Protein AF-0000000083552928 (afdb_homodimer)

Structure (mmCIF, N/CA/C/O backbone):
data_AF-0000000083552928-model_v1
#
loop_
_entity.id
_entity.type
_entity.pdbx_description
1 polymer 'Carbon-nitrogen hydrolase family protein'
#
loop_
_atom_site.group_PDB
_atom_site.id
_atom_site.type_symbol
_atom_site.label_atom_id
_atom_site.label_alt_id
_atom_site.label_comp_id
_atom_site.label_asym_id
_atom_site.label_entity_id
_atom_site.label_seq_id
_atom_site.pdbx_PDB_ins_code
_atom_site.Cartn_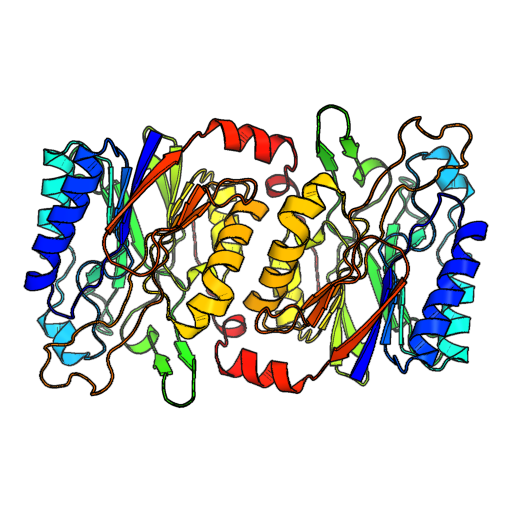x
_atom_site.Cartn_y
_atom_site.Cartn_z
_atom_site.occupancy
_atom_site.B_iso_or_equiv
_atom_site.auth_seq_id
_atom_site.auth_comp_id
_atom_site.auth_asym_id
_atom_site.auth_atom_id
_atom_site.pdbx_PDB_model_num
ATOM 1 N N . MET A 1 1 ? 21.781 10.883 9.078 1 95 1 MET A N 1
ATOM 2 C CA . MET A 1 1 ? 21.172 12.102 9.594 1 95 1 MET A CA 1
ATOM 3 C C . MET A 1 1 ? 20.141 11.789 10.664 1 95 1 MET A C 1
ATOM 5 O O . MET A 1 1 ? 19.438 10.781 10.57 1 95 1 MET A O 1
ATOM 9 N N . LYS A 1 2 ? 20.125 12.617 11.695 1 98.06 2 LYS A N 1
ATOM 10 C CA . LYS A 1 2 ? 19.094 12.461 12.719 1 98.06 2 LYS A CA 1
ATOM 11 C C . LYS A 1 2 ? 17.891 13.359 12.43 1 98.06 2 LYS A C 1
ATOM 13 O O . LYS A 1 2 ? 18.047 14.555 12.172 1 98.06 2 LYS A O 1
ATOM 18 N N . ALA A 1 3 ? 16.609 12.773 12.453 1 98.88 3 ALA A N 1
ATOM 19 C CA . ALA A 1 3 ? 15.367 13.5 12.258 1 98.88 3 ALA A CA 1
ATOM 20 C C . ALA A 1 3 ? 14.547 13.539 13.539 1 98.88 3 ALA A C 1
ATOM 22 O O . ALA A 1 3 ? 14.711 12.688 14.414 1 98.88 3 ALA A O 1
ATOM 23 N N . GLY A 1 4 ? 13.805 14.57 13.703 1 98.94 4 GLY A N 1
ATOM 24 C CA . GLY A 1 4 ? 12.859 14.695 14.797 1 98.94 4 GLY A CA 1
ATOM 25 C C . GLY A 1 4 ? 11.422 14.836 14.328 1 98.94 4 GLY A C 1
ATOM 26 O O . GLY A 1 4 ? 11.078 15.812 13.664 1 98.94 4 GLY A O 1
ATOM 27 N N . LEU A 1 5 ? 10.594 13.844 14.633 1 99 5 LEU A N 1
ATOM 28 C CA . LEU A 1 5 ? 9.164 13.938 14.359 1 99 5 LEU A CA 1
ATOM 29 C C . LEU A 1 5 ? 8.414 14.523 15.547 1 99 5 LEU A C 1
ATOM 31 O O . LEU A 1 5 ? 8.367 13.906 16.625 1 99 5 LEU A O 1
ATOM 35 N N . VAL A 1 6 ? 7.887 15.68 15.32 1 99 6 VAL A N 1
ATOM 36 C CA . VAL A 1 6 ? 7.078 16.328 16.344 1 99 6 VAL A CA 1
ATOM 37 C C . VAL A 1 6 ? 5.641 15.828 16.266 1 99 6 VAL A C 1
ATOM 39 O O . VAL A 1 6 ? 5.062 15.742 15.188 1 99 6 VAL A O 1
ATOM 42 N N . GLN A 1 7 ? 5.082 15.398 17.375 1 98.94 7 GLN A N 1
ATOM 43 C CA . GLN A 1 7 ? 3.674 15.039 17.5 1 98.94 7 GLN A CA 1
ATOM 44 C C . GLN A 1 7 ? 2.914 16.078 18.328 1 98.94 7 GLN A C 1
ATOM 46 O O . GLN A 1 7 ? 3.264 16.344 19.469 1 98.94 7 GLN A O 1
ATOM 51 N N . LEU A 1 8 ? 1.888 16.641 17.719 1 98.94 8 LEU A N 1
ATOM 52 C CA . LEU A 1 8 ? 1.186 17.75 18.359 1 98.94 8 LEU A CA 1
ATOM 53 C C . LEU A 1 8 ? -0.261 17.375 18.656 1 98.94 8 LEU A C 1
ATOM 55 O O . LEU A 1 8 ? -0.785 16.406 18.109 1 98.94 8 LEU A O 1
ATOM 59 N N . ASN A 1 9 ? -0.872 18.062 19.547 1 98.88 9 ASN A N 1
ATOM 60 C CA . ASN A 1 9 ? -2.307 18.125 19.812 1 98.88 9 ASN A CA 1
ATOM 61 C C . ASN A 1 9 ? -2.824 19.562 19.766 1 98.88 9 ASN A C 1
ATOM 63 O O . ASN A 1 9 ? -3.186 20.125 20.797 1 98.88 9 ASN A O 1
ATOM 67 N N . VAL A 1 10 ? -2.971 20.109 18.609 1 98.75 10 VAL A N 1
ATOM 68 C CA . VAL A 1 10 ? -3.217 21.547 18.453 1 98.75 10 VAL A CA 1
ATOM 69 C C . VAL A 1 10 ? -4.699 21.844 18.672 1 98.75 10 VAL A C 1
ATOM 71 O O . VAL A 1 10 ? -5.547 20.969 18.438 1 98.75 10 VAL A O 1
ATOM 74 N N . SER A 1 11 ? -4.957 23.031 19.125 1 98.12 11 SER A N 1
ATOM 75 C CA . SER A 1 11 ? -6.316 23.547 19.188 1 98.12 11 SER A CA 1
ATOM 76 C C . SER A 1 11 ? -6.672 24.297 17.906 1 98.12 11 SER A C 1
ATOM 78 O O . SER A 1 11 ? -5.957 24.203 16.906 1 98.12 11 SER A O 1
ATOM 80 N N . ASP A 1 12 ? -7.871 25.016 17.922 1 97.81 12 ASP A N 1
ATOM 81 C CA . ASP A 1 12 ? -8.273 25.797 16.75 1 97.81 12 ASP A CA 1
ATOM 82 C C . ASP A 1 12 ? -7.746 27.219 16.828 1 97.81 12 ASP A C 1
ATOM 84 O O . ASP A 1 12 ? -8.211 28.109 16.109 1 97.81 12 ASP A O 1
ATOM 88 N N . ASP A 1 13 ? -6.754 27.453 17.734 1 97.12 13 ASP A N 1
ATOM 89 C CA . ASP A 1 13 ? -6.188 28.797 17.922 1 97.12 13 ASP A CA 1
ATOM 90 C C . ASP A 1 13 ? -4.684 28.797 17.672 1 97.12 13 ASP A C 1
ATOM 92 O O . ASP A 1 13 ? -3.898 28.391 18.516 1 97.12 13 ASP A O 1
ATOM 96 N N . PRO A 1 14 ? -4.266 29.375 16.469 1 98.31 14 PRO A N 1
ATOM 97 C CA . PRO A 1 14 ? -2.842 29.359 16.125 1 98.31 14 PRO A CA 1
ATOM 98 C C . PRO A 1 14 ? -1.968 30.016 17.203 1 98.31 14 PRO A C 1
ATOM 100 O O . PRO A 1 14 ? -0.841 29.578 17.438 1 98.31 14 PRO A O 1
ATOM 103 N N . ALA A 1 15 ? -2.471 31.016 17.844 1 97.44 15 ALA A N 1
ATOM 104 C CA . ALA A 1 15 ? -1.688 31.75 18.828 1 97.44 15 ALA A CA 1
ATOM 105 C C . ALA A 1 15 ? -1.378 30.875 20.047 1 97.44 15 ALA A C 1
ATOM 107 O O . ALA A 1 15 ? -0.319 31.016 20.656 1 97.44 15 ALA A O 1
ATOM 108 N N . ARG A 1 16 ? -2.289 29.984 20.391 1 97.56 16 ARG A N 1
ATOM 109 C CA . ARG A 1 16 ? -2.084 29.062 21.5 1 97.56 16 ARG A CA 1
ATOM 110 C C . ARG A 1 16 ? -1.171 27.906 21.094 1 97.56 16 ARG A C 1
ATOM 112 O O . ARG A 1 16 ? -0.443 27.359 21.922 1 97.56 16 ARG A O 1
ATOM 119 N N . ASN A 1 17 ? -1.215 27.531 19.875 1 98.81 17 ASN A N 1
ATOM 120 C CA . ASN A 1 17 ? -0.513 26.344 19.375 1 98.81 17 ASN A CA 1
ATOM 121 C C . ASN A 1 17 ? 0.966 26.641 19.141 1 98.81 17 ASN A C 1
ATOM 123 O O . ASN A 1 17 ? 1.817 25.781 19.375 1 98.81 17 ASN A O 1
ATOM 127 N N . LEU A 1 18 ? 1.312 27.828 18.703 1 98.81 18 LEU A N 1
ATOM 128 C CA . LEU A 1 18 ? 2.635 28.156 18.188 1 98.81 18 LEU A CA 1
ATOM 129 C C . LEU A 1 18 ? 3.697 27.984 19.266 1 98.81 18 LEU A C 1
ATOM 131 O O . LEU A 1 18 ? 4.727 27.344 19.031 1 98.81 18 LEU A O 1
ATOM 135 N N . PRO A 1 19 ? 3.484 28.484 20.516 1 98.75 19 PRO A N 1
ATOM 136 C CA . PRO A 1 19 ? 4.539 28.312 21.516 1 98.75 19 PRO A CA 1
ATOM 137 C C . PRO A 1 19 ? 4.82 26.844 21.828 1 98.75 19 PRO A C 1
ATOM 139 O O . PRO A 1 19 ? 5.965 26.469 22.094 1 98.75 19 PRO A O 1
ATOM 142 N N . VAL A 1 20 ? 3.824 26.016 21.812 1 98.81 20 VAL A N 1
ATOM 143 C CA . VAL A 1 20 ? 3.99 24.594 22.078 1 98.81 20 VAL A CA 1
ATOM 144 C C . VAL A 1 20 ? 4.785 23.953 20.938 1 98.81 20 VAL A C 1
ATOM 146 O O . VAL A 1 20 ? 5.707 23.172 21.188 1 98.81 20 VAL A O 1
ATOM 149 N N . THR A 1 21 ? 4.426 24.281 19.703 1 98.94 21 THR A N 1
ATOM 150 C CA . THR A 1 21 ? 5.121 23.781 18.531 1 98.94 21 THR A CA 1
ATOM 151 C C . THR A 1 21 ? 6.598 24.156 18.562 1 98.94 21 THR A C 1
ATOM 153 O O . THR A 1 21 ? 7.469 23.312 18.359 1 98.94 21 THR A O 1
ATOM 156 N N . GLU A 1 22 ? 6.836 25.406 18.875 1 98.94 22 GLU A N 1
ATOM 157 C CA . GLU A 1 22 ? 8.211 25.891 18.938 1 98.94 22 GLU A CA 1
ATOM 158 C C . GLU A 1 22 ? 9.008 25.125 19.984 1 98.94 22 GLU A C 1
ATOM 160 O O . GLU A 1 22 ? 10.172 24.781 19.766 1 98.94 22 GLU A O 1
ATOM 165 N N . ALA A 1 23 ? 8.375 24.891 21.109 1 98.94 23 ALA A N 1
ATOM 166 C CA . ALA A 1 23 ? 9.062 24.188 22.188 1 98.94 23 ALA A CA 1
ATOM 167 C C . ALA A 1 23 ? 9.469 22.781 21.75 1 98.94 23 ALA A C 1
ATOM 169 O O . ALA A 1 23 ? 10.57 22.328 22.062 1 98.94 23 ALA A O 1
ATOM 170 N N . PHE A 1 24 ? 8.602 22.078 21.062 1 98.94 24 PHE A N 1
ATOM 171 C CA . PHE A 1 24 ? 8.914 20.734 20.609 1 98.94 24 PHE A CA 1
ATOM 172 C C . PHE A 1 24 ? 9.984 20.75 19.531 1 98.94 24 PHE A C 1
ATOM 174 O O . PHE A 1 24 ? 10.836 19.859 19.469 1 98.94 24 PHE A O 1
ATOM 181 N N . ILE A 1 25 ? 9.914 21.766 18.625 1 98.94 25 ILE A N 1
ATOM 182 C CA . ILE A 1 25 ? 10.945 21.875 17.594 1 98.94 25 ILE A CA 1
ATOM 183 C C . ILE A 1 25 ? 12.305 22.109 18.25 1 98.94 25 ILE A C 1
ATOM 185 O O . ILE A 1 25 ? 13.297 21.469 17.875 1 98.94 25 ILE A O 1
ATOM 189 N N . ARG A 1 26 ? 12.352 23 19.234 1 98.94 26 ARG A N 1
ATOM 190 C CA . ARG A 1 26 ? 13.586 23.25 19.953 1 98.94 26 ARG A CA 1
ATOM 191 C C . ARG A 1 26 ? 14.078 21.984 20.656 1 98.94 26 ARG A C 1
ATOM 193 O O . ARG A 1 26 ? 15.281 21.719 20.688 1 98.94 26 ARG A O 1
ATOM 200 N N . GLU A 1 27 ? 13.117 21.266 21.25 1 98.94 27 GLU A N 1
ATOM 201 C CA . GLU A 1 27 ? 13.469 20.016 21.922 1 98.94 27 GLU A CA 1
ATOM 202 C C . GLU A 1 27 ? 14.094 19.031 20.938 1 98.94 27 GLU A C 1
ATOM 204 O O . GLU A 1 27 ? 15.102 18.391 21.266 1 98.94 27 GLU A O 1
ATOM 209 N N . ALA A 1 28 ? 13.508 18.875 19.766 1 98.94 28 ALA A N 1
ATOM 210 C CA . ALA A 1 28 ? 14.047 17.984 18.734 1 98.94 28 ALA A CA 1
ATOM 211 C C . ALA A 1 28 ? 15.453 18.406 18.328 1 98.94 28 ALA A C 1
ATOM 213 O O . ALA A 1 28 ? 16.359 17.578 18.234 1 98.94 28 ALA A O 1
ATOM 214 N N . ALA A 1 29 ? 15.625 19.703 18.078 1 98.88 29 ALA A N 1
ATOM 215 C CA . ALA A 1 29 ? 16.922 20.219 17.688 1 98.88 29 ALA A CA 1
ATOM 216 C C . ALA A 1 29 ? 17.969 20 18.781 1 98.88 29 ALA A C 1
ATOM 218 O O . ALA A 1 29 ? 19.109 19.625 18.5 1 98.88 29 ALA A O 1
ATOM 219 N N . ALA A 1 30 ? 17.547 20.234 20.016 1 98.81 30 ALA A N 1
ATOM 220 C CA . ALA A 1 30 ? 18.438 20.031 21.156 1 98.81 30 ALA A CA 1
ATOM 221 C C . ALA A 1 30 ? 18.859 18.562 21.25 1 98.81 30 ALA A C 1
ATOM 223 O O . ALA A 1 30 ? 19.953 18.266 21.719 1 98.81 30 ALA A O 1
ATOM 224 N N . GLY A 1 31 ? 17.969 17.688 20.844 1 98.75 31 GLY A N 1
ATOM 225 C CA . GLY A 1 31 ? 18.266 16.266 20.828 1 98.75 31 GLY A CA 1
ATOM 226 C C . GLY A 1 31 ? 19.141 15.852 19.656 1 98.75 31 GLY A C 1
ATOM 227 O O . GLY A 1 31 ? 19.469 14.672 19.516 1 98.75 31 GLY A O 1
ATOM 228 N N . GLY A 1 32 ? 19.469 16.781 18.844 1 98.69 32 GLY A N 1
ATOM 229 C CA . GLY A 1 32 ? 20.422 16.5 17.781 1 98.69 32 GLY A CA 1
ATOM 230 C C . GLY A 1 32 ? 19.781 16.406 16.406 1 98.69 32 GLY A C 1
ATOM 231 O O . GLY A 1 32 ? 20.469 16.219 15.406 1 98.69 32 GLY A O 1
ATOM 232 N N . ALA A 1 33 ? 18.516 16.578 16.281 1 98.81 33 ALA A N 1
ATOM 233 C CA . ALA A 1 33 ? 17.844 16.5 14.992 1 98.81 33 ALA A CA 1
ATOM 234 C C . ALA A 1 33 ? 18.25 17.672 14.094 1 98.81 33 ALA A C 1
ATOM 236 O O . ALA A 1 33 ? 18.312 18.812 14.547 1 98.81 33 ALA A O 1
ATOM 237 N N . ARG A 1 34 ? 18.516 17.328 12.891 1 98.44 34 ARG A N 1
ATOM 238 C CA . ARG A 1 34 ? 18.859 18.359 11.906 1 98.44 34 ARG A CA 1
ATOM 239 C C . ARG A 1 34 ? 17.75 18.516 10.875 1 98.44 34 ARG A C 1
ATOM 241 O O . ARG A 1 34 ? 17.734 19.484 10.109 1 98.44 34 ARG A O 1
ATOM 248 N N . PHE A 1 35 ? 16.906 17.578 10.836 1 98.94 35 PHE A N 1
ATOM 249 C CA . PHE A 1 35 ? 15.672 17.625 10.07 1 98.94 35 PHE A CA 1
ATOM 250 C C . PHE A 1 35 ? 14.461 17.391 10.969 1 98.94 35 PHE A C 1
ATOM 252 O O . PHE A 1 35 ? 14.25 16.266 11.445 1 98.94 35 PHE A O 1
ATOM 259 N N . VAL A 1 36 ? 13.672 18.422 11.234 1 99 36 VAL A N 1
ATOM 260 C CA . VAL A 1 36 ? 12.531 18.344 12.133 1 99 36 VAL A CA 1
ATOM 261 C C . VAL A 1 36 ? 11.234 18.484 11.336 1 99 36 VAL A C 1
ATOM 263 O O . VAL A 1 36 ? 11.156 19.297 10.406 1 99 36 VAL A O 1
ATOM 266 N N . LEU A 1 37 ? 10.266 17.688 11.625 1 99 37 LEU A N 1
ATOM 267 C CA . LEU A 1 37 ? 9 17.672 10.898 1 99 37 LEU A CA 1
ATOM 268 C C . LEU A 1 37 ? 7.824 17.844 11.844 1 99 37 LEU A C 1
ATOM 270 O O . LEU A 1 37 ? 7.766 17.203 12.898 1 99 37 LEU A O 1
ATOM 274 N N . THR A 1 38 ? 6.914 18.719 11.531 1 99 38 THR A N 1
ATOM 275 C CA . THR A 1 38 ? 5.676 18.859 12.289 1 99 38 THR A CA 1
ATOM 276 C C . THR A 1 38 ? 4.508 18.219 11.555 1 99 38 THR A C 1
ATOM 278 O O . THR A 1 38 ? 4.629 17.859 10.383 1 99 38 THR A O 1
ATOM 281 N N . PRO A 1 39 ? 3.355 18 12.219 1 98.94 39 PRO A N 1
ATOM 282 C CA . PRO A 1 39 ? 2.223 17.312 11.594 1 98.94 39 PRO A CA 1
ATOM 283 C C . PRO A 1 39 ? 1.434 18.219 10.648 1 98.94 39 PRO A C 1
ATOM 285 O O . PRO A 1 39 ? 1.796 19.375 10.445 1 98.94 39 PRO A O 1
ATOM 288 N N . GLU A 1 40 ? 0.427 17.594 9.984 1 98.94 40 GLU A N 1
ATOM 289 C CA . GLU A 1 40 ? -0.57 18.344 9.219 1 98.94 40 GLU A CA 1
ATOM 290 C C . GLU A 1 40 ? -1.296 19.359 10.102 1 98.94 40 GLU A C 1
ATOM 292 O O . GLU A 1 40 ? -1.602 19.078 11.258 1 98.94 40 GLU A O 1
ATOM 297 N N . CYS A 1 41 ? -1.61 20.531 9.508 1 98.81 41 CYS A N 1
ATOM 298 C CA . CYS A 1 41 ? -2.383 21.547 10.203 1 98.81 41 CYS A CA 1
ATOM 299 C C . CYS A 1 41 ? -1.701 21.969 11.5 1 98.81 41 CYS A C 1
ATOM 301 O O . CYS A 1 41 ? -2.334 21.984 12.555 1 98.81 41 CYS A O 1
ATOM 303 N N . THR A 1 42 ? -0.458 22.25 11.375 1 98.94 42 THR A N 1
ATOM 304 C CA . THR A 1 42 ? 0.385 22.625 12.5 1 98.94 42 THR A CA 1
ATOM 305 C C . THR A 1 42 ? -0.153 23.891 13.172 1 98.94 42 THR A C 1
ATOM 307 O O . THR A 1 42 ? -0.047 24.047 14.391 1 98.94 42 THR A O 1
ATOM 310 N N . ASN A 1 43 ? -0.809 24.781 12.383 1 98.81 43 ASN A N 1
ATOM 311 C CA . ASN A 1 43 ? -1.264 26.031 12.969 1 98.81 43 ASN A CA 1
ATOM 312 C C . ASN A 1 43 ? -2.627 25.875 13.641 1 98.81 43 ASN A C 1
ATOM 314 O O . ASN A 1 43 ? -2.893 26.5 14.672 1 98.81 43 ASN A O 1
ATOM 318 N N . LEU A 1 44 ? -3.482 25.047 13.109 1 98.12 44 LEU A N 1
ATOM 319 C CA . LEU A 1 44 ? -4.758 24.859 13.797 1 98.12 44 LEU A CA 1
ATOM 320 C C . LEU A 1 44 ? -5.543 23.719 13.172 1 98.12 44 LEU A C 1
ATOM 322 O O . LEU A 1 44 ? -5.375 23.406 11.992 1 98.12 44 LEU A O 1
ATOM 326 N N . LEU A 1 45 ? -6.379 23.094 13.953 1 97.62 45 LEU A N 1
ATOM 327 C CA . LEU A 1 45 ? -7.445 22.188 13.523 1 97.62 45 LEU A CA 1
ATOM 328 C C . LEU A 1 45 ? -8.812 22.734 13.914 1 97.62 45 LEU A C 1
ATOM 330 O O . LEU A 1 45 ? -9.078 22.953 15.102 1 97.62 45 LEU A O 1
ATOM 334 N N . SER A 1 46 ? -9.641 22.984 12.922 1 94.81 46 SER A N 1
ATOM 335 C CA . SER A 1 46 ? -10.945 23.578 13.172 1 94.81 46 SER A CA 1
ATOM 336 C C . SER A 1 46 ? -11.992 23.047 12.211 1 94.81 46 SER A C 1
ATOM 338 O O . SER A 1 46 ? -11.695 22.766 11.039 1 94.81 46 SER A O 1
ATOM 340 N N . SER A 1 47 ? -13.188 22.875 12.664 1 89.75 47 SER A N 1
ATOM 341 C CA . SER A 1 47 ? -14.32 22.516 11.812 1 89.75 47 SER A CA 1
ATOM 342 C C . SER A 1 47 ? -15.242 23.719 11.594 1 89.75 47 SER A C 1
ATOM 344 O O . SER A 1 47 ? -16.297 23.578 10.984 1 89.75 47 SER A O 1
ATOM 346 N N . ASP A 1 48 ? -14.898 24.828 12.156 1 93.38 48 ASP A N 1
ATOM 347 C CA . ASP A 1 48 ? -15.688 26.047 12.047 1 93.38 48 ASP A CA 1
ATOM 348 C C . ASP A 1 48 ? -15.156 26.953 10.93 1 93.38 48 ASP A C 1
ATOM 350 O O . ASP A 1 48 ? -14.203 27.703 11.141 1 93.38 48 ASP A O 1
ATOM 354 N N . ARG A 1 49 ? -15.906 27.016 9.883 1 92.81 49 ARG A N 1
ATOM 355 C CA . ARG A 1 49 ? -15.469 27.734 8.695 1 92.81 49 ARG A CA 1
ATOM 356 C C . ARG A 1 49 ? -15.375 29.234 8.977 1 92.81 49 ARG A C 1
ATOM 358 O O . ARG A 1 49 ? -14.469 29.906 8.484 1 92.81 49 ARG A O 1
ATOM 365 N N . ALA A 1 50 ? -16.312 29.703 9.688 1 94.06 50 ALA A N 1
ATOM 366 C CA . ALA A 1 50 ? -16.281 31.125 10.016 1 94.06 50 ALA A CA 1
ATOM 367 C C . ALA A 1 50 ? -15.062 31.469 10.859 1 94.06 50 ALA A C 1
ATOM 369 O O . ALA A 1 50 ? -14.414 32.5 10.633 1 94.06 50 ALA A O 1
ATOM 370 N N . TRP A 1 51 ? -14.812 30.625 11.797 1 95.44 51 TRP A N 1
ATOM 371 C CA . TRP A 1 51 ? -13.633 30.844 12.625 1 95.44 51 TRP A CA 1
ATOM 372 C C . TRP A 1 51 ? -12.359 30.75 11.781 1 95.44 51 TRP A C 1
ATOM 374 O O . TRP A 1 51 ? -11.438 31.562 11.961 1 95.44 51 TRP A O 1
ATOM 384 N N . GLN A 1 52 ? -12.234 29.812 10.891 1 96.5 52 GLN A N 1
ATOM 385 C CA . GLN A 1 52 ? -11.07 29.656 10.023 1 96.5 52 GLN A CA 1
ATOM 386 C C . GLN A 1 52 ? -10.836 30.922 9.203 1 96.5 52 GLN A C 1
ATOM 388 O O . GLN A 1 52 ? -9.695 31.359 9.031 1 96.5 52 GLN A O 1
ATOM 393 N N . LYS A 1 53 ? -11.906 31.516 8.695 1 96.25 53 LYS A N 1
ATOM 394 C CA . LYS A 1 53 ? -11.789 32.75 7.902 1 96.25 53 LYS A CA 1
ATOM 395 C C . LYS A 1 53 ? -11.156 33.875 8.711 1 96.25 53 LYS A C 1
ATOM 397 O O . LYS A 1 53 ? -10.453 34.719 8.156 1 96.25 53 LYS A O 1
ATOM 402 N N . GLU A 1 54 ? -11.406 33.812 9.969 1 95.88 54 GLU A N 1
ATOM 403 C CA . GLU A 1 54 ? -10.867 34.844 10.844 1 95.88 54 GLU A CA 1
ATOM 404 C C . GLU A 1 54 ? -9.438 34.5 11.281 1 95.88 54 GLU A C 1
ATOM 406 O O . GLU A 1 54 ? -8.586 35.375 11.352 1 95.88 54 GLU A O 1
ATOM 411 N N . ALA A 1 55 ? -9.188 33.281 11.547 1 97.06 55 ALA A N 1
ATOM 412 C CA . ALA A 1 55 ? -7.98 32.844 12.25 1 97.06 55 ALA A CA 1
ATOM 413 C C . ALA A 1 55 ? -6.84 32.594 11.266 1 97.06 55 ALA A C 1
ATOM 415 O O . ALA A 1 55 ? -5.664 32.656 11.641 1 97.06 55 ALA A O 1
ATOM 416 N N . LEU A 1 56 ? -7.172 32.25 10.008 1 98.31 56 LEU A N 1
ATOM 417 C CA . LEU A 1 56 ? -6.156 31.906 9.008 1 98.31 56 LEU A CA 1
ATOM 418 C C . LEU A 1 56 ? -5.688 33.156 8.273 1 98.31 56 LEU A C 1
ATOM 420 O O . LEU A 1 56 ? -6.395 34.156 8.242 1 98.31 56 LEU A O 1
ATOM 424 N N . TYR A 1 57 ? -4.512 33.094 7.758 1 98.69 57 TYR A N 1
ATOM 425 C CA . TYR A 1 57 ? -3.893 34.188 7.023 1 98.69 57 TYR A CA 1
ATOM 426 C C . TYR A 1 57 ? -3.467 33.75 5.629 1 98.69 57 TYR A C 1
ATOM 428 O O . TYR A 1 57 ? -3.369 32.531 5.359 1 98.69 57 TYR A O 1
ATOM 436 N N . HIS A 1 58 ? -3.316 34.719 4.785 1 98.75 58 HIS A N 1
ATOM 437 C CA . HIS A 1 58 ? -2.561 34.438 3.568 1 98.75 58 HIS A CA 1
ATOM 438 C C . HIS A 1 58 ? -1.102 34.125 3.885 1 98.75 58 HIS A C 1
ATOM 440 O O . HIS A 1 58 ? -0.579 34.562 4.914 1 98.75 58 HIS A O 1
ATOM 446 N N . GLU A 1 59 ? -0.5 33.375 2.994 1 98.75 59 GLU A N 1
ATOM 447 C CA . GLU A 1 59 ? 0.871 32.906 3.199 1 98.75 59 GLU A CA 1
ATOM 448 C C . GLU A 1 59 ? 1.789 34.062 3.576 1 98.75 59 GLU A C 1
ATOM 450 O O . GLU A 1 59 ? 2.568 33.969 4.527 1 98.75 59 GLU A O 1
ATOM 455 N N . GLU A 1 60 ? 1.704 35.188 2.906 1 98.19 60 GLU A N 1
ATOM 456 C CA . GLU A 1 60 ? 2.631 36.312 3.051 1 98.19 60 GLU A CA 1
ATOM 457 C C . GLU A 1 60 ? 2.445 37 4.395 1 98.19 60 GLU A C 1
ATOM 459 O O . GLU A 1 60 ? 3.312 37.75 4.828 1 98.19 60 GLU A O 1
ATOM 464 N N . ASP A 1 61 ? 1.317 36.75 5.082 1 98.25 61 ASP A N 1
ATOM 465 C CA . ASP A 1 61 ? 1.011 37.438 6.328 1 98.25 61 ASP A CA 1
ATOM 466 C C . ASP A 1 61 ? 0.912 36.469 7.496 1 98.25 61 ASP A C 1
ATOM 468 O O . ASP A 1 61 ? 0.548 36.844 8.609 1 98.25 61 ASP A O 1
ATOM 472 N N . ASP A 1 62 ? 1.152 35.25 7.301 1 98.75 62 ASP A N 1
ATOM 473 C CA . ASP A 1 62 ? 0.905 34.219 8.32 1 98.75 62 ASP A CA 1
ATOM 474 C C . ASP A 1 62 ? 1.967 34.281 9.414 1 98.75 62 ASP A C 1
ATOM 476 O O . ASP A 1 62 ? 3.143 34 9.156 1 98.75 62 ASP A O 1
ATOM 480 N N . PRO A 1 63 ? 1.563 34.562 10.664 1 98.56 63 PRO A N 1
ATOM 481 C CA . PRO A 1 63 ? 2.537 34.688 11.75 1 98.56 63 PRO A CA 1
ATOM 482 C C . PRO A 1 63 ? 3.217 33.375 12.094 1 98.56 63 PRO A C 1
ATOM 484 O O . PRO A 1 63 ? 4.391 33.344 12.469 1 98.56 63 PRO A O 1
ATOM 487 N N . THR A 1 64 ? 2.488 32.25 12.008 1 98.88 64 THR A N 1
ATOM 488 C CA . THR A 1 64 ? 3.074 30.953 12.289 1 98.88 64 THR A CA 1
ATOM 489 C C . THR A 1 64 ? 4.207 30.641 11.312 1 98.88 64 THR A C 1
ATOM 491 O O . THR A 1 64 ? 5.289 30.219 11.727 1 98.88 64 THR A O 1
ATOM 494 N N . LEU A 1 65 ? 3.957 30.891 9.992 1 98.94 65 LEU A N 1
ATOM 495 C CA . LEU A 1 65 ? 4.984 30.656 8.984 1 98.94 65 LEU A CA 1
ATOM 496 C C . LEU A 1 65 ? 6.223 31.516 9.258 1 98.94 65 LEU A C 1
ATOM 498 O O . LEU A 1 65 ? 7.344 31 9.242 1 98.94 65 LEU A O 1
ATOM 502 N N . ALA A 1 66 ? 5.977 32.781 9.508 1 98.88 66 ALA A N 1
ATOM 503 C CA . ALA A 1 66 ? 7.082 33.688 9.758 1 98.88 66 ALA A CA 1
ATOM 504 C C . ALA A 1 66 ? 7.922 33.25 10.945 1 98.88 66 ALA A C 1
ATOM 506 O O . ALA A 1 66 ? 9.156 33.219 10.875 1 98.88 66 ALA A O 1
ATOM 507 N N . GLU A 1 67 ? 7.258 32.875 12.023 1 98.88 67 GLU A N 1
ATOM 508 C CA . GLU A 1 67 ? 7.953 32.5 13.25 1 98.88 67 GLU A CA 1
ATOM 509 C C . GLU A 1 67 ? 8.711 31.203 13.07 1 98.88 67 GLU A C 1
ATOM 511 O O . GLU A 1 67 ? 9.828 31.047 13.562 1 98.88 67 GLU A O 1
ATOM 516 N N . LEU A 1 68 ? 8.117 30.25 12.406 1 98.94 68 LEU A N 1
ATOM 517 C CA . LEU A 1 68 ? 8.766 28.953 12.242 1 98.94 68 LEU A CA 1
ATOM 518 C C . LEU A 1 68 ? 9.938 29.047 11.273 1 98.94 68 LEU A C 1
ATOM 520 O O . LEU A 1 68 ? 10.938 28.344 11.438 1 98.94 68 LEU A O 1
ATOM 524 N N . ARG A 1 69 ? 9.828 29.875 10.234 1 98.94 69 ARG A N 1
ATOM 525 C CA . ARG A 1 69 ? 10.984 30.141 9.383 1 98.94 69 ARG A CA 1
ATOM 526 C C . ARG A 1 69 ? 12.141 30.734 10.188 1 98.94 69 ARG A C 1
ATOM 528 O O . ARG A 1 69 ? 13.281 30.297 10.047 1 98.94 69 ARG A O 1
ATOM 535 N N . ALA A 1 70 ? 11.789 31.703 10.984 1 98.94 70 ALA A N 1
ATOM 536 C CA . ALA A 1 70 ? 12.805 32.344 11.828 1 98.94 70 ALA A CA 1
ATOM 537 C C . ALA A 1 70 ? 13.43 31.328 12.781 1 98.94 70 ALA A C 1
ATOM 539 O O . ALA A 1 70 ? 14.641 31.344 13.016 1 98.94 70 ALA A O 1
ATOM 540 N N . LEU A 1 71 ? 12.578 30.5 13.352 1 98.94 71 LEU A N 1
ATOM 541 C CA . LEU A 1 71 ? 13.055 29.484 14.289 1 98.94 71 LEU A CA 1
ATOM 542 C C . LEU A 1 71 ? 14.023 28.516 13.594 1 98.94 71 LEU A C 1
ATOM 544 O O . LEU A 1 71 ? 15.055 28.156 14.156 1 98.94 71 LEU A O 1
ATOM 548 N N . ALA A 1 72 ? 13.656 28.078 12.383 1 98.94 72 ALA A N 1
ATOM 549 C CA . ALA A 1 72 ? 14.531 27.188 11.625 1 98.94 72 ALA A CA 1
ATOM 550 C C . ALA A 1 72 ? 15.898 27.828 11.398 1 98.94 72 ALA A C 1
ATOM 552 O O . ALA A 1 72 ? 16.938 27.172 11.523 1 98.94 72 ALA A O 1
ATOM 553 N N . GLU A 1 73 ? 15.891 29.078 11.031 1 98.88 73 GLU A N 1
ATOM 554 C CA . GLU A 1 73 ? 17.141 29.812 10.82 1 98.88 73 GLU A CA 1
ATOM 555 C C . GLU A 1 73 ? 17.953 29.906 12.109 1 98.88 73 GLU A C 1
ATOM 557 O O . GLU A 1 73 ? 19.156 29.656 12.102 1 98.88 73 GLU A O 1
ATOM 562 N N . ASP A 1 74 ? 17.297 30.297 13.148 1 98.81 74 ASP A N 1
ATOM 563 C CA . ASP A 1 74 ? 17.953 30.438 14.438 1 98.81 74 ASP A CA 1
ATOM 564 C C . ASP A 1 74 ? 18.641 29.141 14.859 1 98.81 74 ASP A C 1
ATOM 566 O O . ASP A 1 74 ? 19.75 29.156 15.383 1 98.81 74 ASP A O 1
ATOM 570 N N . LEU A 1 75 ? 17.953 28.016 14.648 1 98.88 75 LEU A N 1
ATOM 571 C CA . LEU A 1 75 ? 18.438 26.719 15.086 1 98.88 75 LEU A CA 1
ATOM 572 C C . LEU A 1 75 ? 19.344 26.094 14.031 1 98.88 75 LEU A C 1
ATOM 574 O O . LEU A 1 75 ? 20.047 25.109 14.305 1 98.88 75 LEU A O 1
ATOM 578 N N . GLY A 1 76 ? 19.359 26.641 12.836 1 98.75 76 GLY A N 1
ATOM 579 C CA . GLY A 1 76 ? 20.141 26.109 11.742 1 98.75 76 GLY A CA 1
ATOM 580 C C . GLY A 1 76 ? 19.703 24.734 11.297 1 98.75 76 GLY A C 1
ATOM 581 O O . GLY A 1 76 ? 20.531 23.859 11.023 1 98.75 76 GLY A O 1
ATOM 582 N N . ILE A 1 77 ? 18.453 24.469 11.305 1 98.88 77 ILE A N 1
ATOM 583 C CA . ILE A 1 77 ? 17.938 23.141 10.977 1 98.88 77 ILE A CA 1
ATOM 584 C C . ILE A 1 77 ? 17.078 23.219 9.727 1 98.88 77 ILE A C 1
ATOM 586 O O . ILE A 1 77 ? 16.625 24.297 9.344 1 98.88 77 ILE A O 1
ATOM 590 N N . TRP A 1 78 ? 16.906 22.047 9.023 1 98.94 78 TRP A N 1
ATOM 591 C CA . TRP A 1 78 ? 15.812 21.859 8.078 1 98.94 78 TRP A CA 1
ATOM 592 C C . TRP A 1 78 ? 14.492 21.609 8.812 1 98.94 78 TRP A C 1
ATOM 594 O O . TRP A 1 78 ? 14.453 20.859 9.789 1 98.94 78 TRP A O 1
ATOM 604 N N . LEU A 1 79 ? 13.453 22.297 8.406 1 99 79 LEU A N 1
ATOM 605 C CA . LEU A 1 79 ? 12.141 22.156 9.039 1 99 79 LEU A CA 1
ATOM 606 C C . LEU A 1 79 ? 11.062 21.875 8 1 99 79 LEU A C 1
ATOM 608 O O . LEU A 1 79 ? 10.883 22.656 7.066 1 99 79 LEU A O 1
ATOM 612 N N . LEU A 1 80 ? 10.438 20.719 8.07 1 99 80 LEU A N 1
ATOM 613 C CA . LEU A 1 80 ? 9.172 20.547 7.379 1 99 80 LEU A CA 1
ATOM 614 C C . LEU A 1 80 ? 8.008 21.031 8.234 1 99 80 LEU A C 1
ATOM 616 O O . LEU A 1 80 ? 7.691 20.438 9.266 1 99 80 LEU A O 1
ATOM 620 N N . ILE A 1 81 ? 7.5 22.141 7.887 1 99 81 ILE A N 1
ATOM 621 C CA . ILE A 1 81 ? 6.172 22.453 8.406 1 99 81 ILE A CA 1
ATOM 622 C C . ILE A 1 81 ? 5.133 21.547 7.73 1 99 81 ILE A C 1
ATOM 624 O O . ILE A 1 81 ? 4.832 21.719 6.547 1 99 81 ILE A O 1
ATOM 628 N N . GLY A 1 82 ? 4.715 20.516 8.523 1 98.94 82 GLY A N 1
ATOM 629 C CA . GLY A 1 82 ? 3.826 19.547 7.91 1 98.94 82 GLY A CA 1
ATOM 630 C C . GLY A 1 82 ? 2.811 20.172 6.973 1 98.94 82 GLY A C 1
ATOM 631 O O . GLY A 1 82 ? 2.799 19.875 5.777 1 98.94 82 GLY A O 1
ATOM 632 N N . SER A 1 83 ? 1.954 20.984 7.559 1 98.94 83 SER A N 1
ATOM 633 C CA . SER A 1 83 ? 1.16 21.875 6.73 1 98.94 83 SER A CA 1
ATOM 634 C C . SER A 1 83 ? 0.532 23 7.566 1 98.94 83 SER A C 1
ATOM 636 O O . SER A 1 83 ? 0.465 22.891 8.789 1 98.94 83 SER A O 1
ATOM 638 N N . LEU A 1 84 ? 0.223 24.062 6.934 1 98.94 84 LEU A N 1
ATOM 639 C CA . LEU A 1 84 ? -0.583 25.156 7.473 1 98.94 84 LEU A CA 1
ATOM 640 C C . LEU A 1 84 ? -1.878 25.312 6.688 1 98.94 84 LEU A C 1
ATOM 642 O O . LEU A 1 84 ? -1.882 25.203 5.457 1 98.94 84 LEU A O 1
ATOM 646 N N . GLY A 1 85 ? -2.971 25.5 7.453 1 98.81 85 GLY A N 1
ATOM 647 C CA . GLY A 1 85 ? -4.117 26.078 6.777 1 98.81 85 GLY A CA 1
ATOM 648 C C . GLY A 1 85 ? -3.918 27.547 6.426 1 98.81 85 GLY A C 1
ATOM 649 O O . GLY A 1 85 ? -3.527 28.344 7.277 1 98.81 85 GLY A O 1
ATOM 650 N N . LEU A 1 86 ? -4.18 27.875 5.129 1 98.88 86 LEU A N 1
ATOM 651 C CA . LEU A 1 86 ? -3.924 29.234 4.668 1 98.88 86 LEU A CA 1
ATOM 652 C C . LEU A 1 86 ? -5.082 29.75 3.816 1 98.88 86 LEU A C 1
ATOM 654 O O . LEU A 1 86 ? -5.664 28.984 3.033 1 98.88 86 LEU A O 1
ATOM 658 N N . LYS A 1 87 ? -5.359 31 3.961 1 98.62 87 LYS A N 1
ATOM 659 C CA . LYS A 1 87 ? -6.199 31.641 2.951 1 98.62 87 LYS A CA 1
ATOM 660 C C . LYS A 1 87 ? -5.508 31.656 1.591 1 98.62 87 LYS A C 1
ATOM 662 O O . LYS A 1 87 ? -4.277 31.656 1.512 1 98.62 87 LYS A O 1
ATOM 667 N N . THR A 1 88 ? -6.293 31.531 0.575 1 98.19 88 THR A N 1
ATOM 668 C CA . THR A 1 88 ? -5.785 31.672 -0.786 1 98.19 88 THR A CA 1
ATOM 669 C C . THR A 1 88 ? -6.375 32.906 -1.458 1 98.19 88 THR A C 1
ATOM 671 O O . THR A 1 88 ? -7.25 33.562 -0.896 1 98.19 88 THR A O 1
ATOM 674 N N . HIS A 1 89 ? -5.805 33.219 -2.627 1 97.25 89 HIS A N 1
ATOM 675 C CA . HIS A 1 89 ? -6.344 34.312 -3.412 1 97.25 89 HIS A CA 1
ATOM 676 C C . HIS A 1 89 ? -7.336 33.812 -4.457 1 97.25 89 HIS A C 1
ATOM 678 O O . HIS A 1 89 ? -7.68 34.531 -5.391 1 97.25 89 HIS A O 1
ATOM 684 N N . ASP A 1 90 ? -7.719 32.594 -4.332 1 95.88 90 ASP A N 1
ATOM 685 C CA . ASP A 1 90 ? -8.695 32 -5.246 1 95.88 90 ASP A CA 1
ATOM 686 C C . ASP A 1 90 ? -10.07 32.625 -5.059 1 95.88 90 ASP A C 1
ATOM 688 O O . ASP A 1 90 ? -10.477 32.938 -3.93 1 95.88 90 ASP A O 1
ATOM 692 N N . PRO A 1 91 ? -10.852 32.781 -6.109 1 96.56 91 PRO A N 1
ATOM 693 C CA . PRO A 1 91 ? -12.141 33.469 -6.031 1 96.56 91 PRO A CA 1
ATOM 694 C C . PRO A 1 91 ? -13.172 32.688 -5.223 1 96.56 91 PRO A C 1
ATOM 696 O O . PRO A 1 91 ? -14.109 33.281 -4.668 1 96.56 91 PRO A O 1
ATOM 699 N N . ASP A 1 92 ? -12.984 31.391 -5.137 1 95.38 92 ASP A N 1
ATOM 700 C CA . ASP A 1 92 ? -14 30.609 -4.449 1 95.38 92 ASP A CA 1
ATOM 701 C C . ASP A 1 92 ? -13.789 30.641 -2.936 1 95.38 92 ASP A C 1
ATOM 703 O O . ASP A 1 92 ? -14.609 30.109 -2.178 1 95.38 92 ASP A O 1
ATOM 707 N N . GLY A 1 93 ? -12.688 31.25 -2.533 1 96.06 93 GLY A N 1
ATOM 708 C CA . GLY A 1 93 ? -12.469 31.531 -1.122 1 96.06 93 GLY A CA 1
ATOM 709 C C . GLY A 1 93 ? -12 30.312 -0.343 1 96.06 93 GLY A C 1
ATOM 710 O O . GLY A 1 93 ? -11.844 30.375 0.878 1 96.06 93 GLY A O 1
ATOM 711 N N . ARG A 1 94 ? -11.797 29.219 -0.977 1 97.5 94 ARG A N 1
ATOM 712 C CA . ARG A 1 94 ? -11.336 28.031 -0.276 1 97.5 94 ARG A CA 1
ATOM 713 C C . ARG A 1 94 ? -9.891 28.172 0.177 1 97.5 94 ARG A C 1
ATOM 715 O O . ARG A 1 94 ? -9.109 28.906 -0.446 1 97.5 94 ARG A O 1
ATOM 722 N N . PHE A 1 95 ? -9.516 27.516 1.256 1 98.81 95 PHE A N 1
ATOM 723 C CA . PHE A 1 95 ? -8.188 27.562 1.861 1 98.81 95 PHE A CA 1
ATOM 724 C C . PHE A 1 95 ? -7.258 26.562 1.186 1 98.81 95 PHE A C 1
ATOM 726 O O . PHE A 1 95 ? -7.691 25.766 0.348 1 98.81 95 PHE A O 1
ATOM 733 N N . ALA A 1 96 ? -6.008 26.672 1.442 1 98.81 96 ALA A N 1
ATOM 734 C CA . ALA A 1 96 ? -5.02 25.656 1.071 1 98.81 96 ALA A CA 1
ATOM 735 C C . ALA A 1 96 ? -4.469 24.953 2.307 1 98.81 96 ALA A C 1
ATOM 737 O O . ALA A 1 96 ? -4.273 25.578 3.352 1 98.81 96 ALA A O 1
ATOM 738 N N . ASN A 1 97 ? -4.418 23.688 2.244 1 98.88 97 ASN A N 1
ATOM 739 C CA . ASN A 1 97 ? -3.602 22.891 3.162 1 98.88 97 ASN A CA 1
ATOM 740 C C . ASN A 1 97 ? -2.191 22.688 2.619 1 98.88 97 ASN A C 1
ATOM 742 O O . ASN A 1 97 ? -1.958 21.781 1.822 1 98.88 97 ASN A O 1
ATOM 746 N N . ARG A 1 98 ? -1.249 23.562 3.057 1 98.94 98 ARG A N 1
ATOM 747 C CA . ARG A 1 98 ? 0.021 23.688 2.35 1 98.94 98 ARG A CA 1
ATOM 748 C C . ARG A 1 98 ? 1.189 23.297 3.248 1 98.94 98 ARG A C 1
ATOM 750 O O . ARG A 1 98 ? 1.334 23.828 4.352 1 98.94 98 ARG A O 1
ATOM 757 N N . SER A 1 99 ? 1.966 22.344 2.764 1 98.94 99 SER A N 1
ATOM 758 C CA . SER A 1 99 ? 3.227 21.969 3.393 1 98.94 99 SER A CA 1
ATOM 759 C C . SER A 1 99 ? 4.363 22.875 2.939 1 98.94 99 SER A C 1
ATOM 761 O O . SER A 1 99 ? 4.367 23.344 1.803 1 98.94 99 SER A O 1
ATOM 763 N N . PHE A 1 100 ? 5.305 23.156 3.859 1 98.94 100 PHE A N 1
ATOM 764 C CA . PHE A 1 100 ? 6.504 23.938 3.551 1 98.94 100 PHE A CA 1
ATOM 765 C C . PHE A 1 100 ? 7.758 23.188 3.984 1 98.94 100 PHE A C 1
ATOM 767 O O . PHE A 1 100 ? 7.836 22.688 5.113 1 98.94 100 PHE A O 1
ATOM 774 N N . LEU A 1 101 ? 8.68 23.062 3.09 1 99 101 LEU A N 1
ATOM 775 C CA . LEU A 1 101 ? 10.031 22.688 3.484 1 99 101 LEU A CA 1
ATOM 776 C C . LEU A 1 101 ? 10.914 23.922 3.637 1 99 101 LEU A C 1
ATOM 778 O O . LEU A 1 101 ? 11.141 24.656 2.668 1 99 101 LEU A O 1
ATOM 782 N N . ILE A 1 102 ? 11.383 24.141 4.895 1 98.94 102 ILE A N 1
ATOM 783 C CA . ILE A 1 102 ? 12.18 25.312 5.23 1 98.94 102 ILE A CA 1
ATOM 784 C C . ILE A 1 102 ? 13.648 24.906 5.391 1 98.94 102 ILE A C 1
ATOM 786 O O . ILE A 1 102 ? 13.961 23.953 6.102 1 98.94 102 ILE A O 1
ATOM 790 N N . GLY A 1 103 ? 14.547 25.656 4.695 1 98.88 103 GLY A N 1
ATOM 791 C CA . GLY A 1 103 ? 15.969 25.391 4.84 1 98.88 103 GLY A CA 1
ATOM 792 C C . GLY A 1 103 ? 16.578 26.047 6.066 1 98.88 103 GLY A C 1
ATOM 793 O O . GLY A 1 103 ? 15.906 26.812 6.758 1 98.88 103 GLY A O 1
ATOM 794 N N . PRO A 1 104 ? 17.859 25.719 6.332 1 98.69 104 PRO A N 1
ATOM 795 C CA . PRO A 1 104 ? 18.5 26.188 7.559 1 98.69 104 PRO A CA 1
ATOM 796 C C . PRO A 1 104 ? 18.734 27.703 7.57 1 98.69 104 PRO A C 1
ATOM 798 O O . PRO A 1 104 ? 19.109 28.266 8.602 1 98.69 104 PRO A O 1
ATOM 801 N N . LYS A 1 105 ? 18.516 28.391 6.48 1 98.62 105 LYS A N 1
ATOM 802 C CA . LYS A 1 105 ? 18.625 29.844 6.438 1 98.62 105 LYS A CA 1
ATOM 803 C C . LYS A 1 105 ? 17.25 30.5 6.5 1 98.62 105 LYS A C 1
ATOM 805 O O . LYS A 1 105 ? 17.109 31.688 6.207 1 98.62 105 LYS A O 1
ATOM 810 N N . GLY A 1 106 ? 16.266 29.672 6.781 1 98.75 106 GLY A N 1
ATOM 811 C CA . GLY A 1 106 ? 14.914 30.172 6.945 1 98.75 106 GLY A CA 1
ATOM 812 C C . GLY A 1 106 ? 14.172 30.328 5.629 1 98.75 106 GLY A C 1
ATOM 813 O O . GLY A 1 106 ? 13.016 30.75 5.609 1 98.75 106 GLY A O 1
ATOM 814 N N . GLN A 1 107 ? 14.812 30.016 4.516 1 98.56 107 GLN A N 1
ATOM 815 C CA . GLN A 1 107 ? 14.188 30.156 3.203 1 98.56 107 GLN A CA 1
ATOM 816 C C . GLN A 1 107 ? 13.211 29.016 2.93 1 98.56 107 GLN A C 1
ATOM 818 O O . GLN A 1 107 ? 13.445 27.891 3.346 1 98.56 107 GLN A O 1
ATOM 823 N N . ILE A 1 108 ? 12.18 29.281 2.195 1 98.88 108 ILE A N 1
ATOM 824 C CA . ILE A 1 108 ? 11.273 28.234 1.725 1 98.88 108 ILE A CA 1
ATOM 825 C C . ILE A 1 108 ? 11.891 27.516 0.527 1 98.88 108 ILE A C 1
ATOM 827 O O . ILE A 1 108 ? 12.109 28.125 -0.523 1 98.88 108 ILE A O 1
ATOM 831 N N . VAL A 1 109 ? 12.141 26.281 0.668 1 98.88 109 VAL A N 1
ATOM 832 C CA . VAL A 1 109 ? 12.789 25.484 -0.362 1 98.88 109 VAL A CA 1
ATOM 833 C C . VAL A 1 109 ? 11.734 24.812 -1.243 1 98.88 109 VAL A C 1
ATOM 835 O O . VAL A 1 109 ? 11.945 24.625 -2.441 1 98.88 109 VAL A O 1
ATOM 838 N N . ALA A 1 110 ? 10.594 24.453 -0.694 1 98.94 110 ALA A N 1
ATOM 839 C CA . ALA A 1 110 ? 9.508 23.797 -1.434 1 98.94 110 ALA A CA 1
ATOM 840 C C . ALA A 1 110 ? 8.156 24.062 -0.771 1 98.94 110 ALA A C 1
ATOM 842 O O . ALA A 1 110 ? 8.086 24.297 0.438 1 98.94 110 ALA A O 1
ATOM 843 N N . LYS A 1 111 ? 7.195 24.078 -1.557 1 98.81 111 LYS A N 1
ATOM 844 C CA . LYS A 1 111 ? 5.793 24.141 -1.15 1 98.81 111 LYS A CA 1
ATOM 845 C C . LYS A 1 111 ? 4.988 23.016 -1.803 1 98.81 111 LYS A C 1
ATOM 847 O O . LYS A 1 111 ? 5.203 22.688 -2.973 1 98.81 111 LYS A O 1
ATOM 852 N N . TYR A 1 112 ? 4.09 22.453 -1.072 1 98.94 112 TYR A N 1
ATOM 853 C CA . TYR A 1 112 ? 3.188 21.422 -1.568 1 98.94 112 TYR A CA 1
ATOM 854 C C . TYR A 1 112 ? 1.775 21.625 -1.031 1 98.94 112 TYR A C 1
ATOM 856 O O . TYR A 1 112 ? 1.57 21.688 0.183 1 98.94 112 TYR A O 1
ATOM 864 N N . ASP A 1 113 ? 0.83 21.75 -1.916 1 98.94 113 ASP A N 1
ATOM 865 C CA . ASP A 1 113 ? -0.584 21.766 -1.555 1 98.94 113 ASP A CA 1
ATOM 866 C C . ASP A 1 113 ? -1.174 20.344 -1.596 1 98.94 113 ASP A C 1
ATOM 868 O O . ASP A 1 113 ? -1.03 19.641 -2.594 1 98.94 113 ASP A O 1
ATOM 872 N N . LYS A 1 114 ? -1.806 20 -0.485 1 98.94 114 LYS A N 1
ATOM 873 C CA . LYS A 1 114 ? -2.434 18.688 -0.416 1 98.94 114 LYS A CA 1
ATOM 874 C C . LYS A 1 114 ? -3.305 18.422 -1.641 1 98.94 114 LYS A C 1
ATOM 876 O O . LYS A 1 114 ? -4.125 19.266 -2.014 1 98.94 114 LYS A O 1
ATOM 881 N N . ILE A 1 115 ? -3.117 17.25 -2.211 1 98.88 115 ILE A N 1
ATOM 882 C CA . ILE A 1 115 ? -3.789 16.969 -3.477 1 98.88 115 ILE A CA 1
ATOM 883 C C . ILE A 1 115 ? -5.125 16.281 -3.211 1 98.88 115 ILE A C 1
ATOM 885 O O . ILE A 1 115 ? -6.148 16.641 -3.795 1 98.88 115 ILE A O 1
ATOM 889 N N . HIS A 1 116 ? -5.156 15.281 -2.414 1 98.88 116 HIS A N 1
ATOM 890 C CA . HIS A 1 116 ? -6.363 14.508 -2.17 1 98.88 116 HIS A CA 1
ATOM 891 C C . HIS A 1 116 ? -7.105 15.008 -0.935 1 98.88 116 HIS A C 1
ATOM 893 O O . HIS A 1 116 ? -6.523 15.094 0.149 1 98.88 116 HIS A O 1
ATOM 899 N N . MET A 1 117 ? -8.383 15.258 -1.131 1 98.56 117 MET A N 1
ATOM 900 C CA . MET A 1 117 ? -9.211 15.844 -0.08 1 98.56 117 MET A CA 1
ATOM 901 C C . MET A 1 117 ? -9.938 14.758 0.708 1 98.56 117 MET A C 1
ATOM 903 O O . MET A 1 117 ? -10.461 13.805 0.125 1 98.56 117 MET A O 1
ATOM 907 N N . PHE A 1 118 ? -9.977 14.867 1.977 1 97.81 118 PHE A N 1
ATOM 908 C CA . PHE A 1 118 ? -10.555 13.898 2.896 1 97.81 118 PHE A CA 1
ATOM 909 C C . PHE A 1 118 ? -12.062 14.055 2.973 1 97.81 118 PHE A C 1
ATOM 911 O O . PHE A 1 118 ? -12.586 14.586 3.953 1 97.81 118 PHE A O 1
ATOM 918 N N . ASP A 1 119 ? -12.781 13.609 1.968 1 97.81 119 ASP A N 1
ATOM 919 C CA . ASP A 1 119 ? -14.234 13.562 1.92 1 97.81 119 ASP A CA 1
ATOM 920 C C . ASP A 1 119 ? -14.75 12.164 2.25 1 97.81 119 ASP A C 1
ATOM 922 O O . ASP A 1 119 ? -14.961 11.344 1.353 1 97.81 119 ASP A O 1
ATOM 926 N N . VAL A 1 120 ? -14.992 11.93 3.582 1 96.81 120 VAL A N 1
ATOM 927 C CA . VAL A 1 120 ? -15.281 10.562 4.008 1 96.81 120 VAL A CA 1
ATOM 928 C C . VAL A 1 120 ? -16.438 10.562 5.008 1 96.81 120 VAL A C 1
ATOM 930 O O . VAL A 1 120 ? -16.797 11.609 5.559 1 96.81 120 VAL A O 1
ATOM 933 N N . ASN A 1 121 ? -17.062 9.438 5.129 1 95.44 121 ASN A N 1
ATOM 934 C CA . ASN A 1 121 ? -18.047 9.117 6.156 1 95.44 121 ASN A CA 1
ATOM 935 C C . ASN A 1 121 ? -17.531 8.055 7.121 1 95.44 121 ASN A C 1
ATOM 937 O O . ASN A 1 121 ? -17.969 6.91 7.102 1 95.44 121 ASN A O 1
ATOM 941 N N . VAL A 1 122 ? -16.641 8.406 7.965 1 90.38 122 VAL A N 1
ATOM 942 C CA . VAL A 1 122 ? -15.953 7.465 8.844 1 90.38 122 VAL A CA 1
ATOM 943 C C . VAL A 1 122 ? -16.969 6.648 9.625 1 90.38 122 VAL A C 1
ATOM 945 O O . VAL A 1 122 ? -16.797 5.441 9.812 1 90.38 122 VAL A O 1
ATOM 948 N N . SER A 1 123 ? -17.969 7.273 10.109 1 88.44 123 SER A N 1
ATOM 949 C CA . SER A 1 123 ? -19.125 6.688 10.781 1 88.44 123 SER A CA 1
ATOM 950 C C . SER A 1 123 ? -20.391 7.484 10.5 1 88.44 123 SER A C 1
ATOM 952 O O . SER A 1 123 ? -20.375 8.422 9.703 1 88.44 123 SER A O 1
ATOM 954 N N . GLU A 1 124 ? -21.422 7.051 11.086 1 85.19 124 GLU A N 1
ATOM 955 C CA . GLU A 1 124 ? -22.688 7.746 10.898 1 85.19 124 GLU A CA 1
ATOM 956 C C . GLU A 1 124 ? -22.625 9.18 11.43 1 85.19 124 GLU A C 1
ATOM 958 O O . GLU A 1 124 ? -23.25 10.078 10.883 1 85.19 124 GLU A O 1
ATOM 963 N N . THR A 1 125 ? -21.781 9.352 12.406 1 83.69 125 THR A N 1
ATOM 964 C CA . THR A 1 125 ? -21.766 10.648 13.078 1 83.69 125 THR A CA 1
ATOM 965 C C . THR A 1 125 ? -20.5 11.422 12.734 1 83.69 125 THR A C 1
ATOM 967 O O . THR A 1 125 ? -20.406 12.625 13 1 83.69 125 THR A O 1
ATOM 970 N N . GLU A 1 126 ? -19.609 10.766 12.18 1 87.19 126 GLU A N 1
ATOM 971 C CA . GLU A 1 126 ? -18.344 11.398 11.852 1 87.19 126 GLU A CA 1
ATOM 972 C C . GLU A 1 126 ? -18.141 11.484 10.344 1 87.19 126 GLU A C 1
ATOM 974 O O . GLU A 1 126 ? -17.703 10.516 9.719 1 87.19 126 GLU A O 1
ATOM 979 N N . LYS A 1 127 ? -18.547 12.648 9.844 1 91.75 127 LYS A N 1
ATOM 980 C CA . LYS A 1 127 ? -18.422 12.922 8.414 1 91.75 127 LYS A CA 1
ATOM 981 C C . LYS A 1 127 ? -17.5 14.117 8.156 1 91.75 127 LYS A C 1
ATOM 983 O O . LYS A 1 127 ? -17.531 15.094 8.914 1 91.75 127 LYS A O 1
ATOM 988 N N . TYR A 1 128 ? -16.641 13.93 7.18 1 93.5 128 TYR A N 1
ATOM 989 C CA . TYR A 1 128 ? -15.734 15.016 6.785 1 93.5 128 TYR A CA 1
ATOM 990 C C . TYR A 1 128 ? -15.93 15.375 5.316 1 93.5 128 TYR A C 1
ATOM 992 O O . TYR A 1 128 ? -16.109 14.492 4.477 1 93.5 128 TYR A O 1
ATOM 1000 N N . ARG A 1 129 ? -15.938 16.656 5.027 1 95.5 129 ARG A N 1
ATOM 1001 C CA . ARG A 1 129 ? -15.969 17.219 3.682 1 95.5 129 ARG A CA 1
ATOM 1002 C C . ARG A 1 129 ? -14.898 18.297 3.508 1 95.5 129 ARG A C 1
ATOM 1004 O O . ARG A 1 129 ? -15.219 19.469 3.314 1 95.5 129 ARG A O 1
ATOM 1011 N N . GLU A 1 130 ? -13.672 17.844 3.52 1 96.88 130 GLU A N 1
ATOM 1012 C CA . GLU A 1 130 ? -12.523 18.734 3.459 1 96.88 130 GLU A CA 1
ATOM 1013 C C . GLU A 1 130 ? -12.57 19.609 2.209 1 96.88 130 GLU A C 1
ATOM 1015 O O . GLU A 1 130 ? -12.18 20.781 2.248 1 96.88 130 GLU A O 1
ATOM 1020 N N . SER A 1 131 ? -13.086 19.078 1.102 1 97.25 131 SER A N 1
ATOM 1021 C CA . SER A 1 131 ? -13.078 19.75 -0.19 1 97.25 131 SER A CA 1
ATOM 1022 C C . SER A 1 131 ? -13.969 21 -0.168 1 97.25 131 SER A C 1
ATOM 1024 O O . SER A 1 131 ? -13.82 21.891 -1.006 1 97.25 131 SER A O 1
ATOM 1026 N N . GLU A 1 132 ? -14.867 21.031 0.731 1 96.5 132 GLU A N 1
ATOM 1027 C CA . GLU A 1 132 ? -15.734 22.203 0.854 1 96.5 132 GLU A CA 1
ATOM 1028 C C . GLU A 1 132 ? -14.969 23.406 1.391 1 96.5 132 GLU A C 1
ATOM 1030 O O . GLU A 1 132 ? -15.289 24.547 1.065 1 96.5 132 GLU A O 1
ATOM 1035 N N . GLY A 1 133 ? -13.977 23.172 2.229 1 97.19 133 GLY A N 1
ATOM 1036 C CA . GLY A 1 133 ? -13.234 24.25 2.859 1 97.19 133 GLY A CA 1
ATOM 1037 C C . GLY A 1 133 ? -11.859 24.469 2.26 1 97.19 133 GLY A C 1
ATOM 1038 O O . GLY A 1 133 ? -11.312 25.562 2.322 1 97.19 133 GLY A O 1
ATOM 1039 N N . TYR A 1 134 ? -11.273 23.406 1.727 1 98.38 134 TYR A N 1
ATOM 1040 C CA . TYR A 1 134 ? -9.906 23.438 1.206 1 98.38 134 TYR A CA 1
ATOM 1041 C C . TYR A 1 134 ? -9.875 23.031 -0.262 1 98.38 134 TYR A C 1
ATOM 1043 O O . TYR A 1 134 ? -10.578 22.094 -0.67 1 98.38 134 TYR A O 1
ATOM 1051 N N . ARG A 1 135 ? -9.094 23.719 -1.087 1 98.25 135 ARG A N 1
ATOM 1052 C CA . ARG A 1 135 ? -8.938 23.344 -2.488 1 98.25 135 ARG A CA 1
ATOM 1053 C C . ARG A 1 135 ? -7.781 22.359 -2.662 1 98.25 135 ARG A C 1
ATOM 1055 O O . ARG A 1 135 ? -6.762 22.469 -1.977 1 98.25 135 ARG A O 1
ATOM 1062 N N . PRO A 1 136 ? -7.918 21.422 -3.6 1 98.62 136 PRO A N 1
ATOM 1063 C CA . PRO A 1 136 ? -6.844 20.453 -3.867 1 98.62 136 PRO A CA 1
ATOM 1064 C C . PRO A 1 136 ? -5.633 21.094 -4.535 1 98.62 136 PRO A C 1
ATOM 1066 O O . PRO A 1 136 ? -5.781 22.016 -5.348 1 98.62 136 PRO A O 1
ATOM 1069 N N . GLY A 1 137 ? -4.438 20.625 -4.125 1 98.62 137 GLY A N 1
ATOM 1070 C CA . GLY A 1 137 ? -3.266 20.922 -4.938 1 98.62 137 GLY A CA 1
ATOM 1071 C C . GLY A 1 137 ? -3.277 20.203 -6.277 1 98.62 137 GLY A C 1
ATOM 1072 O O . GLY A 1 137 ? -4.125 19.328 -6.516 1 98.62 137 GLY A O 1
ATOM 1073 N N . THR A 1 138 ? -2.311 20.578 -7.125 1 98.44 138 THR A N 1
ATOM 1074 C CA . THR A 1 138 ? -2.312 20 -8.469 1 98.44 138 THR A CA 1
ATOM 1075 C C . THR A 1 138 ? -0.908 19.562 -8.867 1 98.44 138 THR A C 1
ATOM 1077 O O . THR A 1 138 ? -0.654 19.266 -10.039 1 98.44 138 THR A O 1
ATOM 1080 N N . ARG A 1 139 ? -0.007 19.547 -7.91 1 98.69 139 ARG A N 1
ATOM 1081 C CA . ARG A 1 139 ? 1.37 19.25 -8.281 1 98.69 139 ARG A CA 1
ATOM 1082 C C . ARG A 1 139 ? 2.051 18.391 -7.215 1 98.69 139 ARG A C 1
ATOM 1084 O O . ARG A 1 139 ? 2.008 18.719 -6.031 1 98.69 139 ARG A O 1
ATOM 1091 N N . ALA A 1 140 ? 2.646 17.234 -7.707 1 98.88 140 ALA A N 1
ATOM 1092 C CA . ALA A 1 140 ? 3.559 16.469 -6.852 1 98.88 140 ALA A CA 1
ATOM 1093 C C . ALA A 1 140 ? 4.91 17.188 -6.738 1 98.88 140 ALA A C 1
ATOM 1095 O O . ALA A 1 140 ? 5.402 17.75 -7.711 1 98.88 140 ALA A O 1
ATOM 1096 N N . VAL A 1 141 ? 5.582 17.156 -5.566 1 98.94 141 VAL A N 1
ATOM 1097 C CA . VAL A 1 141 ? 6.758 17.984 -5.336 1 98.94 141 VAL A CA 1
ATOM 1098 C C . VAL A 1 141 ? 7.875 17.141 -4.719 1 98.94 141 VAL A C 1
ATOM 1100 O O . VAL A 1 141 ? 7.652 16.438 -3.734 1 98.94 141 VAL A O 1
ATOM 1103 N N . VAL A 1 142 ? 9.023 17.156 -5.316 1 98.94 142 VAL A N 1
ATOM 1104 C CA . VAL A 1 142 ? 10.273 16.641 -4.754 1 98.94 142 VAL A CA 1
ATOM 1105 C C . VAL A 1 142 ? 11.266 17.797 -4.57 1 98.94 142 VAL A C 1
ATOM 1107 O O . VAL A 1 142 ? 11.438 18.609 -5.469 1 98.94 142 VAL A O 1
ATOM 1110 N N . ALA A 1 143 ? 11.875 17.859 -3.412 1 98.88 143 ALA A N 1
ATOM 1111 C CA . ALA A 1 143 ? 12.812 18.922 -3.109 1 98.88 143 ALA A CA 1
ATOM 1112 C C . ALA A 1 143 ? 14.203 18.375 -2.824 1 98.88 143 ALA A C 1
ATOM 1114 O O . ALA A 1 143 ? 14.344 17.312 -2.223 1 98.88 143 ALA A O 1
ATOM 1115 N N . ASP A 1 144 ? 15.203 19.125 -3.199 1 98.31 144 ASP A N 1
ATOM 1116 C CA . ASP A 1 144 ? 16.578 18.781 -2.896 1 98.31 144 ASP A CA 1
ATOM 1117 C C . ASP A 1 144 ? 17 19.297 -1.521 1 98.31 144 ASP A C 1
ATOM 1119 O O . ASP A 1 144 ? 16.656 20.422 -1.155 1 98.31 144 ASP A O 1
ATOM 1123 N N . THR A 1 145 ? 17.625 18.469 -0.772 1 98.06 145 THR A N 1
ATOM 1124 C CA . THR A 1 145 ? 18.281 18.875 0.466 1 98.06 145 THR A CA 1
ATOM 1125 C C . THR A 1 145 ? 19.719 18.359 0.505 1 98.06 145 THR A C 1
ATOM 1127 O O . THR A 1 145 ? 20.156 17.656 -0.409 1 98.06 145 THR A O 1
ATOM 1130 N N . GLU A 1 146 ? 20.453 18.797 1.542 1 96.38 146 GLU A N 1
ATOM 1131 C CA . GLU A 1 146 ? 21.828 18.344 1.66 1 96.38 146 GLU A CA 1
ATOM 1132 C C . GLU A 1 146 ? 21.906 16.875 2.047 1 96.38 146 GLU A C 1
ATOM 1134 O O . GLU A 1 146 ? 22.922 16.203 1.814 1 96.38 146 GLU A O 1
ATOM 1139 N N . PHE A 1 147 ? 20.812 16.328 2.564 1 96.81 147 PHE A N 1
ATOM 1140 C CA . PHE A 1 147 ? 20.875 14.953 3.053 1 96.81 147 PHE A CA 1
ATOM 1141 C C . PHE A 1 147 ? 20.094 14.016 2.127 1 96.81 147 PHE A C 1
ATOM 1143 O O . PHE A 1 147 ? 20.047 12.805 2.363 1 96.81 147 PHE A O 1
ATOM 1150 N N . GLY A 1 148 ? 19.5 14.523 1.06 1 96.75 148 GLY A N 1
ATOM 1151 C CA . GLY A 1 148 ? 18.781 13.695 0.106 1 96.75 148 GLY A CA 1
ATOM 1152 C C . GLY A 1 148 ? 17.578 14.398 -0.495 1 96.75 148 GLY A C 1
ATOM 1153 O O . GLY A 1 148 ? 17.266 15.531 -0.125 1 96.75 148 GLY A O 1
ATOM 1154 N N . LYS A 1 149 ? 16.922 13.766 -1.407 1 98.5 149 LYS A N 1
ATOM 1155 C CA . LYS A 1 149 ? 15.727 14.297 -2.041 1 98.5 149 LYS A CA 1
ATOM 1156 C C . LYS A 1 149 ? 14.477 13.922 -1.25 1 98.5 149 LYS A C 1
ATOM 1158 O O . LYS A 1 149 ? 14.305 12.766 -0.854 1 98.5 149 LYS A O 1
ATOM 1163 N N . VAL A 1 150 ? 13.633 14.906 -1.038 1 98.88 150 VAL A N 1
ATOM 1164 C CA . VAL A 1 150 ? 12.469 14.758 -0.17 1 98.88 150 VAL A CA 1
ATOM 1165 C C . VAL A 1 150 ? 11.195 14.945 -0.98 1 98.88 150 VAL A C 1
ATOM 1167 O O . VAL A 1 150 ? 11.016 15.969 -1.639 1 98.88 150 VAL A O 1
ATOM 1170 N N . GLY A 1 151 ? 10.367 13.875 -1.02 1 98.94 151 GLY A N 1
ATOM 1171 C CA . GLY A 1 151 ? 9.031 14 -1.589 1 98.94 151 GLY A CA 1
ATOM 1172 C C . GLY A 1 151 ? 7.98 14.383 -0.565 1 98.94 151 GLY A C 1
ATOM 1173 O O . GLY A 1 151 ? 8.016 13.906 0.571 1 98.94 151 GLY A O 1
ATOM 1174 N N . LEU A 1 152 ? 7.039 15.227 -0.938 1 99 152 LEU A N 1
ATOM 1175 C CA . LEU A 1 152 ? 6.078 15.773 0.014 1 99 152 LEU A CA 1
ATOM 1176 C C . LEU A 1 152 ? 4.676 15.227 -0.253 1 99 152 LEU A C 1
ATOM 1178 O O . LEU A 1 152 ? 4.234 15.18 -1.402 1 99 152 LEU A O 1
ATOM 1182 N N . ALA A 1 153 ? 3.996 14.766 0.722 1 98.94 153 ALA A N 1
ATOM 1183 C CA . ALA A 1 153 ? 2.59 14.367 0.762 1 98.94 153 ALA A CA 1
ATOM 1184 C C . ALA A 1 153 ? 1.949 14.758 2.092 1 98.94 153 ALA A C 1
ATOM 1186 O O . ALA A 1 153 ? 2.645 15.156 3.029 1 98.94 153 ALA A O 1
ATOM 1187 N N . VAL A 1 154 ? 0.627 14.734 2.166 1 98.94 154 VAL A N 1
ATOM 1188 C CA . VAL A 1 154 ? -0.052 15.125 3.396 1 98.94 154 VAL A CA 1
ATOM 1189 C C . VAL A 1 154 ? -1.242 14.203 3.645 1 98.94 154 VAL A C 1
ATOM 1191 O O . VAL A 1 154 ? -2.16 14.125 2.826 1 98.94 154 VAL A O 1
ATOM 1194 N N . CYS A 1 155 ? -1.225 13.484 4.629 1 98.81 155 CYS A N 1
ATOM 1195 C CA . CYS A 1 155 ? -2.336 12.82 5.297 1 98.81 155 CYS A CA 1
ATOM 1196 C C . CYS A 1 155 ? -3.117 11.945 4.32 1 98.81 155 CYS A C 1
ATOM 1198 O O . CYS A 1 155 ? -2.625 10.906 3.879 1 98.81 155 CYS A O 1
ATOM 1200 N N . TYR A 1 156 ? -4.34 12.375 3.805 1 98.88 156 TYR A N 1
ATOM 1201 C CA . TYR A 1 156 ? -5.219 11.578 2.959 1 98.88 156 TYR A CA 1
ATOM 1202 C C . TYR A 1 156 ? -4.496 11.125 1.695 1 98.88 156 TYR A C 1
ATOM 1204 O O . TYR A 1 156 ? -4.852 10.102 1.104 1 98.88 156 TYR A O 1
ATOM 1212 N N . ASP A 1 157 ? -3.453 11.836 1.263 1 98.94 157 ASP A N 1
ATOM 1213 C CA . ASP A 1 157 ? -2.602 11.414 0.156 1 98.94 157 ASP A CA 1
ATOM 1214 C C . ASP A 1 157 ? -2.121 9.977 0.353 1 98.94 157 ASP A C 1
ATOM 1216 O O . ASP A 1 157 ? -1.885 9.258 -0.619 1 98.94 157 ASP A O 1
ATOM 1220 N N . LEU A 1 158 ? -2.061 9.562 1.617 1 98.94 158 LEU A N 1
ATOM 1221 C CA . LEU A 1 158 ? -1.554 8.25 1.986 1 98.94 158 LEU A CA 1
ATOM 1222 C C . LEU A 1 158 ? -2.312 7.145 1.253 1 98.94 158 LEU A C 1
ATOM 1224 O O . LEU A 1 158 ? -1.745 6.098 0.943 1 98.94 158 LEU A O 1
ATOM 1228 N N . ARG A 1 159 ? -3.561 7.391 0.962 1 98.81 159 ARG A N 1
ATOM 1229 C CA . ARG A 1 159 ? -4.434 6.355 0.419 1 98.81 159 ARG A CA 1
ATOM 1230 C C . ARG A 1 159 ? -4.281 6.25 -1.095 1 98.81 159 ARG A C 1
ATOM 1232 O O . ARG A 1 159 ? -4.938 5.426 -1.733 1 98.81 159 ARG A O 1
ATOM 1239 N N . PHE A 1 160 ? -3.441 7.031 -1.707 1 98.88 160 PHE A N 1
ATOM 1240 C CA . PHE A 1 160 ? -3.273 7.09 -3.154 1 98.88 160 PHE A CA 1
ATOM 1241 C C . PHE A 1 160 ? -1.837 6.766 -3.545 1 98.88 160 PHE A C 1
ATOM 1243 O O . PHE A 1 160 ? -1.042 7.668 -3.814 1 98.88 160 PHE A O 1
ATOM 1250 N N . PRO A 1 161 ? -1.564 5.445 -3.713 1 98.75 161 PRO A N 1
ATOM 1251 C CA . PRO A 1 161 ? -0.184 4.984 -3.881 1 98.75 161 PRO A CA 1
ATOM 1252 C C . PRO A 1 161 ? 0.496 5.586 -5.105 1 98.75 161 PRO A C 1
ATOM 1254 O O . PRO A 1 161 ? 1.723 5.723 -5.133 1 98.75 161 PRO A O 1
ATOM 1257 N N . HIS A 1 162 ? -0.255 6.008 -6.137 1 98.25 162 HIS A N 1
ATOM 1258 C CA . HIS A 1 162 ? 0.35 6.508 -7.363 1 98.25 162 HIS A CA 1
ATOM 1259 C C . HIS A 1 162 ? 1.118 7.801 -7.113 1 98.25 162 HIS A C 1
ATOM 1261 O O . HIS A 1 162 ? 2.105 8.086 -7.793 1 98.25 162 HIS A O 1
ATOM 1267 N N . LEU A 1 163 ? 0.717 8.578 -6.121 1 98.88 163 LEU A N 1
ATOM 1268 C CA . LEU A 1 163 ? 1.457 9.781 -5.773 1 98.88 163 LEU A CA 1
ATOM 1269 C C . LEU A 1 163 ? 2.854 9.438 -5.266 1 98.88 163 LEU A C 1
ATOM 1271 O O . LEU A 1 163 ? 3.844 10.008 -5.727 1 98.88 163 LEU A O 1
ATOM 1275 N N . PHE A 1 164 ? 2.953 8.516 -4.379 1 98.94 164 PHE A N 1
ATOM 1276 C CA . PHE A 1 164 ? 4.227 8.133 -3.777 1 98.94 164 PHE A CA 1
ATOM 1277 C C . PHE A 1 164 ? 5.141 7.484 -4.809 1 98.94 164 PHE A C 1
ATOM 1279 O O . PHE A 1 164 ? 6.355 7.695 -4.789 1 98.94 164 PHE A O 1
ATOM 1286 N N . ARG A 1 165 ? 4.52 6.672 -5.676 1 98.75 165 ARG A N 1
ATOM 1287 C CA . ARG A 1 165 ? 5.293 6.098 -6.773 1 98.75 165 ARG A CA 1
ATOM 1288 C C . ARG A 1 165 ? 5.883 7.191 -7.66 1 98.75 165 ARG A C 1
ATOM 1290 O O . ARG A 1 165 ? 7.059 7.137 -8.023 1 98.75 165 ARG A O 1
ATOM 1297 N N . ARG A 1 166 ? 5.047 8.188 -7.977 1 98.62 166 ARG A N 1
ATOM 1298 C CA . ARG A 1 166 ? 5.492 9.32 -8.781 1 98.62 166 ARG A CA 1
ATOM 1299 C C . ARG A 1 166 ? 6.633 10.07 -8.102 1 98.62 166 ARG A C 1
ATOM 1301 O O . ARG A 1 166 ? 7.609 10.445 -8.75 1 98.62 166 ARG A O 1
ATOM 1308 N N . LEU A 1 167 ? 6.543 10.289 -6.816 1 98.94 167 LEU A N 1
ATOM 1309 C CA . LEU A 1 167 ? 7.582 10.969 -6.051 1 98.94 167 LEU A CA 1
ATOM 1310 C C . LEU A 1 167 ? 8.883 10.172 -6.066 1 98.94 167 LEU A C 1
ATOM 1312 O O . LEU A 1 167 ? 9.953 10.727 -6.309 1 98.94 167 LEU A O 1
ATOM 1316 N N . ALA A 1 168 ? 8.773 8.875 -5.84 1 98.69 168 ALA A N 1
ATOM 1317 C CA . ALA A 1 168 ? 9.953 8.016 -5.816 1 98.69 168 ALA A CA 1
ATOM 1318 C C . ALA A 1 168 ? 10.625 7.965 -7.188 1 98.69 168 ALA A C 1
ATOM 1320 O O . ALA A 1 168 ? 11.852 8.016 -7.289 1 98.69 168 ALA A O 1
ATOM 1321 N N . LYS A 1 169 ? 9.797 7.871 -8.227 1 98.06 169 LYS A N 1
ATOM 1322 C CA . LYS A 1 169 ? 10.328 7.891 -9.586 1 98.06 169 LYS A CA 1
ATOM 1323 C C . LYS A 1 169 ? 10.984 9.234 -9.906 1 98.06 169 LYS A C 1
ATOM 1325 O O . LYS A 1 169 ? 11.906 9.305 -10.719 1 98.06 169 LYS A O 1
ATOM 1330 N N . GLY A 1 170 ? 10.461 10.258 -9.242 1 98.31 170 GLY A N 1
ATOM 1331 C CA . GLY A 1 170 ? 11.062 11.578 -9.367 1 98.31 170 GLY A CA 1
ATOM 1332 C C . GLY A 1 170 ? 12.336 11.734 -8.57 1 98.31 170 GLY A C 1
ATOM 1333 O O . GLY A 1 170 ? 12.938 12.812 -8.547 1 98.31 170 GLY A O 1
ATOM 1334 N N . GLY A 1 171 ? 12.734 10.695 -7.863 1 98.12 171 GLY A N 1
ATOM 1335 C CA . GLY A 1 171 ? 14.023 10.68 -7.199 1 98.12 171 GLY A CA 1
ATOM 1336 C C . GLY A 1 171 ? 13.922 10.781 -5.691 1 98.12 171 GLY A C 1
ATOM 1337 O O . GLY A 1 171 ? 14.938 10.75 -4.992 1 98.12 171 GLY A O 1
ATOM 1338 N N . ALA A 1 172 ? 12.766 10.875 -5.125 1 98.69 172 ALA A N 1
ATOM 1339 C CA . ALA A 1 172 ? 12.625 11.023 -3.68 1 98.69 172 ALA A CA 1
ATOM 1340 C C . ALA A 1 172 ? 13.25 9.844 -2.941 1 98.69 172 ALA A C 1
ATOM 1342 O O . ALA A 1 172 ? 13.031 8.688 -3.309 1 98.69 172 ALA A O 1
ATOM 1343 N N . GLN A 1 173 ? 14.016 10.117 -1.987 1 98.69 173 GLN A N 1
ATOM 1344 C CA . GLN A 1 173 ? 14.656 9.141 -1.108 1 98.69 173 GLN A CA 1
ATOM 1345 C C . GLN A 1 173 ? 13.953 9.078 0.245 1 98.69 173 GLN A C 1
ATOM 1347 O O . GLN A 1 173 ? 13.961 8.039 0.909 1 98.69 173 GLN A O 1
ATOM 1352 N N . ILE A 1 174 ? 13.406 10.164 0.626 1 98.88 174 ILE A N 1
ATOM 1353 C CA . ILE A 1 174 ? 12.609 10.336 1.835 1 98.88 174 ILE A CA 1
ATOM 1354 C C . ILE A 1 174 ? 11.227 10.875 1.471 1 98.88 174 ILE A C 1
ATOM 1356 O O . ILE A 1 174 ? 11.117 11.852 0.724 1 98.88 174 ILE A O 1
ATOM 1360 N N . LEU A 1 175 ? 10.219 10.188 1.854 1 98.94 175 LEU A N 1
ATOM 1361 C CA . LEU A 1 175 ? 8.844 10.648 1.694 1 98.94 175 LEU A CA 1
ATOM 1362 C C . LEU A 1 175 ? 8.297 11.195 3.01 1 98.94 175 LEU A C 1
ATOM 1364 O O . LEU A 1 175 ? 8.391 10.531 4.047 1 98.94 175 LEU A O 1
ATOM 1368 N N . THR A 1 176 ? 7.789 12.391 3.027 1 98.94 176 THR A N 1
ATOM 1369 C CA . THR A 1 176 ? 7.172 12.953 4.219 1 98.94 176 THR A CA 1
ATOM 1370 C C . THR A 1 176 ? 5.648 12.867 4.137 1 98.94 176 THR A C 1
ATOM 1372 O O . THR A 1 176 ? 5.07 13.047 3.062 1 98.94 176 THR A O 1
ATOM 1375 N N . LEU A 1 177 ? 5.02 12.562 5.246 1 98.94 177 LEU A N 1
ATOM 1376 C CA . LEU A 1 177 ? 3.574 12.367 5.312 1 98.94 177 LEU A CA 1
ATOM 1377 C C . LEU A 1 177 ? 3.012 12.922 6.617 1 98.94 177 LEU A C 1
ATOM 1379 O O . LEU A 1 177 ? 2.502 12.164 7.449 1 98.94 177 LEU A O 1
ATOM 1383 N N . PRO A 1 178 ? 3.131 14.258 6.828 1 99 178 PRO A N 1
ATOM 1384 C CA . PRO A 1 178 ? 2.447 14.828 7.992 1 99 178 PRO A CA 1
ATOM 1385 C C . PRO A 1 178 ? 0.942 14.57 7.977 1 99 178 PRO A C 1
ATOM 1387 O O . PRO A 1 178 ? 0.322 14.578 6.91 1 99 178 PRO A O 1
ATOM 1390 N N . ALA A 1 179 ? 0.401 14.336 9.195 1 98.94 179 ALA A N 1
ATOM 1391 C CA . ALA A 1 179 ? -1 13.93 9.156 1 98.94 179 ALA A CA 1
ATOM 1392 C C . ALA A 1 179 ? -1.732 14.352 10.422 1 98.94 179 ALA A C 1
ATOM 1394 O O . ALA A 1 179 ? -1.122 14.469 11.492 1 98.94 179 ALA A O 1
ATOM 1395 N N . ALA A 1 180 ? -2.977 14.672 10.289 1 98.81 180 ALA A N 1
ATOM 1396 C CA . ALA A 1 180 ? -4.004 14.633 11.328 1 98.81 180 ALA A CA 1
ATOM 1397 C C . ALA A 1 180 ? -4.977 13.484 11.102 1 98.81 180 ALA A C 1
ATOM 1399 O O . ALA A 1 180 ? -6.18 13.703 10.93 1 98.81 180 ALA A O 1
ATOM 1400 N N . PHE A 1 181 ? -4.492 12.32 11.156 1 98.25 181 PHE A N 1
ATOM 1401 C CA . PHE A 1 181 ? -5.199 11.102 10.766 1 98.25 181 PHE A CA 1
ATOM 1402 C C . PHE A 1 181 ? -6.27 10.75 11.789 1 98.25 181 PHE A C 1
ATOM 1404 O O . PHE A 1 181 ? -6 10.719 12.992 1 98.25 181 PHE A O 1
ATOM 1411 N N . ASN A 1 182 ? -7.453 10.469 11.32 1 96.62 182 ASN A N 1
ATOM 1412 C CA . ASN A 1 182 ? -8.57 10.109 12.188 1 96.62 182 ASN A CA 1
ATOM 1413 C C . ASN A 1 182 ? -8.234 8.906 13.07 1 96.62 182 ASN A C 1
ATOM 1415 O O . ASN A 1 182 ? -7.516 8 12.641 1 96.62 182 ASN A O 1
ATOM 1419 N N . ASP A 1 183 ? -8.781 8.891 14.242 1 96.31 183 ASP A N 1
ATOM 1420 C CA . ASP A 1 183 ? -8.383 7.848 15.18 1 96.31 183 ASP A CA 1
ATOM 1421 C C . ASP A 1 183 ? -8.969 6.492 14.773 1 96.31 183 ASP A C 1
ATOM 1423 O O . ASP A 1 183 ? -8.32 5.457 14.953 1 96.31 183 ASP A O 1
ATOM 1427 N N . THR A 1 184 ? -10.18 6.402 14.203 1 95.56 184 THR A N 1
ATOM 1428 C CA . THR A 1 184 ? -10.781 5.145 13.773 1 95.56 184 THR A CA 1
ATOM 1429 C C . THR A 1 184 ? -9.984 4.531 12.625 1 95.56 184 THR A C 1
ATOM 1431 O O . THR A 1 184 ? -9.594 3.365 12.688 1 95.56 184 THR A O 1
ATOM 1434 N N . THR A 1 185 ? -9.758 5.312 11.609 1 96.69 185 THR A N 1
ATOM 1435 C CA . THR A 1 185 ? -9.008 4.793 10.477 1 96.69 185 THR A CA 1
ATOM 1436 C C . THR A 1 185 ? -7.531 4.629 10.828 1 96.69 185 THR A C 1
ATOM 1438 O O . THR A 1 185 ? -6.844 3.766 10.281 1 96.69 185 THR A O 1
ATOM 1441 N N . GLY A 1 186 ? -7.078 5.531 11.703 1 97.88 186 GLY A N 1
ATOM 1442 C CA . GLY A 1 186 ? -5.699 5.391 12.133 1 97.88 186 GLY A CA 1
ATOM 1443 C C . GLY A 1 186 ? -5.398 4.035 12.75 1 97.88 186 GLY A C 1
ATOM 1444 O O . GLY A 1 186 ? -4.402 3.398 12.398 1 97.88 186 GLY A O 1
ATOM 1445 N N . ALA A 1 187 ? -6.281 3.582 13.633 1 97.38 187 ALA A N 1
ATOM 1446 C CA . ALA A 1 187 ? -6.117 2.287 14.281 1 97.38 187 ALA A CA 1
ATOM 1447 C C . ALA A 1 187 ? -6.062 1.158 13.258 1 97.38 187 ALA A C 1
ATOM 1449 O O . ALA A 1 187 ? -5.328 0.183 13.438 1 97.38 187 ALA A O 1
ATOM 1450 N N . ALA A 1 188 ? -6.73 1.323 12.195 1 97.44 188 ALA A N 1
ATOM 1451 C CA . ALA A 1 188 ? -6.91 0.234 11.234 1 97.44 188 ALA A CA 1
ATOM 1452 C C . ALA A 1 188 ? -5.906 0.334 10.094 1 97.44 188 ALA A C 1
ATOM 1454 O O . ALA A 1 188 ? -5.492 -0.682 9.531 1 97.44 188 ALA A O 1
ATOM 1455 N N . HIS A 1 189 ? -5.48 1.561 9.703 1 98.75 189 HIS A N 1
ATOM 1456 C CA . HIS A 1 189 ? -4.883 1.709 8.383 1 98.75 189 HIS A CA 1
ATOM 1457 C C . HIS A 1 189 ? -3.508 2.363 8.469 1 98.75 189 HIS A C 1
ATOM 1459 O O . HIS A 1 189 ? -2.66 2.156 7.602 1 98.75 189 HIS A O 1
ATOM 1465 N N . TRP A 1 190 ? -3.215 3.148 9.492 1 98.88 190 TRP A N 1
ATOM 1466 C CA . TRP A 1 190 ? -2.117 4.109 9.547 1 98.88 190 TRP A CA 1
ATOM 1467 C C . TRP A 1 190 ? -0.776 3.414 9.336 1 98.88 190 TRP A C 1
ATOM 1469 O O . TRP A 1 190 ? -0.126 3.609 8.305 1 98.88 190 TRP A O 1
ATOM 1479 N N . GLU A 1 191 ? -0.451 2.5 10.164 1 98.94 191 GLU A N 1
ATOM 1480 C CA . GLU A 1 191 ? 0.854 1.852 10.086 1 98.94 191 GLU A CA 1
ATOM 1481 C C . GLU A 1 191 ? 0.977 1.014 8.812 1 98.94 191 GLU A C 1
ATOM 1483 O O . GLU A 1 191 ? 1.991 1.079 8.117 1 98.94 191 GLU A O 1
ATOM 1488 N N . THR A 1 192 ? -0.061 0.256 8.477 1 98.94 192 THR A N 1
ATOM 1489 C CA . THR A 1 192 ? -0.041 -0.646 7.328 1 98.94 192 THR A CA 1
ATOM 1490 C C . THR A 1 192 ? 0.23 0.125 6.039 1 98.94 192 THR A C 1
ATOM 1492 O O . THR A 1 192 ? 1.096 -0.26 5.25 1 98.94 192 THR A O 1
ATOM 1495 N N . LEU A 1 193 ? -0.45 1.187 5.852 1 98.94 193 LEU A N 1
ATOM 1496 C CA . LEU A 1 193 ? -0.314 1.934 4.605 1 98.94 193 LEU A CA 1
ATOM 1497 C C . LEU A 1 193 ? 1.038 2.637 4.535 1 98.94 193 LEU A C 1
ATOM 1499 O O . LEU A 1 193 ? 1.644 2.723 3.467 1 98.94 193 LEU A O 1
ATOM 1503 N N . ILE A 1 194 ? 1.542 3.18 5.645 1 99 194 ILE A N 1
ATOM 1504 C CA . ILE A 1 194 ? 2.828 3.869 5.652 1 99 194 ILE A CA 1
ATOM 1505 C C . ILE A 1 194 ? 3.947 2.879 5.34 1 99 194 ILE A C 1
ATOM 1507 O O . ILE A 1 194 ? 4.828 3.164 4.523 1 99 194 ILE A O 1
ATOM 1511 N N . ARG A 1 195 ? 3.873 1.704 5.969 1 98.94 195 ARG A N 1
ATOM 1512 C CA . ARG A 1 195 ? 4.875 0.683 5.676 1 98.94 195 ARG A CA 1
ATOM 1513 C C . ARG A 1 195 ? 4.816 0.264 4.211 1 98.94 195 ARG A C 1
ATOM 1515 O O . ARG A 1 195 ? 5.855 0.055 3.58 1 98.94 195 ARG A O 1
ATOM 1522 N N . ALA A 1 196 ? 3.637 0.11 3.697 1 98.94 196 ALA A N 1
ATOM 1523 C CA . ALA A 1 196 ? 3.496 -0.271 2.293 1 98.94 196 ALA A CA 1
ATOM 1524 C C . ALA A 1 196 ? 4.148 0.762 1.378 1 98.94 196 ALA A C 1
ATOM 1526 O O . ALA A 1 196 ? 4.82 0.404 0.409 1 98.94 196 ALA A O 1
ATOM 1527 N N . ARG A 1 197 ? 3.893 2.088 1.699 1 98.94 197 ARG A N 1
ATOM 1528 C CA . ARG A 1 197 ? 4.512 3.131 0.888 1 98.94 197 ARG A CA 1
ATOM 1529 C C . ARG A 1 197 ? 6.031 3.033 0.937 1 98.94 197 ARG A C 1
ATOM 1531 O O . ARG A 1 197 ? 6.703 3.221 -0.079 1 98.94 197 ARG A O 1
ATOM 1538 N N . ALA A 1 198 ? 6.547 2.752 2.105 1 98.94 198 ALA A N 1
ATOM 1539 C CA . ALA A 1 198 ? 7.996 2.607 2.229 1 98.94 198 ALA A CA 1
ATOM 1540 C C . ALA A 1 198 ? 8.5 1.432 1.398 1 98.94 198 ALA A C 1
ATOM 1542 O O . ALA A 1 198 ? 9.438 1.576 0.613 1 98.94 198 ALA A O 1
ATOM 1543 N N . ILE A 1 199 ? 7.887 0.294 1.504 1 98.81 199 ILE A N 1
ATOM 1544 C CA . ILE A 1 199 ? 8.312 -0.955 0.882 1 98.81 199 ILE A CA 1
ATOM 1545 C C . ILE A 1 199 ? 8.25 -0.821 -0.638 1 98.81 199 ILE A C 1
ATOM 1547 O O . ILE A 1 199 ? 9.25 -1.059 -1.327 1 98.81 199 ILE A O 1
ATOM 1551 N N . GLU A 1 200 ? 7.117 -0.395 -1.19 1 98.5 200 GLU A N 1
ATOM 1552 C CA . GLU A 1 200 ? 6.898 -0.477 -2.631 1 98.5 200 GLU A CA 1
ATOM 1553 C C . GLU A 1 200 ? 7.664 0.621 -3.367 1 98.5 200 GLU A C 1
ATOM 1555 O O . GLU A 1 200 ? 7.844 0.548 -4.586 1 98.5 200 GLU A O 1
ATOM 1560 N N . ASN A 1 201 ? 8.078 1.656 -2.619 1 98.75 201 ASN A N 1
ATOM 1561 C CA . ASN A 1 201 ? 8.859 2.719 -3.242 1 98.75 201 ASN A CA 1
ATOM 1562 C C . ASN A 1 201 ? 10.32 2.672 -2.805 1 98.75 201 ASN A C 1
ATOM 1564 O O . ASN A 1 201 ? 11.133 3.494 -3.236 1 98.75 201 ASN A O 1
ATOM 1568 N N . THR A 1 202 ? 10.672 1.716 -1.948 1 97.81 202 THR A N 1
ATOM 1569 C CA . THR A 1 202 ? 12.016 1.562 -1.402 1 97.81 202 THR A CA 1
ATOM 1570 C C . THR A 1 202 ? 12.562 2.904 -0.93 1 97.81 202 THR A C 1
ATOM 1572 O O . THR A 1 202 ? 13.664 3.305 -1.325 1 97.81 202 THR A O 1
ATOM 1575 N N . ALA A 1 203 ? 11.812 3.59 -0.052 1 98.62 203 ALA A N 1
ATOM 1576 C CA . ALA A 1 203 ? 12.148 4.91 0.475 1 98.62 203 ALA A CA 1
ATOM 1577 C C . ALA A 1 203 ? 11.82 5.008 1.962 1 98.62 203 ALA A C 1
ATOM 1579 O O . ALA A 1 203 ? 11.008 4.23 2.477 1 98.62 203 ALA A O 1
ATOM 1580 N N . PHE A 1 204 ? 12.516 5.895 2.652 1 98.88 204 PHE A N 1
ATOM 1581 C CA . PHE A 1 204 ? 12.094 6.215 4.012 1 98.88 204 PHE A CA 1
ATOM 1582 C C . PHE A 1 204 ? 10.758 6.949 4.004 1 98.88 204 PHE A C 1
ATOM 1584 O O . PHE A 1 204 ? 10.477 7.738 3.1 1 98.88 204 PHE A O 1
ATOM 1591 N N . VAL A 1 205 ? 9.961 6.684 4.965 1 98.94 205 VAL A N 1
ATOM 1592 C CA . VAL A 1 205 ? 8.758 7.488 5.176 1 98.94 205 VAL A CA 1
ATOM 1593 C C . VAL A 1 205 ? 8.781 8.094 6.574 1 98.94 205 VAL A C 1
ATOM 1595 O O . VAL A 1 205 ? 8.938 7.375 7.566 1 98.94 205 VAL A O 1
ATOM 1598 N N . LEU A 1 206 ? 8.734 9.367 6.668 1 99 206 LEU A N 1
ATOM 1599 C CA . LEU A 1 206 ? 8.609 10.109 7.918 1 99 206 LEU A CA 1
ATOM 1600 C C . LEU A 1 206 ? 7.223 10.742 8.031 1 99 206 LEU A C 1
ATOM 1602 O O . LEU A 1 206 ? 6.859 11.602 7.23 1 99 206 LEU A O 1
ATOM 1606 N N . ALA A 1 207 ? 6.473 10.297 9.047 1 99 207 ALA A N 1
ATOM 1607 C CA . ALA A 1 207 ? 5.066 10.68 9.148 1 99 207 ALA A CA 1
ATOM 1608 C C . ALA A 1 207 ? 4.762 11.281 10.516 1 99 207 ALA A C 1
ATOM 1610 O O . ALA A 1 207 ? 4.234 10.594 11.398 1 99 207 ALA A O 1
ATOM 1611 N N . PRO A 1 208 ? 5.059 12.602 10.703 1 99 208 PRO A N 1
ATOM 1612 C CA . PRO A 1 208 ? 4.641 13.25 11.953 1 99 208 PRO A CA 1
ATOM 1613 C C . PRO A 1 208 ? 3.123 13.406 12.062 1 99 208 PRO A C 1
ATOM 1615 O O . PRO A 1 208 ? 2.457 13.68 11.055 1 99 208 PRO A O 1
ATOM 1618 N N . ALA A 1 209 ? 2.562 13.273 13.289 1 98.94 209 ALA A N 1
ATOM 1619 C CA . ALA A 1 209 ? 1.109 13.141 13.367 1 98.94 209 ALA A CA 1
ATOM 1620 C C . ALA A 1 209 ? 0.541 14.047 14.461 1 98.94 209 ALA A C 1
ATOM 1622 O O . ALA A 1 209 ? 1.195 14.289 15.477 1 98.94 209 ALA A O 1
ATOM 1623 N N . GLN A 1 210 ? -0.653 14.531 14.219 1 98.94 210 GLN A N 1
ATOM 1624 C CA . GLN A 1 210 ? -1.497 15.008 15.305 1 98.94 210 GLN A CA 1
ATOM 1625 C C . GLN A 1 210 ? -1.99 13.852 16.172 1 98.94 210 GLN A C 1
ATOM 1627 O O . GLN A 1 210 ? -2.113 12.727 15.688 1 98.94 210 GLN A O 1
ATOM 1632 N N . CYS A 1 211 ? -2.264 14.188 17.453 1 98.88 211 CYS A N 1
ATOM 1633 C CA . CYS A 1 211 ? -2.75 13.133 18.344 1 98.88 211 CYS A CA 1
ATOM 1634 C C . CYS A 1 211 ? -3.789 13.68 19.312 1 98.88 211 CYS A C 1
ATOM 1636 O O . CYS A 1 211 ? -3.898 14.891 19.5 1 98.88 211 CYS A O 1
ATOM 1638 N N . GLY A 1 212 ? -4.629 12.789 19.781 1 98.31 212 GLY A N 1
ATOM 1639 C CA . GLY A 1 212 ? -5.512 13.117 20.891 1 98.31 212 GLY A CA 1
ATOM 1640 C C . GLY A 1 212 ? -6.754 13.875 20.453 1 98.31 212 GLY A C 1
ATOM 1641 O O . GLY A 1 212 ? -7.125 13.852 19.281 1 98.31 212 GLY A O 1
ATOM 1642 N N . ALA A 1 213 ? -7.461 14.453 21.453 1 97.5 213 ALA A N 1
ATOM 1643 C CA . ALA A 1 213 ? -8.656 15.258 21.234 1 97.5 213 ALA A CA 1
ATOM 1644 C C . ALA A 1 213 ? -8.305 16.734 21.094 1 97.5 213 ALA A C 1
ATOM 1646 O O . ALA A 1 213 ? -7.609 17.297 21.938 1 97.5 213 ALA A O 1
ATOM 1647 N N . HIS A 1 214 ? -8.773 17.359 20.078 1 97.62 214 HIS A N 1
ATOM 1648 C CA . HIS A 1 214 ? -8.414 18.734 19.781 1 97.62 214 HIS A CA 1
ATOM 1649 C C . HIS A 1 214 ? -9.445 19.719 20.328 1 97.62 214 HIS A C 1
ATOM 1651 O O . HIS A 1 214 ? -10.617 19.656 19.969 1 97.62 214 HIS A O 1
ATOM 1657 N N . VAL A 1 215 ? -8.992 20.547 21.109 1 95.31 215 VAL A N 1
ATOM 1658 C CA . VAL A 1 215 ? -9.859 21.516 21.766 1 95.31 215 VAL A CA 1
ATOM 1659 C C . VAL A 1 215 ? -10.273 22.594 20.766 1 95.31 215 VAL A C 1
ATOM 1661 O O . VAL A 1 215 ? -9.445 23.078 19.984 1 95.31 215 VAL A O 1
ATOM 1664 N N . ALA A 1 216 ? -11.516 22.938 20.75 1 93.5 216 ALA A N 1
ATOM 1665 C CA . ALA A 1 216 ? -12.023 24.047 19.953 1 93.5 216 ALA A CA 1
ATOM 1666 C C . ALA A 1 216 ? -12.438 25.203 20.828 1 93.5 216 ALA A C 1
ATOM 1668 O O . ALA A 1 216 ? -13.141 25.016 21.828 1 93.5 216 ALA A O 1
ATOM 1669 N N . HIS A 1 217 ? -11.992 26.359 20.453 1 91.25 217 HIS A N 1
ATOM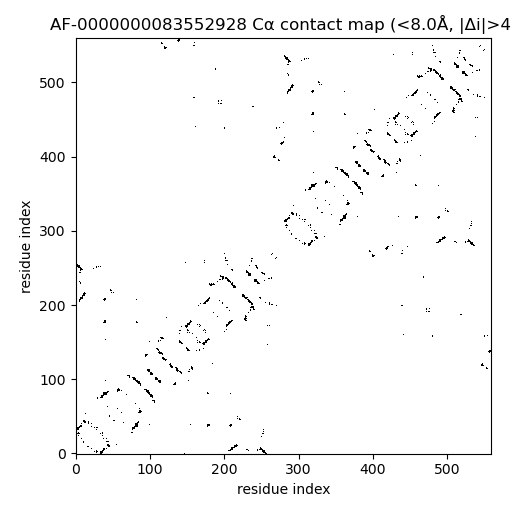 1670 C CA . HIS A 1 217 ? -12.297 27.562 21.234 1 91.25 217 HIS A CA 1
ATOM 1671 C C . HIS A 1 217 ? -13.344 28.422 20.516 1 91.25 217 HIS A C 1
ATOM 1673 O O . HIS A 1 217 ? -13.922 29.328 21.125 1 91.25 217 HIS A O 1
ATOM 1679 N N . SER A 1 218 ? -13.562 28.125 19.297 1 87.62 218 SER A N 1
ATOM 1680 C CA . SER A 1 218 ? -14.531 28.891 18.516 1 87.62 218 SER A CA 1
ATOM 1681 C C . SER A 1 218 ? -15.93 28.797 19.125 1 87.62 218 SER A C 1
ATOM 1683 O O . SER A 1 218 ? -16.297 27.766 19.672 1 87.62 218 SER A O 1
ATOM 1685 N N . PRO A 1 219 ? -16.688 29.891 19 1 83.81 219 PRO A N 1
ATOM 1686 C CA . PRO A 1 219 ? -18.047 29.891 19.578 1 83.81 219 PRO A CA 1
ATOM 1687 C C . PRO A 1 219 ? -18.953 28.844 18.953 1 83.81 219 PRO A C 1
ATOM 1689 O O . PRO A 1 219 ? -19.938 28.438 19.562 1 83.81 219 PRO A O 1
ATOM 1692 N N . ASN A 1 220 ? -18.656 28.391 17.703 1 84.31 220 ASN A N 1
ATOM 1693 C CA . ASN A 1 220 ? -19.484 27.406 16.984 1 84.31 220 ASN A CA 1
ATOM 1694 C C . ASN A 1 220 ? -18.859 26.016 17.031 1 84.31 220 ASN A C 1
ATOM 1696 O O . ASN A 1 220 ? -19.141 25.172 16.172 1 84.31 220 ASN A O 1
ATOM 1700 N N . ALA A 1 221 ? -17.953 25.922 17.969 1 82.5 221 ALA A N 1
ATOM 1701 C CA . ALA A 1 221 ? -17.281 24.641 18.094 1 82.5 221 ALA A CA 1
ATOM 1702 C C . ALA A 1 221 ? -18.297 23.516 18.328 1 82.5 221 ALA A C 1
ATOM 1704 O O . ALA A 1 221 ? -19.25 23.672 19.078 1 82.5 221 ALA A O 1
ATOM 1705 N N . PRO A 1 222 ? -18.094 22.422 17.562 1 79.69 222 PRO A N 1
ATOM 1706 C CA . PRO A 1 222 ? -18.984 21.281 17.828 1 79.69 222 PRO A CA 1
ATOM 1707 C C . PRO A 1 222 ? -18.812 20.75 19.25 1 79.69 222 PRO A C 1
ATOM 1709 O O . PRO A 1 222 ? -17.781 20.953 19.875 1 79.69 222 PRO A O 1
ATOM 1712 N N . ALA A 1 223 ? -19.844 20.047 19.625 1 77.94 223 ALA A N 1
ATOM 1713 C CA . ALA A 1 223 ? -19.828 19.422 20.953 1 77.94 223 ALA A CA 1
ATOM 1714 C C . ALA A 1 223 ? -18.75 18.344 21.047 1 77.94 223 ALA A C 1
ATOM 1716 O O . ALA A 1 223 ? -18.047 18.25 22.047 1 77.94 223 ALA A O 1
ATOM 1717 N N . ARG A 1 224 ? -18.672 17.609 19.969 1 82 224 ARG A N 1
ATOM 1718 C CA . ARG A 1 224 ? -17.672 16.547 19.969 1 82 224 ARG A CA 1
ATOM 1719 C C . ARG A 1 224 ? -16.359 17.031 19.359 1 82 224 ARG A C 1
ATOM 1721 O O . ARG A 1 224 ? -16.328 17.562 18.25 1 82 224 ARG A O 1
ATOM 1728 N N . GLN A 1 225 ? -15.312 16.766 20.125 1 89.31 225 GLN A N 1
ATOM 1729 C CA . GLN A 1 225 ? -13.984 17.172 19.656 1 89.31 225 GLN A CA 1
ATOM 1730 C C . GLN A 1 225 ? -13.469 16.203 18.594 1 89.31 225 GLN A C 1
ATOM 1732 O O . GLN A 1 225 ? -13.695 15 18.672 1 89.31 225 GLN A O 1
ATOM 1737 N N . ARG A 1 226 ? -12.867 16.859 17.641 1 92.69 226 ARG A N 1
ATOM 1738 C CA . ARG A 1 226 ? -12.141 16.031 16.688 1 92.69 226 ARG A CA 1
ATOM 1739 C C . ARG A 1 226 ? -11 15.273 17.375 1 92.69 226 ARG A C 1
ATOM 1741 O O . ARG A 1 226 ? -10.328 15.82 18.25 1 92.69 226 ARG A O 1
ATOM 1748 N N . ARG A 1 227 ? -10.82 14 17.016 1 96.31 227 ARG A N 1
ATOM 1749 C CA . ARG A 1 227 ? -9.727 13.195 17.562 1 96.31 227 ARG A CA 1
ATOM 1750 C C . ARG A 1 227 ? -8.812 12.703 16.453 1 96.31 227 ARG A C 1
ATOM 1752 O O . ARG A 1 227 ? -9.273 12.383 15.352 1 96.31 227 ARG A O 1
ATOM 1759 N N . THR A 1 228 ? -7.586 12.625 16.688 1 98.31 228 THR A N 1
ATOM 1760 C CA . THR A 1 228 ? -6.598 12.094 15.758 1 98.31 228 THR A CA 1
ATOM 1761 C C . THR A 1 228 ? -5.781 10.984 16.406 1 98.31 228 THR A C 1
ATOM 1763 O O . THR A 1 228 ? -5.73 10.883 17.641 1 98.31 228 THR A O 1
ATOM 1766 N N . TRP A 1 229 ? -5.188 10.203 15.664 1 98.56 229 TRP A N 1
ATOM 1767 C CA . TRP A 1 229 ? -4.676 8.883 16.016 1 98.56 229 TRP A CA 1
ATOM 1768 C C . TRP A 1 229 ? -3.354 8.984 16.766 1 98.56 229 TRP A C 1
ATOM 1770 O O . TRP A 1 229 ? -3.127 8.266 17.734 1 98.56 229 TRP A O 1
ATOM 1780 N N . GLY A 1 230 ? -2.48 9.945 16.344 1 98.88 230 GLY A N 1
ATOM 1781 C CA . GLY A 1 230 ? -1.101 9.953 16.797 1 98.88 230 GLY A CA 1
ATOM 1782 C C . GLY A 1 230 ? -0.215 8.969 16.062 1 98.88 230 GLY A C 1
ATOM 1783 O O . GLY A 1 230 ? -0.311 8.828 14.852 1 98.88 230 GLY A O 1
ATOM 1784 N N . HIS A 1 231 ? 0.785 8.484 16.859 1 98.88 231 HIS A N 1
ATOM 1785 C CA . HIS A 1 231 ? 1.687 7.477 16.312 1 98.88 231 HIS A CA 1
ATOM 1786 C C . HIS A 1 231 ? 2.512 8.055 15.164 1 98.88 231 HIS A C 1
ATOM 1788 O O . HIS A 1 231 ? 2.578 7.461 14.086 1 98.88 231 HIS A O 1
ATOM 1794 N N . SER A 1 232 ? 3.1 9.281 15.414 1 98.94 232 SER A N 1
ATOM 1795 C CA . SER A 1 232 ? 4.148 9.664 14.469 1 98.94 232 SER A CA 1
ATOM 1796 C C . SER A 1 232 ? 5.055 8.484 14.148 1 98.94 232 SER A C 1
ATOM 1798 O O . SER A 1 232 ? 5.535 7.797 15.055 1 98.94 232 SER A O 1
ATOM 1800 N N . LEU A 1 233 ? 5.289 8.273 12.867 1 98.94 233 LEU A N 1
ATOM 1801 C CA . LEU A 1 233 ? 5.918 7.02 12.477 1 98.94 233 LEU A CA 1
ATOM 1802 C C . LEU A 1 233 ? 7.078 7.273 11.516 1 98.94 233 LEU A C 1
ATOM 1804 O O . LEU A 1 233 ? 6.988 8.133 10.641 1 98.94 233 LEU A O 1
ATOM 1808 N N . ALA A 1 234 ? 8.172 6.578 11.734 1 98.94 234 ALA A N 1
ATOM 1809 C CA . ALA A 1 234 ? 9.273 6.508 10.781 1 98.94 234 ALA A CA 1
ATOM 1810 C C . ALA A 1 234 ? 9.492 5.074 10.305 1 98.94 234 ALA A C 1
ATOM 1812 O O . ALA A 1 234 ? 9.586 4.148 11.109 1 98.94 234 ALA A O 1
ATOM 1813 N N . VAL A 1 235 ? 9.531 4.906 9.023 1 98.94 235 VAL A N 1
ATOM 1814 C CA . VAL A 1 235 ? 9.641 3.566 8.453 1 98.94 235 VAL A CA 1
ATOM 1815 C C . VAL A 1 235 ? 10.812 3.514 7.48 1 98.94 235 VAL A C 1
ATOM 1817 O O . VAL A 1 235 ? 10.992 4.426 6.672 1 98.94 235 VAL A O 1
ATOM 1820 N N . ALA A 1 236 ? 11.625 2.477 7.57 1 98.88 236 ALA A N 1
ATOM 1821 C CA . ALA A 1 236 ? 12.766 2.262 6.684 1 98.88 236 ALA A CA 1
ATOM 1822 C C . ALA A 1 236 ? 12.32 1.718 5.328 1 98.88 236 ALA A C 1
ATOM 1824 O O . ALA A 1 236 ? 11.188 1.255 5.188 1 98.88 236 ALA A O 1
ATOM 1825 N N . PRO A 1 237 ? 13.211 1.734 4.324 1 98.62 237 PRO A N 1
ATOM 1826 C CA . PRO A 1 237 ? 12.844 1.354 2.957 1 98.62 237 PRO A CA 1
ATOM 1827 C C . PRO A 1 237 ? 12.422 -0.108 2.846 1 98.62 237 PRO A C 1
ATOM 1829 O O . PRO A 1 237 ? 11.703 -0.477 1.917 1 98.62 237 PRO A O 1
ATOM 1832 N N . TRP A 1 238 ? 12.812 -0.959 3.775 1 98.31 238 TRP A N 1
ATOM 1833 C CA . TRP A 1 238 ? 12.469 -2.377 3.721 1 98.31 238 TRP A CA 1
ATOM 1834 C C . TRP A 1 238 ? 11.172 -2.652 4.477 1 98.31 238 TRP A C 1
ATOM 1836 O O . TRP A 1 238 ? 10.68 -3.781 4.484 1 98.31 238 TRP A O 1
ATOM 1846 N N . GLY A 1 239 ? 10.664 -1.62 5.148 1 98.56 239 GLY A N 1
ATOM 1847 C CA . GLY A 1 239 ? 9.367 -1.742 5.797 1 98.56 239 GLY A CA 1
ATOM 1848 C C . GLY A 1 239 ? 9.461 -1.777 7.312 1 98.56 239 GLY A C 1
ATOM 1849 O O . GLY A 1 239 ? 8.438 -1.771 8 1 98.56 239 GLY A O 1
ATOM 1850 N N . GLU A 1 240 ? 10.625 -1.754 7.84 1 98.56 240 GLU A N 1
ATOM 1851 C CA . GLU A 1 240 ? 10.82 -1.771 9.289 1 98.56 240 GLU A CA 1
ATOM 1852 C C . GLU A 1 240 ? 10.367 -0.458 9.914 1 98.56 240 GLU A C 1
ATOM 1854 O O . GLU A 1 240 ? 10.727 0.622 9.445 1 98.56 240 GLU A O 1
ATOM 1859 N N . VAL A 1 241 ? 9.602 -0.564 10.969 1 98.81 241 VAL A N 1
ATOM 1860 C CA . VAL A 1 241 ? 9.273 0.617 11.758 1 98.81 241 VAL A CA 1
ATOM 1861 C C . VAL A 1 241 ? 10.461 1.004 12.633 1 98.81 241 VAL A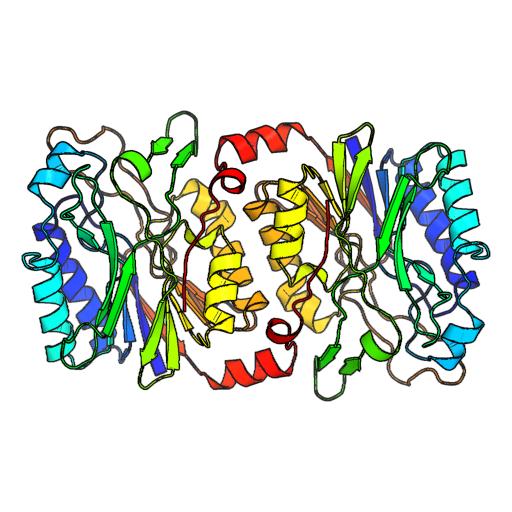 C 1
ATOM 1863 O O . VAL A 1 241 ? 10.875 0.24 13.508 1 98.81 241 VAL A O 1
ATOM 1866 N N . LEU A 1 242 ? 11 2.141 12.383 1 98.81 242 LEU A N 1
ATOM 1867 C CA . LEU A 1 242 ? 12.172 2.607 13.109 1 98.81 242 LEU A CA 1
ATOM 1868 C C . LEU A 1 242 ? 11.773 3.289 14.414 1 98.81 242 LEU A C 1
ATOM 1870 O O . LEU A 1 242 ? 12.523 3.256 15.391 1 98.81 242 LEU A O 1
ATOM 1874 N N . ALA A 1 243 ? 10.609 3.988 14.422 1 98.81 243 ALA A N 1
ATOM 1875 C CA . ALA A 1 243 ? 10.141 4.723 15.594 1 98.81 243 ALA A CA 1
ATOM 1876 C C . ALA A 1 243 ? 8.633 4.945 15.531 1 98.81 243 ALA A C 1
ATOM 1878 O O . ALA A 1 243 ? 8.062 5.133 14.453 1 98.81 243 ALA A O 1
ATOM 1879 N N . ASP A 1 244 ? 8 4.918 16.609 1 98.88 244 ASP A N 1
ATOM 1880 C CA . ASP A 1 244 ? 6.578 5.18 16.828 1 98.88 244 ASP A CA 1
ATOM 1881 C C . ASP A 1 244 ? 6.375 6.117 18.016 1 98.88 244 ASP A C 1
ATOM 1883 O O . ASP A 1 244 ? 6.727 5.781 19.141 1 98.88 244 ASP A O 1
ATOM 1887 N N . GLY A 1 245 ? 5.734 7.273 17.781 1 98.81 245 GLY A N 1
ATOM 1888 C CA . GLY A 1 245 ? 5.625 8.328 18.766 1 98.81 245 GLY A CA 1
ATOM 1889 C C . GLY A 1 245 ? 4.516 8.086 19.766 1 98.81 245 GLY A C 1
ATOM 1890 O O . GLY A 1 245 ? 4.324 8.883 20.703 1 98.81 245 GLY A O 1
ATOM 1891 N N . GLY A 1 246 ? 3.746 7.012 19.625 1 98.75 246 GLY A N 1
ATOM 1892 C CA . GLY A 1 246 ? 2.68 6.703 20.562 1 98.75 246 GLY A CA 1
ATOM 1893 C C . GLY A 1 246 ? 1.5 7.648 20.453 1 98.75 246 GLY A C 1
ATOM 1894 O O . GLY A 1 246 ? 1.194 8.156 19.375 1 98.75 246 GLY A O 1
ATOM 1895 N N . ALA A 1 247 ? 0.783 7.852 21.594 1 98.5 247 ALA A N 1
ATOM 1896 C CA . ALA A 1 247 ? -0.514 8.523 21.531 1 98.5 247 ALA A CA 1
ATOM 1897 C C . ALA A 1 247 ? -0.426 9.938 22.078 1 98.5 247 ALA A C 1
ATOM 1899 O O . ALA A 1 247 ? -1.347 10.742 21.906 1 98.5 247 ALA A O 1
ATOM 1900 N N . GLU A 1 248 ? 0.678 10.266 22.75 1 98.75 248 GLU A N 1
ATOM 1901 C CA . GLU A 1 248 ? 0.779 11.555 23.422 1 98.75 248 GLU A CA 1
ATOM 1902 C C . GLU A 1 248 ? 1.655 12.531 22.641 1 98.75 248 GLU A C 1
ATOM 1904 O O . GLU A 1 248 ? 2.525 12.109 21.875 1 98.75 248 GLU A O 1
ATOM 1909 N N . PRO A 1 249 ? 1.44 13.844 22.859 1 98.88 249 PRO A N 1
ATOM 1910 C CA . PRO A 1 249 ? 2.338 14.812 22.219 1 98.88 249 PRO A CA 1
ATOM 1911 C C . PRO A 1 249 ? 3.799 14.609 22.625 1 98.88 249 PRO A C 1
ATOM 1913 O O . PRO A 1 249 ? 4.082 14.164 23.734 1 98.88 249 PRO A O 1
ATOM 1916 N N . GLY A 1 250 ? 4.68 14.914 21.734 1 98.88 250 GLY A N 1
ATOM 1917 C CA . GLY A 1 250 ? 6.094 14.781 22.047 1 98.88 250 GLY A CA 1
ATOM 1918 C C . GLY A 1 250 ? 6.977 14.766 20.812 1 98.88 250 GLY A C 1
ATOM 1919 O O . GLY A 1 250 ? 6.559 15.195 19.734 1 98.88 250 GLY A O 1
ATOM 1920 N N . VAL A 1 251 ? 8.227 14.422 21.047 1 98.94 251 VAL A N 1
ATOM 1921 C CA . VAL A 1 251 ? 9.234 14.383 20 1 98.94 251 VAL A CA 1
ATOM 1922 C C . VAL A 1 251 ? 9.781 12.969 19.859 1 98.94 251 VAL A C 1
ATOM 1924 O O . VAL A 1 251 ? 10.133 12.328 20.844 1 98.94 251 VAL A O 1
ATOM 1927 N N . THR A 1 252 ? 9.805 12.453 18.688 1 98.94 252 THR A N 1
ATOM 1928 C CA . THR A 1 252 ? 10.43 11.172 18.375 1 98.94 252 THR A CA 1
ATOM 1929 C C . THR A 1 252 ? 11.672 11.383 17.5 1 98.94 252 THR A C 1
ATOM 1931 O O . THR A 1 252 ? 11.586 11.953 16.422 1 98.94 252 THR A O 1
ATOM 1934 N N . LEU A 1 253 ? 12.797 10.945 18.031 1 98.88 253 LEU A N 1
ATOM 1935 C CA . LEU A 1 253 ? 14.047 11.055 17.297 1 98.88 253 LEU A CA 1
ATOM 1936 C C . LEU A 1 253 ? 14.352 9.758 16.547 1 98.88 253 LEU A C 1
ATOM 1938 O O . LEU A 1 253 ? 14.133 8.664 17.078 1 98.88 253 LEU A O 1
ATOM 1942 N N . VAL A 1 254 ? 14.852 9.875 15.32 1 98.75 254 VAL A N 1
ATOM 1943 C CA . VAL A 1 254 ? 15.141 8.688 14.531 1 98.75 254 VAL A CA 1
ATOM 1944 C C . VAL A 1 254 ? 16.359 8.945 13.641 1 98.75 254 VAL A C 1
ATOM 1946 O O . VAL A 1 254 ? 16.516 10.031 13.094 1 98.75 254 VAL A O 1
ATOM 1949 N N . ASP A 1 255 ? 17.219 7.973 13.531 1 98.38 255 ASP A N 1
ATOM 1950 C CA . ASP A 1 255 ? 18.375 8.055 12.633 1 98.38 255 ASP A CA 1
ATOM 1951 C C . ASP A 1 255 ? 18.016 7.531 11.242 1 98.38 255 ASP A C 1
ATOM 1953 O O . ASP A 1 255 ? 17.5 6.426 11.102 1 98.38 255 ASP A O 1
ATOM 1957 N N . ILE A 1 256 ? 18.328 8.336 10.25 1 97.38 256 ILE A N 1
ATOM 1958 C CA . ILE A 1 256 ? 18.109 7.98 8.852 1 97.38 256 ILE A CA 1
ATOM 1959 C C . ILE A 1 256 ? 19.438 7.691 8.18 1 97.38 256 ILE A C 1
ATOM 1961 O O . ILE A 1 256 ? 20.297 8.578 8.055 1 97.38 256 ILE A O 1
ATOM 1965 N N . ASP A 1 257 ? 19.609 6.484 7.781 1 96.44 257 ASP A N 1
ATOM 1966 C CA . ASP A 1 257 ? 20.797 6.043 7.059 1 96.44 257 ASP A CA 1
ATOM 1967 C C . ASP A 1 257 ? 20.484 5.762 5.594 1 96.44 257 ASP A C 1
ATOM 1969 O O . ASP A 1 257 ? 20.016 4.668 5.254 1 96.44 257 ASP A O 1
ATOM 1973 N N . LEU A 1 258 ? 20.859 6.68 4.727 1 94.19 258 LEU A N 1
ATOM 1974 C CA . LEU A 1 258 ? 20.469 6.586 3.324 1 94.19 258 LEU A CA 1
ATOM 1975 C C . LEU A 1 258 ? 21.125 5.387 2.654 1 94.19 258 LEU A C 1
ATOM 1977 O O . LEU A 1 258 ? 20.719 4.977 1.563 1 94.19 258 LEU A O 1
ATOM 1981 N N . ALA A 1 259 ? 22.125 4.824 3.295 1 94.12 259 ALA A N 1
ATOM 1982 C CA . ALA A 1 259 ? 22.719 3.605 2.75 1 94.12 259 ALA A CA 1
ATOM 1983 C C . ALA A 1 259 ? 21.688 2.48 2.67 1 94.12 259 ALA A C 1
ATOM 1985 O O . ALA A 1 259 ? 21.812 1.578 1.839 1 94.12 259 ALA A O 1
ATOM 1986 N N . ARG A 1 260 ? 20.766 2.557 3.514 1 95.38 260 ARG A N 1
ATOM 1987 C CA . ARG A 1 260 ? 19.719 1.541 3.535 1 95.38 260 ARG A CA 1
ATOM 1988 C C . ARG A 1 260 ? 18.875 1.589 2.262 1 95.38 260 ARG A C 1
ATOM 1990 O O . ARG A 1 260 ? 18.234 0.604 1.899 1 95.38 260 ARG A O 1
ATOM 1997 N N . LEU A 1 261 ? 18.891 2.752 1.625 1 95.69 261 LEU A N 1
ATOM 1998 C CA . LEU A 1 261 ? 18.172 2.863 0.359 1 95.69 261 LEU A CA 1
ATOM 1999 C C . LEU A 1 261 ? 18.797 1.972 -0.704 1 95.69 261 LEU A C 1
ATOM 2001 O O . LEU A 1 261 ? 18.109 1.202 -1.369 1 95.69 261 LEU A O 1
ATOM 2005 N N . ALA A 1 262 ? 20.078 2.178 -0.845 1 92.25 262 ALA A N 1
ATOM 2006 C CA . ALA A 1 262 ? 20.797 1.398 -1.846 1 92.25 262 ALA A CA 1
ATOM 2007 C C . ALA A 1 262 ? 20.625 -0.099 -1.606 1 92.25 262 ALA A C 1
ATOM 2009 O O . ALA A 1 262 ? 20.5 -0.875 -2.557 1 92.25 262 ALA A O 1
ATOM 2010 N N . GLN A 1 263 ? 20.609 -0.431 -0.403 1 94.44 263 GLN A N 1
ATOM 2011 C CA . GLN A 1 263 ? 20.453 -1.837 -0.046 1 94.44 263 GLN A CA 1
ATOM 2012 C C . GLN A 1 263 ? 19.078 -2.357 -0.471 1 94.44 263 GLN A C 1
ATOM 2014 O O . GLN A 1 263 ? 18.984 -3.406 -1.111 1 94.44 263 GLN A O 1
ATOM 2019 N N . ALA A 1 264 ? 18.078 -1.65 -0.119 1 96.12 264 ALA A N 1
ATOM 2020 C CA . ALA A 1 264 ? 16.719 -2.072 -0.455 1 96.12 264 ALA A CA 1
ATOM 2021 C C . ALA A 1 264 ? 16.5 -2.068 -1.966 1 96.12 264 ALA A C 1
ATOM 2023 O O . ALA A 1 264 ? 15.945 -3.021 -2.521 1 96.12 264 ALA A O 1
ATOM 2024 N N . ARG A 1 265 ? 16.922 -1.001 -2.607 1 96.19 265 ARG A N 1
ATOM 2025 C CA . ARG A 1 265 ? 16.734 -0.844 -4.047 1 96.19 265 ARG A CA 1
ATOM 2026 C C . ARG A 1 265 ? 17.562 -1.861 -4.82 1 96.19 265 ARG A C 1
ATOM 2028 O O . ARG A 1 265 ? 17.188 -2.281 -5.914 1 96.19 265 ARG A O 1
ATOM 2035 N N . GLY A 1 266 ? 18.703 -2.182 -4.285 1 95.44 266 GLY A N 1
ATOM 2036 C CA . GLY A 1 266 ? 19.516 -3.213 -4.902 1 95.44 266 GLY A CA 1
ATOM 2037 C C . GLY A 1 266 ? 18.906 -4.598 -4.805 1 95.44 266 GLY A C 1
ATOM 2038 O O . GLY A 1 266 ? 19.031 -5.402 -5.73 1 95.44 266 GLY A O 1
ATOM 2039 N N . ARG A 1 267 ? 18.219 -4.918 -3.736 1 96.06 267 ARG A N 1
ATOM 2040 C CA . ARG A 1 267 ? 17.656 -6.242 -3.502 1 96.06 267 ARG A CA 1
ATOM 2041 C C . ARG A 1 267 ? 16.359 -6.43 -4.285 1 96.06 267 ARG A C 1
ATOM 2043 O O . ARG A 1 267 ? 16.156 -7.473 -4.906 1 96.06 267 ARG A O 1
ATOM 2050 N N . VAL A 1 268 ? 15.516 -5.496 -4.207 1 96.75 268 VAL A N 1
ATOM 2051 C CA . VAL A 1 268 ? 14.242 -5.52 -4.922 1 96.75 268 VAL A CA 1
ATOM 2052 C C . VAL A 1 268 ? 14.055 -4.207 -5.684 1 96.75 268 VAL A C 1
ATOM 2054 O O . VAL A 1 268 ? 13.43 -3.273 -5.176 1 96.75 268 VAL A O 1
ATOM 2057 N N . PRO A 1 269 ? 14.531 -4.145 -6.914 1 96.75 269 PRO A N 1
ATOM 2058 C CA . PRO A 1 269 ? 14.469 -2.896 -7.68 1 96.75 269 PRO A CA 1
ATOM 2059 C C . PRO A 1 269 ? 13.109 -2.68 -8.336 1 96.75 269 PRO A C 1
ATOM 2061 O O . PRO A 1 269 ? 13.039 -2.336 -9.516 1 96.75 269 PRO A O 1
ATOM 2064 N N . SER A 1 270 ? 12.023 -2.756 -7.574 1 96.81 270 SER A N 1
ATOM 2065 C CA . SER A 1 270 ? 10.656 -2.691 -8.102 1 96.81 270 SER A CA 1
ATOM 2066 C C . SER A 1 270 ? 10.391 -1.353 -8.773 1 96.81 270 SER A C 1
ATOM 2068 O O . SER A 1 270 ? 9.594 -1.273 -9.719 1 96.81 270 SER A O 1
ATOM 2070 N N . LEU A 1 271 ? 11.07 -0.254 -8.367 1 97.38 271 LEU A N 1
ATOM 2071 C CA . LEU A 1 271 ? 10.852 1.073 -8.93 1 97.38 271 LEU A CA 1
ATOM 2072 C C . LEU A 1 271 ? 11.148 1.084 -10.43 1 97.38 271 LEU A C 1
ATOM 2074 O O . LEU A 1 271 ? 10.648 1.942 -11.156 1 97.38 271 LEU A O 1
ATOM 2078 N N . THR A 1 272 ? 11.992 0.158 -10.836 1 96.75 272 THR A N 1
ATOM 2079 C CA . THR A 1 272 ? 12.375 0.145 -12.242 1 96.75 272 THR A CA 1
ATOM 2080 C C . THR A 1 272 ? 11.586 -0.91 -13.008 1 96.75 272 THR A C 1
ATOM 2082 O O . THR A 1 272 ? 11.828 -1.136 -14.195 1 96.75 272 THR A O 1
ATOM 2085 N N . HIS A 1 273 ? 10.578 -1.597 -12.391 1 98.19 273 HIS A N 1
ATOM 2086 C CA . HIS A 1 273 ? 9.938 -2.756 -12.992 1 98.19 273 HIS A CA 1
ATOM 2087 C C . HIS A 1 273 ? 8.508 -2.434 -13.422 1 98.19 273 HIS A C 1
ATOM 2089 O O . HIS A 1 273 ? 7.77 -3.322 -13.844 1 98.19 273 HIS A O 1
ATOM 2095 N N . ASP A 1 274 ? 8.078 -1.162 -13.25 1 97.62 274 ASP A N 1
ATOM 2096 C CA . ASP A 1 274 ? 6.754 -0.813 -13.75 1 97.62 274 ASP A CA 1
ATOM 2097 C C . ASP A 1 274 ? 6.605 -1.173 -15.227 1 97.62 274 ASP A C 1
ATOM 2099 O O . ASP A 1 274 ? 7.547 -1.021 -16 1 97.62 274 ASP A O 1
ATOM 2103 N N . ARG A 1 275 ? 5.371 -1.617 -15.547 1 97.62 275 ARG A N 1
ATOM 2104 C CA . ARG A 1 275 ? 5.055 -1.956 -16.938 1 97.62 275 ARG A CA 1
ATOM 2105 C C . ARG A 1 275 ? 3.74 -1.316 -17.359 1 97.62 275 ARG A C 1
ATOM 2107 O O . ARG A 1 275 ? 2.82 -1.168 -16.562 1 97.62 275 ARG A O 1
ATOM 2114 N N . ASP A 1 276 ? 3.695 -1.013 -18.594 1 96.5 276 ASP A N 1
ATOM 2115 C CA . ASP A 1 276 ? 2.416 -0.6 -19.172 1 96.5 276 ASP A CA 1
ATOM 2116 C C . ASP A 1 276 ? 1.526 -1.807 -19.453 1 96.5 276 ASP A C 1
ATOM 2118 O O . ASP A 1 276 ? 2.021 -2.881 -19.797 1 96.5 276 ASP A O 1
ATOM 2122 N N . PHE A 1 277 ? 0.306 -1.672 -19.234 1 98.38 277 PHE A N 1
ATOM 2123 C CA . PHE A 1 277 ? -0.666 -2.703 -19.578 1 98.38 277 PHE A CA 1
ATOM 2124 C C . PHE A 1 277 ? -2.016 -2.084 -19.906 1 98.38 277 PHE A C 1
ATOM 2126 O O . PHE A 1 277 ? -2.301 -0.951 -19.516 1 98.38 277 PHE A O 1
ATOM 2133 N N . ASP A 1 278 ? -2.809 -2.857 -20.625 1 97.81 278 ASP A N 1
ATOM 2134 C CA . ASP A 1 278 ? -4.16 -2.438 -20.969 1 97.81 278 ASP A CA 1
ATOM 2135 C C . ASP A 1 278 ? -5.195 -3.092 -20.062 1 97.81 278 ASP A C 1
ATOM 2137 O O . ASP A 1 278 ? -4.84 -3.783 -19.109 1 97.81 278 ASP A O 1
ATOM 2141 N N . GLY A 1 279 ? -6.547 -2.6 -20.266 1 94.5 279 GLY A N 1
ATOM 2142 C CA . GLY A 1 279 ? -7.645 -3.232 -19.547 1 94.5 279 GLY A CA 1
ATOM 2143 C C . GLY A 1 279 ? -7.723 -2.812 -18.094 1 94.5 279 GLY A C 1
ATOM 2144 O O . GLY A 1 279 ? -6.957 -1.96 -17.641 1 94.5 279 GLY A O 1
ATOM 2145 N N . PRO A 1 280 ? -8.734 -3.33 -17.344 1 95.75 280 PRO A N 1
ATOM 2146 C CA . PRO A 1 280 ? -9.977 -3.811 -17.938 1 95.75 280 PRO A CA 1
ATOM 2147 C C . PRO A 1 280 ? -10.82 -2.682 -18.531 1 95.75 280 PRO A C 1
ATOM 2149 O O . PRO A 1 280 ? -10.844 -1.576 -17.984 1 95.75 280 PRO A O 1
ATOM 2152 N N . MET B 1 1 ? -20.312 -15.977 0.614 1 95.06 1 MET B N 1
ATOM 2153 C CA . MET B 1 1 ? -19.719 -17.125 -0.07 1 95.06 1 MET B CA 1
ATOM 2154 C C . MET B 1 1 ? -18.516 -17.641 0.694 1 95.06 1 MET B C 1
ATOM 2156 O O . MET B 1 1 ? -17.766 -16.875 1.282 1 95.06 1 MET B O 1
ATOM 2160 N N . LYS B 1 2 ? -18.375 -18.969 0.727 1 98.12 2 LYS B N 1
ATOM 2161 C CA . LYS B 1 2 ? -17.188 -19.578 1.339 1 98.12 2 LYS B CA 1
ATOM 2162 C C . LYS B 1 2 ? -16.109 -19.859 0.295 1 98.12 2 LYS B C 1
ATOM 2164 O O . LYS B 1 2 ? -16.391 -20.453 -0.75 1 98.12 2 LYS B O 1
ATOM 2169 N N . ALA B 1 3 ? -14.836 -19.406 0.555 1 98.88 3 ALA B N 1
ATOM 2170 C CA . ALA B 1 3 ? -13.688 -19.641 -0.312 1 98.88 3 ALA B CA 1
ATOM 2171 C C . ALA B 1 3 ? -12.68 -20.578 0.354 1 98.88 3 ALA B C 1
ATOM 2173 O O . ALA B 1 3 ? -12.656 -20.703 1.581 1 98.88 3 ALA B O 1
ATOM 2174 N N . GLY B 1 4 ? -12 -21.312 -0.431 1 98.94 4 GLY B N 1
ATOM 2175 C CA . GLY B 1 4 ? -10.906 -22.156 0.03 1 98.94 4 GLY B CA 1
ATOM 2176 C C . GLY B 1 4 ? -9.57 -21.797 -0.599 1 98.94 4 GLY B C 1
ATOM 2177 O O . GLY B 1 4 ? -9.406 -21.906 -1.816 1 98.94 4 GLY B O 1
ATOM 2178 N N . LEU B 1 5 ? -8.648 -21.328 0.216 1 99 5 LEU B N 1
ATOM 2179 C CA . LEU B 1 5 ? -7.289 -21.078 -0.249 1 99 5 LEU B CA 1
ATOM 2180 C C . LEU B 1 5 ? -6.406 -22.297 -0.047 1 99 5 LEU B C 1
ATOM 2182 O O . LEU B 1 5 ? -6.148 -22.703 1.089 1 99 5 LEU B O 1
ATOM 2186 N N . VAL B 1 6 ? -5.992 -22.844 -1.155 1 99 6 VAL B N 1
ATOM 2187 C CA . VAL B 1 6 ? -5.086 -23.984 -1.122 1 99 6 VAL B CA 1
ATOM 2188 C C . VAL B 1 6 ? -3.645 -23.5 -1.01 1 99 6 VAL B C 1
ATOM 2190 O O . VAL B 1 6 ? -3.23 -22.594 -1.73 1 99 6 VAL B O 1
ATOM 2193 N N . GLN B 1 7 ? -2.904 -24.016 -0.058 1 98.94 7 GLN B N 1
ATOM 2194 C CA . GLN B 1 7 ? -1.472 -23.781 0.079 1 98.94 7 GLN B CA 1
ATOM 2195 C C . GLN B 1 7 ? -0.669 -25.016 -0.299 1 98.94 7 GLN B C 1
ATOM 2197 O O . GLN B 1 7 ? -0.854 -26.094 0.29 1 98.94 7 GLN B O 1
ATOM 2202 N N . LEU B 1 8 ? 0.21 -24.859 -1.268 1 98.94 8 LEU B N 1
ATOM 2203 C CA . LEU B 1 8 ? 0.921 -26.016 -1.81 1 98.94 8 LEU B CA 1
ATOM 2204 C C . LEU B 1 8 ? 2.42 -25.891 -1.56 1 98.94 8 LEU B C 1
ATOM 2206 O O . LEU B 1 8 ? 2.92 -24.812 -1.263 1 98.94 8 LEU B O 1
ATOM 2210 N N . ASN B 1 9 ? 3.107 -26.969 -1.61 1 98.88 9 ASN B N 1
ATOM 2211 C CA . ASN B 1 9 ? 4.555 -27.109 -1.713 1 98.88 9 ASN B CA 1
ATOM 2212 C C . ASN B 1 9 ? 4.953 -27.969 -2.906 1 98.88 9 ASN B C 1
ATOM 2214 O O . ASN B 1 9 ? 5.406 -29.109 -2.732 1 98.88 9 ASN B O 1
ATOM 2218 N N . VAL B 1 10 ? 4.887 -27.438 -4.086 1 98.75 10 VAL B N 1
ATOM 2219 C CA . VAL B 1 10 ? 5.004 -28.25 -5.293 1 98.75 10 VAL B CA 1
ATOM 2220 C C . VAL B 1 10 ? 6.477 -28.484 -5.613 1 98.75 10 VAL B C 1
ATOM 2222 O O . VAL B 1 10 ? 7.34 -27.688 -5.238 1 98.75 10 VAL B O 1
ATOM 2225 N N . SER B 1 11 ? 6.719 -29.594 -6.258 1 98.12 11 SER B N 1
ATOM 2226 C CA . SER B 1 11 ? 8.031 -29.875 -6.832 1 98.12 11 SER B CA 1
ATOM 2227 C C . SER B 1 11 ? 8.133 -29.375 -8.266 1 98.12 11 SER B C 1
ATOM 2229 O O . SER B 1 11 ? 7.273 -28.609 -8.727 1 98.12 11 SER B O 1
ATOM 2231 N N . ASP B 1 12 ? 9.266 -29.766 -8.969 1 97.81 12 ASP B N 1
ATOM 2232 C CA . ASP B 1 12 ? 9.43 -29.359 -10.359 1 97.81 12 ASP B CA 1
ATOM 2233 C C . ASP B 1 12 ? 8.82 -30.391 -11.312 1 97.81 12 ASP B C 1
ATOM 2235 O O . ASP B 1 12 ? 9.094 -30.375 -12.516 1 97.81 12 ASP B O 1
ATOM 2239 N N . ASP B 1 13 ? 7.957 -31.297 -10.758 1 97.06 13 ASP B N 1
ATOM 2240 C CA . ASP B 1 13 ? 7.336 -32.344 -11.562 1 97.06 13 ASP B CA 1
ATOM 2241 C C . ASP B 1 13 ? 5.812 -32.25 -11.5 1 97.06 13 ASP B C 1
ATOM 2243 O O . ASP B 1 13 ? 5.203 -32.688 -10.516 1 97.06 13 ASP B O 1
ATOM 2247 N N . PRO B 1 14 ? 5.184 -31.766 -12.641 1 98.25 14 PRO B N 1
ATOM 2248 C CA . PRO B 1 14 ? 3.729 -31.609 -12.625 1 98.25 14 PRO B CA 1
ATOM 2249 C C . PRO B 1 14 ? 2.988 -32.906 -12.305 1 98.25 14 PRO B C 1
ATOM 2251 O O . PRO B 1 14 ? 1.944 -32.875 -11.648 1 98.25 14 PRO B O 1
ATOM 2254 N N . ALA B 1 15 ? 3.508 -34 -12.734 1 97.44 15 ALA B N 1
ATOM 2255 C CA . ALA B 1 15 ? 2.84 -35.281 -12.531 1 97.44 15 ALA B CA 1
ATOM 2256 C C . ALA B 1 15 ? 2.783 -35.656 -11.047 1 97.44 15 ALA B C 1
ATOM 2258 O O . ALA B 1 15 ? 1.827 -36.281 -10.594 1 97.44 15 ALA B O 1
ATOM 2259 N N . ARG B 1 16 ? 3.789 -35.25 -10.305 1 97.56 16 ARG B N 1
ATOM 2260 C CA . ARG B 1 16 ? 3.822 -35.5 -8.867 1 97.56 16 ARG B CA 1
ATOM 2261 C C . ARG B 1 16 ? 2.941 -34.5 -8.117 1 97.56 16 ARG B C 1
ATOM 2263 O O . ARG B 1 16 ? 2.387 -34.844 -7.062 1 97.56 16 ARG B O 1
ATOM 2270 N N . ASN B 1 17 ? 2.824 -33.344 -8.609 1 98.81 17 ASN B N 1
ATOM 2271 C CA . ASN B 1 17 ? 2.141 -32.25 -7.922 1 98.81 17 ASN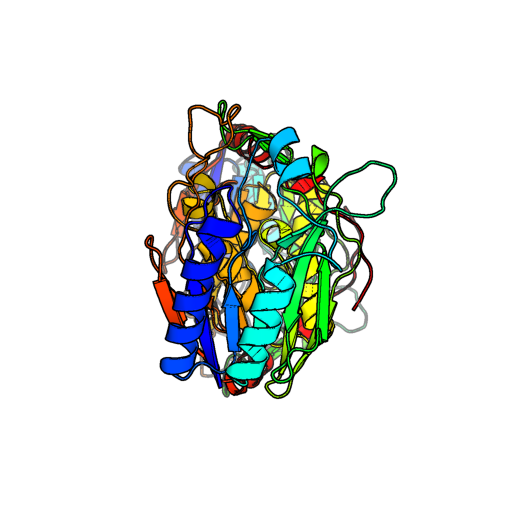 B CA 1
ATOM 2272 C C . ASN B 1 17 ? 0.6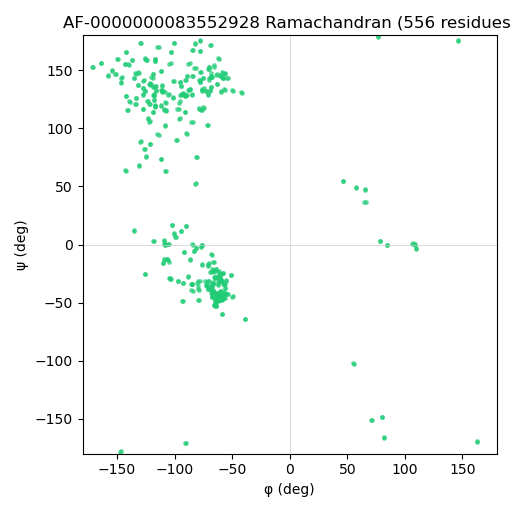26 -32.344 -8.07 1 98.81 17 ASN B C 1
ATOM 2274 O O . ASN B 1 17 ? -0.116 -32.031 -7.141 1 98.81 17 ASN B O 1
ATOM 2278 N N . LEU B 1 18 ? 0.134 -32.844 -9.195 1 98.81 18 LEU B N 1
ATOM 2279 C CA . LEU B 1 18 ? -1.274 -32.75 -9.57 1 98.81 18 LEU B CA 1
ATOM 2280 C C . LEU B 1 18 ? -2.141 -33.531 -8.578 1 98.81 18 LEU B C 1
ATOM 2282 O O . LEU B 1 18 ? -3.143 -33 -8.086 1 98.81 18 LEU B O 1
ATOM 2286 N N . PRO B 1 19 ? -1.771 -34.781 -8.203 1 98.81 19 PRO B N 1
ATOM 2287 C CA . PRO B 1 19 ? -2.643 -35.5 -7.27 1 98.81 19 PRO B CA 1
ATOM 2288 C C . PRO B 1 19 ? -2.766 -34.812 -5.914 1 98.81 19 PRO B C 1
ATOM 2290 O O . PRO B 1 19 ? -3.826 -34.844 -5.289 1 98.81 19 PRO B O 1
ATOM 2293 N N . VAL B 1 20 ? -1.729 -34.188 -5.457 1 98.81 20 VAL B N 1
ATOM 2294 C CA . VAL B 1 20 ? -1.749 -33.469 -4.188 1 98.81 20 VAL B CA 1
ATOM 2295 C C . VAL B 1 20 ? -2.662 -32.25 -4.301 1 98.81 20 VAL B C 1
ATOM 2297 O O . VAL B 1 20 ? -3.48 -32 -3.416 1 98.81 20 VAL B O 1
ATOM 2300 N N . THR B 1 21 ? -2.529 -31.516 -5.391 1 98.94 21 THR B N 1
ATOM 2301 C CA . THR B 1 21 ? -3.361 -30.344 -5.652 1 98.94 21 THR B CA 1
ATOM 2302 C C . THR B 1 21 ? -4.836 -30.719 -5.684 1 98.94 21 THR B C 1
ATOM 2304 O O . THR B 1 21 ? -5.668 -30.078 -5.043 1 98.94 21 THR B O 1
ATOM 2307 N N . GLU B 1 22 ? -5.117 -31.781 -6.406 1 98.94 22 GLU B N 1
ATOM 2308 C CA . GLU B 1 22 ? -6.496 -32.25 -6.512 1 98.94 22 GLU B CA 1
ATOM 2309 C C . GLU B 1 22 ? -7.066 -32.594 -5.145 1 98.94 22 GLU B C 1
ATOM 2311 O O . GLU B 1 22 ? -8.227 -32.281 -4.848 1 98.94 22 GLU B O 1
ATOM 2316 N N . ALA B 1 23 ? -6.254 -33.25 -4.352 1 98.94 23 ALA B N 1
ATOM 2317 C CA . ALA B 1 23 ? -6.707 -33.656 -3.025 1 98.94 23 ALA B CA 1
ATOM 2318 C C . ALA B 1 23 ? -7.078 -32.438 -2.178 1 98.94 23 ALA B C 1
ATOM 2320 O O . ALA B 1 23 ? -8.086 -32.438 -1.472 1 98.94 23 ALA B O 1
ATOM 2321 N N . PHE B 1 24 ? -6.273 -31.406 -2.219 1 98.94 24 PHE B N 1
ATOM 2322 C CA . PHE B 1 24 ? -6.555 -30.203 -1.435 1 98.94 24 PHE B CA 1
ATOM 2323 C C . PHE B 1 24 ? -7.781 -29.469 -1.975 1 98.94 24 PHE B C 1
ATOM 2325 O O . PHE B 1 24 ? -8.562 -28.906 -1.206 1 98.94 24 PHE B O 1
ATOM 2332 N N . ILE B 1 25 ? -7.93 -29.438 -3.322 1 98.94 25 ILE B N 1
ATOM 2333 C CA . ILE B 1 25 ? -9.109 -28.812 -3.906 1 98.94 25 ILE B CA 1
ATOM 2334 C C . ILE B 1 25 ? -10.367 -29.562 -3.453 1 98.94 25 ILE B C 1
ATOM 2336 O O . ILE B 1 25 ? -11.359 -28.938 -3.066 1 98.94 25 ILE B O 1
ATOM 2340 N N . ARG B 1 26 ? -10.312 -30.875 -3.494 1 98.94 26 ARG B N 1
ATOM 2341 C CA . ARG B 1 26 ? -11.445 -31.688 -3.033 1 98.94 26 ARG B CA 1
ATOM 2342 C C . ARG B 1 26 ? -11.727 -31.422 -1.558 1 98.94 26 ARG B C 1
ATOM 2344 O O . ARG B 1 26 ? -12.891 -31.359 -1.148 1 98.94 26 ARG B O 1
ATOM 2351 N N . GLU B 1 27 ? -10.641 -31.344 -0.783 1 98.94 27 GLU B N 1
ATOM 2352 C CA . GLU B 1 27 ? -10.789 -31.047 0.64 1 98.94 27 GLU B CA 1
ATOM 2353 C C . GLU B 1 27 ? -11.492 -29.719 0.857 1 98.94 27 GLU B C 1
ATOM 2355 O O . GLU B 1 27 ? -12.391 -29.609 1.695 1 98.94 27 GLU B O 1
ATOM 2360 N N . ALA B 1 28 ? -11.094 -28.688 0.13 1 98.94 28 ALA B N 1
ATOM 2361 C CA . ALA B 1 28 ? -11.719 -27.359 0.23 1 98.94 28 ALA B CA 1
ATOM 2362 C C . ALA B 1 28 ? -13.203 -27.438 -0.131 1 98.94 28 ALA B C 1
ATOM 2364 O O . ALA B 1 28 ? -14.047 -26.875 0.578 1 98.94 28 ALA B O 1
ATOM 2365 N N . ALA B 1 29 ? -13.5 -28.094 -1.236 1 98.88 29 ALA B N 1
ATOM 2366 C CA . ALA B 1 29 ? -14.883 -28.234 -1.683 1 98.88 29 ALA B CA 1
ATOM 2367 C C . ALA B 1 29 ? -15.711 -28.984 -0.65 1 98.88 29 ALA B C 1
ATOM 2369 O O . ALA B 1 29 ? -16.859 -28.609 -0.374 1 98.88 29 ALA B O 1
ATOM 2370 N N . ALA B 1 30 ? -15.125 -30.047 -0.127 1 98.81 30 ALA B N 1
ATOM 2371 C CA . ALA B 1 30 ? -15.82 -30.828 0.893 1 98.81 30 ALA B CA 1
ATOM 2372 C C . ALA B 1 30 ? -16.109 -29.984 2.129 1 98.81 30 ALA B C 1
ATOM 2374 O O . ALA B 1 30 ? -17.109 -30.219 2.828 1 98.81 30 ALA B O 1
ATOM 2375 N N . GLY B 1 31 ? -15.227 -29.031 2.389 1 98.75 31 GLY B N 1
ATOM 2376 C CA . GLY B 1 31 ? -15.422 -28.109 3.502 1 98.75 31 GLY B CA 1
ATOM 2377 C C . GLY B 1 31 ? -16.438 -27.031 3.207 1 98.75 31 GLY B C 1
ATOM 2378 O O . GLY B 1 31 ? -16.703 -26.172 4.055 1 98.75 31 GLY B O 1
ATOM 2379 N N . GLY B 1 32 ? -16.953 -27.031 2.027 1 98.69 32 GLY B N 1
ATOM 2380 C CA . GLY B 1 32 ? -18.047 -26.125 1.706 1 98.69 32 GLY B CA 1
ATOM 2381 C C . GLY B 1 32 ? -17.609 -24.969 0.81 1 98.69 32 GLY B C 1
ATOM 2382 O O . GLY B 1 32 ? -18.438 -24.125 0.434 1 98.69 32 GLY B O 1
ATOM 2383 N N . ALA B 1 33 ? -16.406 -24.906 0.412 1 98.81 33 ALA B N 1
ATOM 2384 C CA . ALA B 1 33 ? -15.93 -23.828 -0.46 1 98.81 33 ALA B CA 1
ATOM 2385 C C . ALA B 1 33 ? -16.547 -23.953 -1.851 1 98.81 33 ALA B C 1
ATOM 2387 O O . ALA B 1 33 ? -16.609 -25.047 -2.42 1 98.81 33 ALA B O 1
ATOM 2388 N N . ARG B 1 34 ? -16.969 -22.844 -2.32 1 98.5 34 ARG B N 1
ATOM 2389 C CA . ARG B 1 34 ? -17.531 -22.781 -3.67 1 98.5 34 ARG B CA 1
ATOM 2390 C C . ARG B 1 34 ? -16.609 -22.031 -4.613 1 98.5 34 ARG B C 1
ATOM 2392 O O . ARG B 1 34 ? -16.781 -22.078 -5.836 1 98.5 34 ARG B O 1
ATOM 2399 N N . PHE B 1 35 ? -15.711 -21.328 -4.066 1 98.94 35 PHE B N 1
ATOM 2400 C CA . PHE B 1 35 ? -14.617 -20.703 -4.777 1 98.94 35 PHE B CA 1
ATOM 2401 C C . PHE B 1 35 ? -13.273 -21.141 -4.207 1 98.94 35 PHE B C 1
ATOM 2403 O O . PHE B 1 35 ? -12.906 -20.75 -3.094 1 98.94 35 PHE B O 1
ATOM 2410 N N . VAL B 1 36 ? -12.531 -21.953 -4.938 1 99 36 VAL B N 1
ATOM 2411 C CA . VAL B 1 36 ? -11.258 -22.5 -4.48 1 99 36 VAL B CA 1
ATOM 2412 C C . VAL B 1 36 ? -10.109 -21.891 -5.293 1 99 36 VAL B C 1
ATOM 2414 O O . VAL B 1 36 ? -10.234 -21.719 -6.508 1 99 36 VAL B O 1
ATOM 2417 N N . LEU B 1 37 ? -9.062 -21.531 -4.648 1 99 37 LEU B N 1
ATOM 2418 C CA . LEU B 1 37 ? -7.93 -20.875 -5.293 1 99 37 LEU B CA 1
ATOM 2419 C C . LEU B 1 37 ? -6.633 -21.625 -5 1 99 37 LEU B C 1
ATOM 2421 O O . LEU B 1 37 ? -6.367 -21.984 -3.854 1 99 37 LEU B O 1
ATOM 2425 N N . THR B 1 38 ? -5.848 -21.891 -6 1 99 38 THR B N 1
ATOM 2426 C CA . THR B 1 38 ? -4.52 -22.469 -5.824 1 99 38 THR B CA 1
ATOM 2427 C C . THR B 1 38 ? -3.436 -21.406 -5.988 1 99 38 THR B C 1
ATOM 2429 O O . THR B 1 38 ? -3.713 -20.297 -6.441 1 99 38 THR B O 1
ATOM 2432 N N . PRO B 1 39 ? -2.186 -21.688 -5.586 1 98.94 39 PRO B N 1
ATOM 2433 C CA . PRO B 1 39 ? -1.116 -20.703 -5.637 1 98.94 39 PRO B CA 1
ATOM 2434 C C . PRO B 1 39 ? -0.548 -20.516 -7.043 1 98.94 39 PRO B C 1
ATOM 2436 O O . PRO B 1 39 ? -1.019 -21.141 -7.988 1 98.94 39 PRO B O 1
ATOM 2439 N N . GLU B 1 40 ? 0.388 -19.531 -7.141 1 98.94 40 GLU B N 1
ATOM 2440 C CA . GLU B 1 40 ? 1.198 -19.375 -8.344 1 98.94 40 GLU B CA 1
ATOM 2441 C C . GLU B 1 40 ? 1.979 -20.641 -8.664 1 98.94 40 GLU B C 1
ATOM 2443 O O . GLU B 1 40 ? 2.488 -21.312 -7.758 1 98.94 40 GLU B O 1
ATOM 2448 N N . CYS B 1 41 ? 2.113 -20.938 -9.969 1 98.81 41 CYS B N 1
ATOM 2449 C CA . CYS B 1 41 ? 2.912 -22.078 -10.422 1 98.81 41 CYS B CA 1
ATOM 2450 C C . CYS B 1 41 ? 2.412 -23.375 -9.805 1 98.81 41 CYS B C 1
ATOM 2452 O O . CYS B 1 41 ? 3.197 -24.141 -9.242 1 98.81 41 CYS B O 1
ATOM 2454 N N . THR B 1 42 ? 1.147 -23.547 -9.906 1 98.94 42 THR B N 1
ATOM 2455 C CA . THR B 1 42 ? 0.464 -24.719 -9.352 1 98.94 42 THR B CA 1
ATOM 2456 C C . THR B 1 42 ? 1.01 -26 -9.961 1 98.94 42 THR B C 1
ATOM 2458 O O . THR B 1 42 ? 1.084 -27.031 -9.289 1 98.94 42 THR B O 1
ATOM 2461 N N . ASN B 1 43 ? 1.475 -25.938 -11.234 1 98.81 43 ASN B N 1
ATOM 2462 C CA . ASN B 1 43 ? 1.927 -27.156 -11.875 1 98.81 43 ASN B CA 1
ATOM 2463 C C . ASN B 1 43 ? 3.387 -27.469 -11.547 1 98.81 43 ASN B C 1
ATOM 2465 O O . ASN B 1 43 ? 3.77 -28.625 -11.422 1 98.81 43 ASN B O 1
ATOM 2469 N N . LEU B 1 44 ? 4.199 -26.453 -11.391 1 98.06 44 LEU B N 1
ATOM 2470 C CA . LEU B 1 44 ? 5.574 -26.766 -11.008 1 98.06 44 LEU B CA 1
ATOM 2471 C C . LEU B 1 44 ? 6.336 -25.484 -10.656 1 98.06 44 LEU B C 1
ATOM 2473 O O . LEU B 1 44 ? 6.004 -24.406 -11.148 1 98.06 44 LEU B O 1
ATOM 2477 N N . LEU B 1 45 ? 7.312 -25.625 -9.812 1 97.62 45 LEU B N 1
ATOM 2478 C CA . LEU B 1 45 ? 8.359 -24.641 -9.57 1 97.62 45 LEU B CA 1
ATOM 2479 C C . LEU B 1 45 ? 9.727 -25.188 -9.945 1 97.62 45 LEU B C 1
ATOM 2481 O O . LEU B 1 45 ? 10.156 -26.219 -9.406 1 97.62 45 LEU B O 1
ATOM 2485 N N . SER B 1 46 ? 10.391 -24.531 -10.891 1 94.81 46 SER B N 1
ATOM 2486 C CA . SER B 1 46 ? 11.672 -25.016 -11.383 1 94.81 46 SER B CA 1
ATOM 2487 C C . SER B 1 46 ? 12.594 -23.859 -11.758 1 94.81 46 SER B C 1
ATOM 2489 O O . SER B 1 46 ? 12.133 -22.844 -12.258 1 94.81 46 SER B O 1
ATOM 2491 N N . SER B 1 47 ? 13.844 -24 -11.508 1 89.81 47 SER B N 1
ATOM 2492 C CA . SER B 1 47 ? 14.844 -23.047 -11.969 1 89.81 47 SER B CA 1
ATOM 2493 C C . SER B 1 47 ? 15.633 -23.594 -13.148 1 89.81 47 SER B C 1
ATOM 2495 O O . SER B 1 47 ? 16.578 -22.969 -13.617 1 89.81 47 SER B O 1
ATOM 2497 N N . ASP B 1 48 ? 15.32 -24.781 -13.57 1 93.44 48 ASP B N 1
ATOM 2498 C CA . ASP B 1 48 ? 15.992 -25.438 -14.688 1 93.44 48 ASP B CA 1
ATOM 2499 C C . ASP B 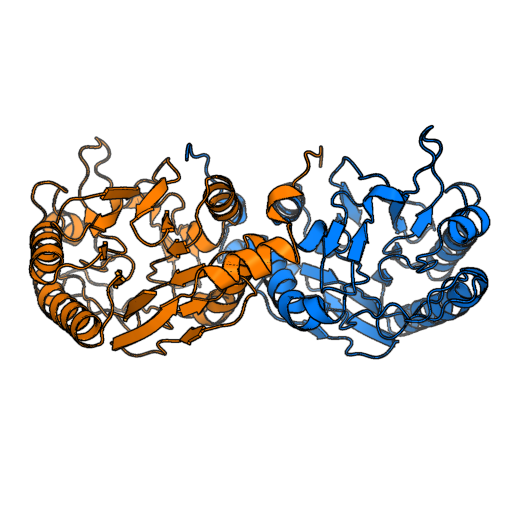1 48 ? 15.234 -25.219 -15.992 1 93.44 48 ASP B C 1
ATOM 2501 O O . ASP B 1 48 ? 14.266 -25.938 -16.281 1 93.44 48 ASP B O 1
ATOM 2505 N N . ARG B 1 49 ? 15.812 -24.422 -16.828 1 92.75 49 ARG B N 1
ATOM 2506 C CA . ARG B 1 49 ? 15.141 -24.031 -18.062 1 92.75 49 ARG B CA 1
ATOM 2507 C C . ARG B 1 49 ? 14.984 -25.219 -19 1 92.75 49 ARG B C 1
ATOM 2509 O O . ARG B 1 49 ? 13.969 -25.359 -19.688 1 92.75 49 ARG B O 1
ATOM 2516 N N . ALA B 1 50 ? 15.977 -26 -19.047 1 94.06 50 ALA B N 1
ATOM 2517 C CA . ALA B 1 50 ? 15.906 -27.172 -19.906 1 94.06 50 ALA B CA 1
ATOM 2518 C C . ALA B 1 50 ? 14.805 -28.125 -19.438 1 94.06 50 ALA B C 1
ATOM 2520 O O . ALA B 1 50 ? 14.062 -28.672 -20.266 1 94.06 50 ALA B O 1
ATOM 2521 N N . TRP B 1 51 ? 14.773 -28.281 -18.172 1 95.44 51 TRP B N 1
ATOM 2522 C CA . TRP B 1 51 ? 13.719 -29.141 -17.625 1 95.44 51 TRP B CA 1
ATOM 2523 C C . TRP B 1 51 ? 12.344 -28.531 -17.891 1 95.44 51 TRP B C 1
ATOM 2525 O O . TRP B 1 51 ? 11.406 -29.266 -18.25 1 95.44 51 TRP B O 1
ATOM 2535 N N . GLN B 1 52 ? 12.148 -27.266 -17.734 1 96.5 52 GLN B N 1
ATOM 2536 C CA . GLN B 1 52 ? 10.883 -26.594 -18 1 96.5 52 GLN B CA 1
ATOM 2537 C C . GLN B 1 52 ? 10.43 -26.812 -19.438 1 96.5 52 GLN B C 1
ATOM 2539 O O . GLN B 1 52 ? 9.25 -27.047 -19.688 1 96.5 52 GLN B O 1
ATOM 2544 N N . LYS B 1 53 ? 11.367 -26.75 -20.375 1 96.31 53 LYS B N 1
ATOM 2545 C CA . LYS B 1 53 ? 11.039 -26.953 -21.781 1 96.31 53 LYS B CA 1
ATOM 2546 C C . LYS B 1 53 ? 10.461 -28.344 -22.016 1 96.31 53 LYS B C 1
ATOM 2548 O O . LYS B 1 53 ? 9.625 -28.531 -22.906 1 96.31 53 LYS B O 1
ATOM 2553 N N . GLU B 1 54 ? 10.906 -29.234 -21.219 1 95.88 54 GLU B N 1
ATOM 2554 C CA . GLU B 1 54 ? 10.445 -30.609 -21.344 1 95.88 54 GLU B CA 1
ATOM 2555 C C . GLU B 1 54 ? 9.125 -30.828 -20.609 1 95.88 54 GLU B C 1
ATOM 2557 O O . GLU B 1 54 ? 8.234 -31.516 -21.094 1 95.88 54 GLU B O 1
ATOM 2562 N N . ALA B 1 55 ? 9 -30.234 -19.469 1 97.06 55 ALA B N 1
ATOM 2563 C CA . ALA B 1 55 ? 7.949 -30.562 -18.516 1 97.06 55 ALA B CA 1
ATOM 2564 C C . ALA B 1 55 ? 6.688 -29.75 -18.781 1 97.06 55 ALA B C 1
ATOM 2566 O O . ALA B 1 55 ? 5.586 -30.156 -18.391 1 97.06 55 ALA B O 1
ATOM 2567 N N . LEU B 1 56 ? 6.848 -28.547 -19.359 1 98.31 56 LEU B N 1
ATOM 2568 C CA . LEU B 1 56 ? 5.719 -27.656 -19.594 1 98.31 56 LEU B CA 1
ATOM 2569 C C . LEU B 1 56 ? 5.051 -27.953 -20.922 1 98.31 56 LEU B C 1
ATOM 2571 O O . LEU B 1 56 ? 5.672 -28.531 -21.812 1 98.31 56 LEU B O 1
ATOM 2575 N N . TYR B 1 57 ? 3.816 -27.594 -21.031 1 98.69 57 TYR B N 1
ATOM 2576 C CA . TYR B 1 57 ? 3.012 -27.781 -22.234 1 98.69 57 TYR B CA 1
ATOM 2577 C C . TYR B 1 57 ? 2.416 -26.469 -22.719 1 98.69 57 TYR B C 1
ATOM 2579 O O . TYR B 1 57 ? 2.365 -25.5 -21.969 1 98.69 57 TYR B O 1
ATOM 2587 N N . HIS B 1 58 ? 2.068 -26.484 -23.969 1 98.75 58 HIS B N 1
ATOM 2588 C CA . HIS B 1 58 ? 1.157 -25.438 -24.422 1 98.75 58 HIS B CA 1
ATOM 2589 C C . HIS B 1 58 ? -0.211 -25.578 -23.766 1 98.75 58 HIS B C 1
ATOM 2591 O O . HIS B 1 58 ? -0.599 -26.672 -23.359 1 98.75 58 HIS B O 1
ATOM 2597 N N . GLU B 1 59 ? -0.882 -24.453 -23.656 1 98.75 59 GLU B N 1
ATOM 2598 C CA . GLU B 1 59 ? -2.172 -24.406 -22.969 1 98.75 59 GLU B CA 1
ATOM 2599 C C . GLU B 1 59 ? -3.1 -25.5 -23.469 1 98.75 59 GLU B C 1
ATOM 2601 O O . GLU B 1 59 ? -3.715 -26.219 -22.672 1 98.75 59 GLU B O 1
ATOM 2606 N N . GLU B 1 60 ? -3.195 -25.719 -24.734 1 98.19 60 GLU B N 1
ATOM 2607 C CA . GLU B 1 60 ? -4.164 -26.625 -25.359 1 98.19 60 GLU B CA 1
ATOM 2608 C C . GLU B 1 60 ? -3.828 -28.078 -25.062 1 98.19 60 GLU B C 1
ATOM 2610 O O . GLU B 1 60 ? -4.672 -28.969 -25.219 1 98.19 60 GLU B O 1
ATOM 2615 N N . ASP B 1 61 ? -2.592 -28.359 -24.609 1 98.25 61 ASP B N 1
ATOM 2616 C CA . ASP B 1 61 ? -2.152 -29.734 -24.406 1 98.25 61 ASP B CA 1
ATOM 2617 C C . ASP B 1 61 ? -1.811 -29.969 -22.938 1 98.25 61 ASP B C 1
ATOM 2619 O O . ASP B 1 61 ? -1.317 -31.047 -22.578 1 98.25 61 ASP B O 1
ATOM 2623 N N . ASP B 1 62 ? -1.985 -29.047 -22.078 1 98.75 62 ASP B N 1
ATOM 2624 C CA . ASP B 1 62 ? -1.513 -29.141 -20.703 1 98.75 62 ASP B CA 1
ATOM 2625 C C . ASP B 1 62 ? -2.395 -30.078 -19.875 1 98.75 62 ASP B C 1
ATOM 2627 O O . ASP B 1 62 ? -3.576 -29.797 -19.656 1 98.75 62 ASP B O 1
ATOM 2631 N N . PRO B 1 63 ? -1.823 -31.172 -19.359 1 98.56 63 PRO B N 1
ATOM 2632 C CA . PRO B 1 63 ? -2.627 -32.125 -18.609 1 98.56 63 PRO B CA 1
ATOM 2633 C C . PRO B 1 63 ? -3.146 -31.578 -17.297 1 98.56 63 PRO B C 1
ATOM 2635 O O . PRO B 1 63 ? -4.242 -31.938 -16.859 1 98.56 63 PRO B O 1
ATOM 2638 N N . THR B 1 64 ? -2.367 -30.75 -16.625 1 98.88 64 THR B N 1
ATOM 2639 C CA . THR B 1 64 ? -2.807 -30.156 -15.359 1 98.88 64 THR B CA 1
ATOM 2640 C C . THR B 1 64 ? -4.051 -29.297 -15.578 1 98.88 64 THR B C 1
ATOM 2642 O O . THR B 1 64 ? -5.023 -29.422 -14.828 1 98.88 64 THR B O 1
ATOM 2645 N N . LEU B 1 65 ? -4.031 -28.453 -16.641 1 98.94 65 LEU B N 1
ATOM 2646 C CA . LEU B 1 65 ? -5.184 -27.609 -16.953 1 98.94 65 LEU B CA 1
ATOM 2647 C C . LEU B 1 65 ? -6.418 -28.469 -17.234 1 98.94 65 LEU B C 1
ATOM 2649 O O . LEU B 1 65 ? -7.492 -28.203 -16.672 1 98.94 65 LEU B O 1
ATOM 2653 N N . ALA B 1 66 ? -6.23 -29.453 -18.047 1 98.88 66 ALA B N 1
ATOM 2654 C CA . ALA B 1 66 ? -7.348 -30.312 -18.422 1 98.88 66 ALA B CA 1
ATOM 2655 C C . ALA B 1 66 ? -7.961 -30.984 -17.203 1 98.88 66 ALA B C 1
ATOM 2657 O O . ALA B 1 66 ? -9.18 -30.984 -17.031 1 98.88 66 ALA B O 1
ATOM 2658 N N . GLU B 1 67 ? -7.117 -31.516 -16.359 1 98.88 67 GLU B N 1
ATOM 2659 C CA . GLU B 1 67 ? -7.586 -32.25 -15.18 1 98.88 67 GLU B CA 1
ATOM 2660 C C . GLU B 1 67 ? -8.273 -31.312 -14.188 1 98.88 67 GLU B C 1
ATOM 2662 O O . GLU B 1 67 ? -9.289 -31.672 -13.586 1 98.88 67 GLU B O 1
ATOM 2667 N N . LEU B 1 68 ? -7.719 -30.156 -13.992 1 98.94 68 LEU B N 1
ATOM 2668 C CA . LEU B 1 68 ? -8.281 -29.234 -13.008 1 98.94 68 LEU B CA 1
ATOM 2669 C C . LEU B 1 68 ? -9.602 -28.641 -13.516 1 98.94 68 LEU B C 1
ATOM 2671 O O . LEU B 1 68 ? -10.508 -28.375 -12.719 1 98.94 68 LEU B O 1
ATOM 2675 N N . ARG B 1 69 ? -9.711 -28.391 -14.82 1 98.94 69 ARG B N 1
ATOM 2676 C CA . ARG B 1 69 ? -11 -27.984 -15.383 1 98.94 69 ARG B CA 1
ATOM 2677 C C . ARG B 1 69 ? -12.055 -29.062 -15.148 1 98.94 69 ARG B C 1
ATOM 2679 O O . ARG B 1 69 ? -13.172 -28.766 -14.734 1 98.94 69 ARG B O 1
ATOM 2686 N N . ALA B 1 70 ? -11.664 -30.281 -15.43 1 98.94 70 ALA B N 1
ATOM 2687 C CA . ALA B 1 70 ? -12.578 -31.406 -15.211 1 98.94 70 ALA B CA 1
ATOM 2688 C C . ALA B 1 70 ? -12.977 -31.516 -13.742 1 98.94 70 ALA B C 1
ATOM 2690 O O . ALA B 1 70 ? -14.133 -31.781 -13.422 1 98.94 70 ALA B O 1
ATOM 2691 N N . LEU B 1 71 ? -11.992 -31.344 -12.875 1 98.94 71 LEU B N 1
ATOM 2692 C CA . LEU B 1 71 ? -12.25 -31.422 -11.445 1 98.94 71 LEU B CA 1
ATOM 2693 C C . LEU B 1 71 ? -13.234 -30.344 -11.008 1 98.94 71 LEU B C 1
ATOM 2695 O O . LEU B 1 71 ? -14.141 -30.609 -10.219 1 98.94 71 LEU B O 1
ATOM 2699 N N . ALA B 1 72 ? -13.031 -29.109 -11.5 1 98.94 72 ALA B N 1
ATOM 2700 C CA . ALA B 1 72 ? -13.945 -28.016 -11.18 1 98.94 72 ALA B CA 1
ATOM 2701 C C . ALA B 1 72 ? -15.375 -28.359 -11.602 1 98.94 72 ALA B C 1
ATOM 2703 O O . ALA B 1 72 ? -16.328 -28.094 -10.859 1 98.94 72 ALA B O 1
ATOM 2704 N N . GLU B 1 73 ? -15.516 -28.906 -12.781 1 98.88 73 GLU B N 1
ATOM 2705 C CA . GLU B 1 73 ? -16.828 -29.312 -13.281 1 98.88 73 GLU B CA 1
ATOM 2706 C C . GLU B 1 73 ? -17.438 -30.406 -12.406 1 98.88 73 GLU B C 1
ATOM 2708 O O . GLU B 1 73 ? -18.609 -30.312 -12.031 1 98.88 73 GLU B O 1
ATOM 2713 N N . ASP B 1 74 ? -16.656 -31.391 -12.133 1 98.81 74 ASP B N 1
ATOM 2714 C CA . ASP B 1 74 ? -17.125 -32.5 -11.32 1 98.81 74 ASP B CA 1
ATOM 2715 C C . ASP B 1 74 ? -17.641 -32.031 -9.961 1 98.81 74 ASP B C 1
ATOM 2717 O O . ASP B 1 74 ? -18.656 -32.531 -9.477 1 98.81 74 ASP B O 1
ATOM 2721 N N . LEU B 1 75 ? -16.906 -31.078 -9.359 1 98.88 75 LEU B N 1
ATOM 2722 C CA . LEU B 1 75 ? -17.234 -30.594 -8.023 1 98.88 75 LEU B CA 1
ATOM 2723 C C . LEU B 1 75 ? -18.25 -29.469 -8.086 1 98.88 75 LEU B C 1
ATOM 2725 O O . LEU B 1 75 ? -18.828 -29.078 -7.062 1 98.88 75 LEU B O 1
ATOM 2729 N N . GLY B 1 76 ? -18.469 -28.922 -9.258 1 98.75 76 GLY B N 1
ATOM 2730 C CA . GLY B 1 76 ? -19.391 -27.797 -9.43 1 98.75 76 GLY B CA 1
ATOM 2731 C C . GLY B 1 76 ? -18.906 -26.531 -8.734 1 98.75 76 GLY B C 1
ATOM 2732 O O . GLY B 1 76 ? -19.703 -25.812 -8.117 1 98.75 76 GLY B O 1
ATOM 2733 N N . ILE B 1 77 ? -17.672 -26.281 -8.727 1 98.88 77 ILE B N 1
ATOM 2734 C CA . ILE B 1 77 ? -17.109 -25.125 -8.008 1 98.88 77 ILE B CA 1
ATOM 2735 C C . ILE B 1 77 ? -16.453 -24.172 -9 1 98.88 77 ILE B C 1
ATOM 2737 O O . ILE B 1 77 ? -16.141 -24.547 -10.125 1 98.88 77 ILE B O 1
ATOM 2741 N N . TRP B 1 78 ? -16.312 -22.875 -8.586 1 98.94 78 TRP B N 1
ATOM 2742 C CA . TRP B 1 78 ? -15.359 -21.953 -9.219 1 98.94 78 TRP B CA 1
ATOM 2743 C C . TRP B 1 78 ? -13.938 -22.25 -8.766 1 98.94 78 TRP B C 1
ATOM 2745 O O . TRP B 1 78 ? -13.688 -22.5 -7.582 1 98.94 78 TRP B O 1
ATOM 2755 N N . LEU B 1 79 ? -13.023 -22.328 -9.688 1 99 79 LEU B N 1
ATOM 2756 C CA . LEU B 1 79 ? -11.625 -22.609 -9.383 1 99 79 LEU B CA 1
ATOM 2757 C C . LEU B 1 79 ? -10.703 -21.578 -10 1 99 79 LEU B C 1
ATOM 2759 O O . LEU B 1 79 ? -10.719 -21.359 -11.219 1 99 79 LEU B O 1
ATOM 2763 N N . LEU B 1 80 ? -9.992 -20.828 -9.188 1 99 80 LEU B N 1
ATOM 2764 C CA . LEU B 1 80 ? -8.828 -20.109 -9.688 1 99 80 LEU B CA 1
ATOM 2765 C C . LEU B 1 80 ? -7.59 -21 -9.695 1 99 80 LEU B C 1
ATOM 2767 O O . LEU B 1 80 ? -7.082 -21.359 -8.633 1 99 80 LEU B O 1
ATOM 2771 N N . ILE B 1 81 ? -7.223 -21.406 -10.828 1 99 81 ILE B N 1
ATOM 2772 C CA . ILE B 1 81 ? -5.855 -21.906 -10.93 1 99 81 ILE B CA 1
ATOM 2773 C C . ILE B 1 81 ? -4.871 -20.75 -10.844 1 99 81 ILE B C 1
ATOM 2775 O O . ILE B 1 81 ? -4.762 -19.953 -11.781 1 99 81 ILE B O 1
ATOM 2779 N N . GLY B 1 82 ? -4.262 -20.641 -9.625 1 98.94 82 GLY B N 1
ATOM 2780 C CA . GLY B 1 82 ? -3.412 -19.484 -9.414 1 98.94 82 GLY B CA 1
ATOM 2781 C C . GLY B 1 82 ? -2.6 -19.109 -10.641 1 98.94 82 GLY B C 1
ATOM 2782 O O . GLY B 1 82 ? -2.75 -18.016 -11.172 1 98.94 82 GLY B O 1
ATOM 2783 N N . SER B 1 83 ? -1.726 -20.016 -11.016 1 98.94 83 SER B N 1
ATOM 2784 C CA . SER B 1 83 ? -1.135 -19.922 -12.344 1 98.94 83 SER B CA 1
ATOM 2785 C C . SER B 1 83 ? -0.466 -21.234 -12.75 1 98.94 83 SER B C 1
ATOM 2787 O O . SER B 1 83 ? -0.204 -22.078 -11.898 1 98.94 83 SER B O 1
ATOM 2789 N N . LEU B 1 84 ? -0.334 -21.438 -14.016 1 98.94 84 LEU B N 1
ATOM 2790 C CA . LEU B 1 84 ? 0.469 -22.484 -14.617 1 98.94 84 LEU B CA 1
ATOM 2791 C C . LEU B 1 84 ? 1.614 -21.906 -15.438 1 98.94 84 LEU B C 1
ATOM 2793 O O . LEU B 1 84 ? 1.438 -20.906 -16.125 1 98.94 84 LEU B O 1
ATOM 2797 N N . GLY B 1 85 ? 2.789 -22.531 -15.25 1 98.81 85 GLY B N 1
ATOM 2798 C CA . GLY B 1 85 ? 3.771 -22.312 -16.297 1 98.81 85 GLY B CA 1
ATOM 2799 C C . GLY B 1 85 ? 3.42 -23.016 -17.594 1 98.81 85 GLY B C 1
ATOM 2800 O O . GLY B 1 85 ? 3.105 -24.203 -17.594 1 98.81 85 GLY B O 1
ATOM 2801 N N . LEU B 1 86 ? 3.459 -22.219 -18.703 1 98.88 86 LEU B N 1
ATOM 2802 C CA . LEU B 1 86 ? 3.039 -22.781 -20 1 98.88 86 LEU B CA 1
ATOM 2803 C C . LEU B 1 86 ? 4.012 -22.391 -21.094 1 98.88 86 LEU B C 1
ATOM 2805 O O . LEU B 1 86 ? 4.516 -21.266 -21.125 1 98.88 86 LEU B O 1
ATOM 2809 N N . LYS B 1 87 ? 4.227 -23.297 -22 1 98.62 87 LYS B N 1
ATOM 2810 C CA . LYS B 1 87 ? 4.852 -22.891 -23.25 1 98.62 87 LYS B CA 1
ATOM 2811 C C . LYS B 1 87 ? 3.963 -21.906 -24.016 1 98.62 87 LYS B C 1
ATOM 2813 O O . LYS B 1 87 ? 2.736 -21.938 -23.891 1 98.62 87 LYS B O 1
ATOM 2818 N N . THR B 1 88 ? 4.586 -21.016 -24.703 1 98.19 88 THR B N 1
ATOM 2819 C CA . THR B 1 88 ? 3.869 -20.109 -25.594 1 98.19 88 THR B CA 1
ATOM 2820 C C . THR B 1 88 ? 4.262 -20.359 -27.047 1 98.19 88 THR B C 1
ATOM 2822 O O . THR B 1 88 ? 5.168 -21.156 -27.328 1 98.19 88 THR B O 1
ATOM 2825 N N . HIS B 1 89 ? 3.498 -19.719 -27.922 1 97.31 89 HIS B N 1
ATOM 2826 C CA . HIS B 1 89 ? 3.832 -19.797 -29.344 1 97.31 89 HIS B CA 1
ATOM 2827 C C . HIS B 1 89 ? 4.684 -18.609 -29.781 1 97.31 89 HIS B C 1
ATOM 2829 O O . HIS B 1 89 ? 4.836 -18.359 -30.984 1 97.31 89 HIS B O 1
ATOM 2835 N N . ASP B 1 90 ? 5.164 -17.875 -28.828 1 95.94 90 ASP B N 1
ATOM 2836 C CA . ASP B 1 90 ? 6.023 -16.734 -29.125 1 95.94 90 ASP B CA 1
ATOM 2837 C C . ASP B 1 90 ? 7.367 -17.188 -29.688 1 95.94 90 ASP B C 1
ATOM 2839 O O . ASP B 1 90 ? 7.926 -18.188 -29.25 1 95.94 90 ASP B O 1
ATOM 2843 N N . PRO B 1 91 ? 7.965 -16.406 -30.578 1 96.56 91 PRO B N 1
ATOM 2844 C CA . PRO B 1 91 ? 9.203 -16.812 -31.25 1 96.56 91 PRO B CA 1
ATOM 2845 C C . PRO B 1 91 ? 10.398 -16.844 -30.297 1 96.56 91 PRO B C 1
ATOM 2847 O O . PRO B 1 91 ? 11.367 -17.578 -30.547 1 96.56 91 PRO B O 1
ATOM 2850 N N . ASP B 1 92 ? 10.312 -16.094 -29.234 1 95.38 92 ASP B N 1
ATOM 2851 C CA . ASP B 1 92 ? 11.469 -16.031 -28.359 1 95.38 92 ASP B CA 1
ATOM 2852 C C . ASP B 1 92 ? 11.5 -17.219 -27.391 1 95.38 92 ASP B C 1
ATOM 2854 O O . ASP B 1 92 ? 12.453 -17.391 -26.625 1 95.38 92 ASP B O 1
ATOM 2858 N N . GLY B 1 93 ? 10.438 -18 -27.438 1 96.12 93 GLY B N 1
ATOM 2859 C CA . GLY B 1 93 ? 10.414 -19.266 -26.719 1 96.12 93 GLY B CA 1
ATOM 2860 C C . GLY B 1 93 ? 10.156 -19.109 -25.234 1 96.12 93 GLY B C 1
ATOM 2861 O O . GLY B 1 93 ? 10.188 -20.078 -24.484 1 96.12 93 GLY B O 1
ATOM 2862 N N . ARG B 1 94 ? 9.938 -17.938 -24.781 1 97.56 94 ARG B N 1
ATOM 2863 C CA . ARG B 1 94 ? 9.68 -17.719 -23.359 1 97.56 94 ARG B CA 1
ATOM 2864 C C . ARG B 1 94 ? 8.312 -18.266 -22.969 1 97.56 94 ARG B C 1
ATOM 2866 O O . ARG B 1 94 ? 7.398 -18.328 -23.797 1 97.56 94 ARG B O 1
ATOM 2873 N N . PHE B 1 95 ? 8.156 -18.688 -21.719 1 98.81 95 PHE B N 1
ATOM 2874 C CA . PHE B 1 95 ? 6.938 -19.266 -21.156 1 98.81 95 PHE B CA 1
ATOM 2875 C C . PHE B 1 95 ? 5.984 -18.172 -20.703 1 98.81 95 PHE B C 1
ATOM 2877 O O . PHE B 1 95 ? 6.336 -16.984 -20.703 1 98.81 95 PHE B O 1
ATOM 2884 N N . ALA B 1 96 ? 4.777 -18.531 -20.422 1 98.88 96 ALA B N 1
ATOM 2885 C CA . ALA B 1 96 ? 3.816 -17.656 -19.75 1 98.88 96 ALA B CA 1
ATOM 2886 C C . ALA B 1 96 ? 3.514 -18.172 -18.344 1 98.88 96 ALA B C 1
ATOM 2888 O O . ALA B 1 96 ? 3.436 -19.375 -18.109 1 98.88 96 ALA B O 1
ATOM 2889 N N . ASN B 1 97 ? 3.545 -17.312 -17.422 1 98.88 97 ASN B N 1
ATOM 2890 C CA . ASN B 1 97 ? 2.938 -17.547 -16.109 1 98.88 97 ASN B CA 1
ATOM 2891 C C . ASN B 1 97 ? 1.479 -17.094 -16.078 1 98.88 97 ASN B C 1
ATOM 2893 O O . ASN B 1 97 ? 1.19 -15.914 -15.875 1 98.88 97 ASN B O 1
ATOM 2897 N N . ARG B 1 98 ? 0.558 -18.062 -16.312 1 98.94 98 ARG B N 1
ATOM 2898 C CA . ARG B 1 98 ? -0.812 -17.703 -16.672 1 98.94 98 ARG B CA 1
ATOM 2899 C C . ARG B 1 98 ? -1.797 -18.203 -15.617 1 98.94 98 ARG B C 1
ATOM 2901 O O . ARG B 1 98 ? -1.804 -19.391 -15.289 1 98.94 98 ARG B O 1
ATOM 2908 N N . SER B 1 99 ? -2.572 -17.281 -15.094 1 98.94 99 SER B N 1
ATOM 2909 C CA . SER B 1 99 ? -3.691 -17.594 -14.211 1 98.94 99 SER B CA 1
ATOM 2910 C C . SER B 1 99 ? -4.949 -17.922 -15.016 1 98.94 99 SER B C 1
ATOM 2912 O O . SER B 1 99 ? -5.164 -17.375 -16.094 1 98.94 99 SER B O 1
ATOM 2914 N N . PHE B 1 100 ? -5.758 -18.859 -14.5 1 98.94 100 PHE B N 1
ATOM 2915 C CA . PHE B 1 100 ? -7.039 -19.219 -15.094 1 98.94 100 PHE B CA 1
ATOM 2916 C C . PHE B 1 100 ? -8.156 -19.156 -14.055 1 98.94 100 PHE B C 1
ATOM 2918 O O . PHE B 1 100 ? -8.023 -19.688 -12.961 1 98.94 100 PHE B O 1
ATOM 2925 N N . LEU B 1 101 ? -9.195 -18.484 -14.406 1 99 101 LEU B N 1
ATOM 2926 C CA . LEU B 1 101 ? -10.445 -18.625 -13.656 1 99 101 LEU B CA 1
ATOM 2927 C C . LEU B 1 101 ? -11.375 -19.609 -14.359 1 99 101 LEU B C 1
ATOM 2929 O O . LEU B 1 101 ? -11.805 -19.375 -15.492 1 99 101 LEU B O 1
ATOM 2933 N N . ILE B 1 102 ? -11.656 -20.719 -13.641 1 98.94 102 ILE B N 1
ATOM 2934 C CA . ILE B 1 102 ? -12.469 -21.797 -14.188 1 98.94 102 ILE B CA 1
ATOM 2935 C C . ILE B 1 102 ? -13.859 -21.766 -13.562 1 98.94 102 ILE B C 1
ATOM 2937 O O . ILE B 1 102 ? -13.992 -21.688 -12.336 1 98.94 102 ILE B O 1
ATOM 2941 N N . GLY B 1 103 ? -14.906 -21.781 -14.438 1 98.88 103 GLY B N 1
ATOM 2942 C CA . GLY B 1 103 ? -16.266 -21.828 -13.93 1 98.88 103 GLY B CA 1
ATOM 2943 C C . GLY B 1 103 ? -16.734 -23.219 -13.555 1 98.88 103 GLY B C 1
ATOM 2944 O O . GLY B 1 103 ? -16.016 -24.203 -13.797 1 98.88 103 GLY B O 1
ATOM 2945 N N . PRO B 1 104 ? -17.922 -23.297 -12.93 1 98.69 104 PRO B N 1
ATOM 2946 C CA . PRO B 1 104 ? -18.406 -24.578 -12.406 1 98.69 104 PRO B CA 1
ATOM 2947 C C . PRO B 1 104 ? -18.734 -25.594 -13.508 1 98.69 104 PRO B C 1
ATOM 2949 O O . PRO B 1 104 ? -18.984 -26.766 -13.219 1 98.69 104 PRO B O 1
ATOM 2952 N N . LYS B 1 105 ? -18.734 -25.203 -14.758 1 98.62 105 LYS B N 1
ATOM 2953 C CA . LYS B 1 105 ? -18.953 -26.125 -15.875 1 98.62 105 LYS B CA 1
ATOM 2954 C C . LYS B 1 105 ? -17.625 -26.5 -16.531 1 98.62 105 LYS B C 1
ATOM 2956 O O . LYS B 1 105 ? -17.625 -27.047 -17.641 1 98.62 105 LYS B O 1
ATOM 2961 N N . GLY B 1 106 ? -16.562 -26.094 -15.883 1 98.75 106 GLY B N 1
ATOM 2962 C CA . GLY B 1 106 ? -15.242 -26.453 -16.375 1 98.75 106 GLY B CA 1
ATOM 2963 C C . GLY B 1 106 ? -14.719 -25.516 -17.438 1 98.75 106 GLY B C 1
ATOM 2964 O O . GLY B 1 106 ? -13.609 -25.688 -17.938 1 98.75 106 GLY B O 1
ATOM 2965 N N . GLN B 1 107 ? -15.492 -24.5 -17.812 1 98.56 107 GLN B N 1
ATOM 2966 C CA . GLN B 1 107 ? -15.086 -23.562 -18.844 1 98.56 107 GLN B CA 1
ATOM 2967 C C . GLN B 1 107 ? -14.086 -22.547 -18.312 1 98.56 107 GLN B C 1
ATOM 2969 O O . GLN B 1 107 ? -14.172 -22.141 -17.156 1 98.56 107 GLN B O 1
ATOM 2974 N N . ILE B 1 108 ? -13.211 -22.094 -19.125 1 98.88 108 ILE B N 1
ATOM 2975 C CA . ILE B 1 108 ? -12.312 -21 -18.781 1 98.88 108 ILE B CA 1
ATOM 2976 C C . ILE B 1 108 ? -13.062 -19.672 -18.906 1 98.88 108 ILE B C 1
ATOM 2978 O O . ILE B 1 108 ? -13.484 -19.281 -20 1 98.88 108 ILE B O 1
ATOM 2982 N N . VAL B 1 109 ? -13.203 -18.984 -17.828 1 98.88 109 VAL B N 1
ATOM 2983 C CA . VAL B 1 109 ? -13.945 -17.719 -17.781 1 98.88 109 VAL B CA 1
ATOM 2984 C C . VAL B 1 109 ? -12.992 -16.547 -18 1 98.88 109 VAL B C 1
ATOM 2986 O O . VAL B 1 109 ? -13.383 -15.531 -18.594 1 98.88 109 VAL B O 1
ATOM 2989 N N . ALA B 1 110 ? -11.758 -16.641 -17.562 1 98.94 110 ALA B N 1
ATOM 2990 C CA . ALA B 1 110 ? -10.758 -15.594 -17.703 1 98.94 110 ALA B CA 1
ATOM 2991 C C . ALA B 1 110 ? -9.344 -16.156 -17.688 1 98.94 110 ALA B C 1
ATOM 2993 O O . ALA B 1 110 ? -9.102 -17.219 -17.109 1 98.94 110 ALA B O 1
ATOM 2994 N N . LYS B 1 111 ? -8.516 -15.523 -18.344 1 98.81 111 LYS B N 1
ATOM 2995 C CA . LYS B 1 111 ? -7.074 -15.766 -18.344 1 98.81 111 LYS B CA 1
ATOM 2996 C C . LYS B 1 111 ? -6.305 -14.484 -18.031 1 98.81 111 LYS B C 1
ATOM 2998 O O . LYS B 1 111 ? -6.672 -13.406 -18.5 1 98.81 111 LYS B O 1
ATOM 3003 N N . TYR B 1 112 ? -5.266 -14.602 -17.281 1 98.94 112 TYR B N 1
ATOM 3004 C CA . TYR B 1 112 ? -4.379 -13.492 -16.969 1 98.94 112 TYR B CA 1
ATOM 3005 C C . TYR B 1 112 ? -2.922 -13.93 -16.984 1 98.94 112 TYR B C 1
ATOM 3007 O O . TYR B 1 112 ? -2.539 -14.875 -16.297 1 98.94 112 TYR B O 1
ATOM 3015 N N . ASP B 1 113 ? -2.129 -13.273 -17.797 1 98.94 113 ASP B N 1
ATOM 3016 C CA . ASP B 1 113 ? -0.68 -13.453 -17.797 1 98.94 113 ASP B CA 1
ATOM 3017 C C . ASP B 1 113 ? -0.006 -12.461 -16.844 1 98.94 113 ASP B C 1
ATOM 3019 O O . ASP B 1 113 ? -0.252 -11.258 -16.922 1 98.94 113 ASP B O 1
ATOM 3023 N N . LYS B 1 114 ? 0.809 -13.039 -15.984 1 98.94 114 LYS B N 1
ATOM 3024 C CA . LYS B 1 114 ? 1.53 -12.188 -15.047 1 98.94 114 LYS B CA 1
ATOM 3025 C C . LYS B 1 114 ? 2.221 -11.031 -15.758 1 98.94 114 LYS B C 1
ATOM 3027 O O . LYS B 1 114 ? 2.908 -11.234 -16.766 1 98.94 114 LYS B O 1
ATOM 3032 N N . ILE B 1 115 ? 2.039 -9.836 -15.195 1 98.88 115 ILE B N 1
ATOM 3033 C CA . ILE B 1 115 ? 2.527 -8.648 -15.891 1 98.88 115 ILE B CA 1
ATOM 3034 C C . ILE B 1 115 ? 3.934 -8.312 -15.398 1 98.88 115 ILE B C 1
ATOM 3036 O O . ILE B 1 115 ? 4.828 -8.031 -16.203 1 98.88 115 ILE B O 1
ATOM 3040 N N . HIS B 1 116 ? 4.156 -8.266 -14.141 1 98.88 116 HIS B N 1
ATOM 3041 C CA . HIS B 1 116 ? 5.441 -7.855 -13.586 1 98.88 116 HIS B CA 1
ATOM 3042 C C . HIS B 1 116 ? 6.324 -9.062 -13.289 1 98.88 116 HIS B C 1
ATOM 3044 O O . HIS B 1 116 ? 5.91 -9.984 -12.586 1 98.88 116 HIS B O 1
ATOM 3050 N N . MET B 1 117 ? 7.535 -8.984 -13.797 1 98.56 117 MET B N 1
ATOM 3051 C CA . MET B 1 117 ? 8.469 -10.102 -13.703 1 98.56 117 MET B CA 1
ATOM 3052 C C . MET B 1 117 ? 9.383 -9.945 -12.492 1 98.56 117 MET B C 1
ATOM 3054 O O . MET B 1 117 ? 9.883 -8.844 -12.219 1 98.56 117 MET B O 1
ATOM 3058 N N . PHE B 1 118 ? 9.609 -10.969 -11.773 1 97.81 118 PHE B N 1
ATOM 3059 C CA . PHE B 1 118 ? 10.383 -10.992 -10.539 1 97.81 118 PHE B CA 1
ATOM 3060 C C . PHE B 1 118 ? 11.875 -11.047 -10.844 1 97.81 118 PHE B C 1
ATOM 3062 O O . PHE B 1 118 ? 12.508 -12.094 -10.695 1 97.81 118 PHE B O 1
ATOM 3069 N N . ASP B 1 119 ? 12.453 -9.953 -11.266 1 97.81 119 ASP B N 1
ATOM 3070 C CA . ASP B 1 119 ? 13.891 -9.773 -11.477 1 97.81 119 ASP B CA 1
ATOM 3071 C C . ASP B 1 119 ? 14.539 -9.078 -10.289 1 97.81 119 ASP B C 1
ATOM 3073 O O . ASP B 1 119 ? 14.664 -7.852 -10.266 1 97.81 119 ASP B O 1
ATOM 3077 N N . VAL B 1 120 ? 15 -9.922 -9.297 1 96.81 120 VAL B N 1
ATOM 3078 C CA . VAL B 1 120 ? 15.445 -9.336 -8.039 1 96.81 120 VAL B CA 1
ATOM 3079 C C . VAL B 1 120 ? 16.734 -10.008 -7.578 1 96.81 120 VAL B C 1
ATOM 3081 O O . VAL B 1 120 ? 17.094 -11.078 -8.078 1 96.81 120 VAL B O 1
ATOM 3084 N N . ASN B 1 121 ? 17.453 -9.32 -6.734 1 95.5 121 ASN B N 1
ATOM 3085 C CA . ASN B 1 121 ? 18.594 -9.812 -5.984 1 95.5 121 ASN B CA 1
ATOM 3086 C C . ASN B 1 121 ? 18.297 -9.898 -4.488 1 95.5 121 ASN B C 1
ATOM 3088 O O . ASN B 1 121 ? 18.797 -9.102 -3.701 1 95.5 121 ASN B O 1
ATOM 3092 N N . VAL B 1 122 ? 17.531 -10.844 -4.086 1 90.69 122 VAL B N 1
ATOM 3093 C CA . VAL B 1 122 ? 17.047 -10.945 -2.713 1 90.69 122 VAL B CA 1
ATOM 3094 C C . VAL B 1 122 ? 18.234 -10.93 -1.748 1 90.69 122 VAL B C 1
ATOM 3096 O O . VAL B 1 122 ? 18.172 -10.305 -0.689 1 90.69 122 VAL B O 1
ATOM 3099 N N . SER B 1 123 ? 19.25 -11.617 -2.07 1 88.69 123 SER B N 1
ATOM 3100 C CA . SER B 1 123 ? 20.531 -11.664 -1.371 1 88.69 123 SER B CA 1
ATOM 3101 C C . SER B 1 123 ? 21.672 -11.875 -2.346 1 88.69 123 SER B C 1
ATOM 3103 O O . SER B 1 123 ? 21.484 -11.867 -3.562 1 88.69 123 SER B O 1
ATOM 3105 N N . GLU B 1 124 ? 22.812 -11.961 -1.806 1 85.5 124 GLU B N 1
ATOM 3106 C CA . GLU B 1 124 ? 23.984 -12.18 -2.646 1 85.5 124 GLU B CA 1
ATOM 3107 C C . GLU B 1 124 ? 23.891 -13.516 -3.377 1 85.5 124 GLU B C 1
ATOM 3109 O O . GLU B 1 124 ? 24.375 -13.648 -4.504 1 85.5 124 GLU B O 1
ATOM 3114 N N . THR B 1 125 ? 23.203 -14.438 -2.76 1 83.94 125 THR B N 1
ATOM 3115 C CA . THR B 1 125 ? 23.203 -15.789 -3.311 1 83.94 125 THR B CA 1
ATOM 3116 C C . THR B 1 125 ? 21.859 -16.125 -3.918 1 83.94 125 THR B C 1
ATOM 3118 O O . THR B 1 125 ? 21.719 -17.109 -4.645 1 83.94 125 THR B O 1
ATOM 3121 N N . GLU B 1 126 ? 20.953 -15.336 -3.641 1 87.38 126 GLU B N 1
ATOM 3122 C CA . GLU B 1 126 ? 19.594 -15.602 -4.141 1 87.38 126 GLU B CA 1
ATOM 3123 C C . GLU B 1 126 ? 19.156 -14.523 -5.129 1 87.38 126 GLU B C 1
ATOM 3125 O O . GLU B 1 126 ? 18.703 -13.453 -4.727 1 87.38 126 GLU B O 1
ATOM 3130 N N . LYS B 1 127 ? 19.391 -14.875 -6.391 1 91.88 127 LYS B N 1
ATOM 3131 C CA . LYS B 1 127 ? 19.031 -13.977 -7.488 1 91.88 127 LYS B CA 1
ATOM 3132 C C . LYS B 1 127 ? 18.016 -14.625 -8.414 1 91.88 127 LYS B C 1
ATOM 3134 O O . LYS B 1 127 ? 18.078 -15.828 -8.688 1 91.88 127 LYS B O 1
ATOM 3139 N N . TYR B 1 128 ? 17.016 -13.828 -8.766 1 93.56 128 TYR B N 1
ATOM 3140 C CA . TYR B 1 128 ? 16 -14.297 -9.703 1 93.56 128 TYR B CA 1
ATOM 3141 C C . TYR B 1 128 ? 15.945 -13.406 -10.938 1 93.56 128 TYR B C 1
ATOM 3143 O O . TYR B 1 128 ? 16.047 -12.18 -10.828 1 93.56 128 TYR B O 1
ATOM 3151 N N . ARG B 1 129 ? 15.812 -14.031 -12.102 1 95.5 129 ARG B N 1
ATOM 3152 C CA . ARG B 1 129 ? 15.609 -13.375 -13.383 1 95.5 129 ARG B CA 1
ATOM 3153 C C . ARG B 1 129 ? 14.445 -14.008 -14.148 1 95.5 129 ARG B C 1
ATOM 3155 O O . ARG B 1 129 ? 14.648 -14.602 -15.211 1 95.5 129 ARG B O 1
ATOM 3162 N N . GLU B 1 130 ? 13.273 -13.812 -13.609 1 96.88 130 GLU B N 1
ATOM 3163 C CA . GLU B 1 130 ? 12.07 -14.43 -14.148 1 96.88 130 GLU B CA 1
ATOM 3164 C C . GLU B 1 130 ? 11.859 -14.047 -15.609 1 96.88 130 GLU B C 1
ATOM 3166 O O . GLU B 1 130 ? 11.406 -14.867 -16.406 1 96.88 130 GLU B O 1
ATOM 3171 N N . SER B 1 131 ? 12.242 -12.828 -15.984 1 97.25 131 SER B N 1
ATOM 3172 C CA . SER B 1 131 ? 11.984 -12.297 -17.328 1 97.25 131 SER B CA 1
ATOM 3173 C C . SER B 1 131 ? 12.781 -13.055 -18.375 1 97.25 131 SER B C 1
ATOM 3175 O O . SER B 1 131 ? 12.445 -13.008 -19.562 1 97.25 131 SER B O 1
ATOM 3177 N N . GLU B 1 132 ? 13.805 -13.688 -17.984 1 96.62 132 GLU B N 1
ATOM 3178 C CA . GLU B 1 132 ? 14.594 -14.477 -18.922 1 96.62 132 GLU B CA 1
ATOM 3179 C C . GLU B 1 132 ? 13.836 -15.719 -19.375 1 96.62 132 GLU B C 1
ATOM 3181 O O . GLU B 1 132 ? 14.016 -16.188 -20.5 1 96.62 132 GLU B O 1
ATOM 3186 N N . GLY B 1 133 ? 13 -16.266 -18.516 1 97.19 133 GLY B N 1
ATOM 3187 C CA . GLY B 1 133 ? 12.289 -17.5 -18.828 1 97.19 133 GLY B CA 1
ATOM 3188 C C . GLY B 1 133 ? 10.828 -17.281 -19.156 1 97.19 133 GLY B C 1
ATOM 3189 O O . GLY B 1 133 ? 10.219 -18.094 -19.859 1 97.19 133 GLY B O 1
ATOM 3190 N N . TYR B 1 134 ? 10.242 -16.234 -18.594 1 98.44 134 TYR B N 1
ATOM 3191 C CA . TYR B 1 134 ? 8.82 -15.961 -18.75 1 98.44 134 TYR B CA 1
ATOM 3192 C C . TYR B 1 134 ? 8.594 -14.594 -19.375 1 98.44 134 TYR B C 1
ATOM 3194 O O . TYR B 1 134 ? 9.289 -13.625 -19.047 1 98.44 134 TYR B O 1
ATOM 3202 N N . ARG B 1 135 ? 7.648 -14.469 -20.297 1 98.25 135 ARG B N 1
ATOM 3203 C CA . ARG B 1 135 ? 7.301 -13.172 -20.875 1 98.25 135 ARG B CA 1
ATOM 3204 C C . ARG B 1 135 ? 6.203 -12.484 -20.062 1 98.25 135 ARG B C 1
ATOM 3206 O O . ARG B 1 135 ? 5.297 -13.148 -19.562 1 98.25 135 ARG B O 1
ATOM 3213 N N . PRO B 1 136 ? 6.258 -11.156 -19.969 1 98.62 136 PRO B N 1
ATOM 3214 C CA . PRO B 1 136 ? 5.227 -10.414 -19.25 1 98.62 136 PRO B CA 1
ATOM 3215 C C . PRO B 1 136 ? 3.881 -10.414 -19.984 1 98.62 136 PRO B C 1
ATOM 3217 O O . PRO B 1 136 ? 3.842 -10.398 -21.219 1 98.62 136 PRO B O 1
ATOM 3220 N N . GLY B 1 137 ? 2.799 -10.492 -19.172 1 98.62 137 GLY B N 1
ATOM 3221 C CA . GLY B 1 137 ? 1.501 -10.148 -19.734 1 98.62 137 GLY B CA 1
ATOM 3222 C C . GLY B 1 137 ? 1.357 -8.672 -20.047 1 98.62 137 GLY B C 1
ATOM 3223 O O . GLY B 1 137 ? 2.215 -7.867 -19.672 1 98.62 137 GLY B O 1
ATOM 3224 N N . THR B 1 138 ? 0.245 -8.344 -20.719 1 98.44 138 THR B N 1
ATOM 3225 C CA . THR B 1 138 ? 0.084 -6.953 -21.125 1 98.44 138 THR B CA 1
ATOM 3226 C C . THR B 1 138 ? -1.331 -6.461 -20.844 1 98.44 138 THR B C 1
ATOM 3228 O O . THR B 1 138 ? -1.741 -5.406 -21.328 1 98.44 138 THR B O 1
ATOM 3231 N N . ARG B 1 139 ? -2.072 -7.242 -20.078 1 98.69 139 ARG B N 1
ATOM 3232 C CA . ARG B 1 139 ? -3.465 -6.859 -19.875 1 98.69 139 ARG B CA 1
ATOM 3233 C C . ARG B 1 139 ? -3.908 -7.156 -18.438 1 98.69 139 ARG B C 1
ATOM 3235 O O . ARG B 1 139 ? -3.703 -8.266 -17.938 1 98.69 139 ARG B O 1
ATOM 3242 N N . ALA B 1 140 ? -4.484 -6.07 -17.797 1 98.88 140 ALA B N 1
ATOM 3243 C CA . ALA B 1 140 ? -5.203 -6.289 -16.531 1 98.88 140 ALA B CA 1
ATOM 3244 C C . ALA B 1 140 ? -6.562 -6.934 -16.781 1 98.88 140 ALA B C 1
ATOM 3246 O O . ALA B 1 140 ? -7.242 -6.602 -17.766 1 98.88 140 ALA B O 1
ATOM 3247 N N . VAL B 1 141 ? -7.043 -7.848 -15.914 1 98.94 141 VAL B N 1
ATOM 3248 C CA . VAL B 1 141 ? -8.227 -8.648 -16.219 1 98.94 141 VAL B CA 1
ATOM 3249 C C . VAL B 1 141 ? -9.172 -8.648 -15.016 1 98.94 141 VAL B C 1
ATOM 3251 O O . VAL B 1 141 ? -8.75 -8.914 -13.883 1 98.94 141 VAL B O 1
ATOM 3254 N N . VAL B 1 142 ? -10.398 -8.289 -15.234 1 98.94 142 VAL B N 1
ATOM 3255 C CA . VAL B 1 142 ? -11.508 -8.469 -14.297 1 98.94 142 VAL B CA 1
ATOM 3256 C C . VAL B 1 142 ? -12.539 -9.422 -14.891 1 98.94 142 VAL B C 1
ATOM 3258 O O . VAL B 1 142 ? -12.906 -9.297 -16.062 1 98.94 142 VAL B O 1
ATOM 3261 N N . ALA B 1 143 ? -12.961 -10.375 -14.109 1 98.88 143 ALA B N 1
ATOM 3262 C CA . ALA B 1 143 ? -13.914 -11.367 -14.586 1 98.88 143 ALA B CA 1
ATOM 3263 C C . ALA B 1 143 ? -15.211 -11.328 -13.773 1 98.88 143 ALA B C 1
ATOM 3265 O O . ALA B 1 143 ? -15.18 -11.102 -12.562 1 98.88 143 ALA B O 1
ATOM 3266 N N . ASP B 1 144 ? -16.297 -11.609 -14.438 1 98.31 144 ASP B N 1
ATOM 3267 C CA . ASP B 1 144 ? -17.594 -11.703 -13.766 1 98.31 144 ASP B CA 1
ATOM 3268 C C . ASP B 1 144 ? -17.828 -13.117 -13.219 1 98.31 144 ASP B C 1
ATOM 3270 O O . ASP B 1 144 ? -17.516 -14.102 -13.891 1 98.31 144 ASP B O 1
ATOM 3274 N N . THR B 1 145 ? -18.266 -13.188 -12.023 1 98.06 145 THR B N 1
ATOM 3275 C CA . THR B 1 145 ? -18.766 -14.43 -11.43 1 98.06 145 THR B CA 1
ATOM 3276 C C . THR B 1 145 ? -20.141 -14.219 -10.797 1 98.06 145 THR B C 1
ATOM 3278 O O . THR B 1 145 ? -20.656 -13.102 -10.781 1 98.06 145 THR B O 1
ATOM 3281 N N . GLU B 1 146 ? -20.719 -15.336 -10.359 1 96.38 146 GLU B N 1
ATOM 3282 C CA . GLU B 1 146 ? -22.047 -15.227 -9.734 1 96.38 146 GLU B CA 1
ATOM 3283 C C . GLU B 1 146 ? -21.953 -14.562 -8.367 1 96.38 146 GLU B C 1
ATOM 3285 O O . GLU B 1 146 ? -22.938 -14.031 -7.859 1 96.38 146 GLU B O 1
ATOM 3290 N N . PHE B 1 147 ? -20.75 -14.531 -7.785 1 96.75 147 PHE B N 1
ATOM 3291 C CA . PHE B 1 147 ? -20.641 -14.008 -6.426 1 96.75 147 PHE B CA 1
ATOM 3292 C C . PHE B 1 147 ? -19.953 -12.648 -6.426 1 96.75 147 PHE B C 1
ATOM 3294 O O . PHE B 1 147 ? -19.766 -12.039 -5.371 1 96.75 147 PHE B O 1
ATOM 3301 N N . GLY B 1 148 ? -19.562 -12.133 -7.578 1 96.75 148 GLY B N 1
ATOM 3302 C CA . GLY B 1 148 ? -18.938 -10.828 -7.672 1 96.75 148 GLY B CA 1
ATOM 3303 C C . GLY B 1 148 ? -17.891 -10.742 -8.766 1 96.75 148 GLY B C 1
ATOM 3304 O O . GLY B 1 148 ? -17.609 -11.742 -9.438 1 96.75 148 GLY B O 1
ATOM 3305 N N . LYS B 1 149 ? -17.359 -9.594 -8.969 1 98.5 149 LYS B N 1
ATOM 3306 C CA . LYS B 1 149 ? -16.312 -9.375 -9.961 1 98.5 149 LYS B CA 1
ATOM 3307 C C . LYS B 1 149 ? -14.93 -9.641 -9.367 1 98.5 149 LYS B C 1
ATOM 3309 O O . LYS B 1 149 ? -14.617 -9.172 -8.266 1 98.5 149 LYS B O 1
ATOM 3314 N N . VAL B 1 150 ? -14.141 -10.391 -10.109 1 98.88 150 VAL B N 1
ATOM 3315 C CA . VAL B 1 150 ? -12.844 -10.859 -9.617 1 98.88 150 VAL B CA 1
ATOM 3316 C C . VAL B 1 150 ? -11.727 -10.281 -10.469 1 98.88 150 VAL B C 1
ATOM 3318 O O . VAL B 1 150 ? -11.719 -10.438 -11.695 1 98.88 150 VAL B O 1
ATOM 3321 N N . GLY B 1 151 ? -10.836 -9.5 -9.812 1 98.94 151 GLY B N 1
ATOM 3322 C CA . GLY B 1 151 ? -9.617 -9.055 -10.477 1 98.94 151 GLY B CA 1
ATOM 3323 C C . GLY B 1 151 ? -8.445 -10 -10.273 1 98.94 151 GLY B C 1
ATOM 3324 O O . GLY B 1 151 ? -8.273 -10.555 -9.188 1 98.94 151 GLY B O 1
ATOM 3325 N N . LEU B 1 152 ? -7.633 -10.203 -11.289 1 99 152 LEU B N 1
ATOM 3326 C CA . LEU B 1 152 ? -6.578 -11.211 -11.242 1 99 152 LEU B CA 1
ATOM 3327 C C . LEU B 1 152 ? -5.199 -10.555 -11.211 1 99 152 LEU B C 1
ATOM 3329 O O . LEU B 1 152 ? -4.938 -9.625 -11.977 1 99 152 LEU B O 1
ATOM 3333 N N . ALA B 1 153 ? -4.352 -10.945 -10.352 1 98.94 153 ALA B N 1
ATOM 3334 C CA . ALA B 1 153 ? -2.93 -10.617 -10.242 1 98.94 153 ALA B CA 1
ATOM 3335 C C . ALA B 1 153 ? -2.121 -11.828 -9.789 1 98.94 153 ALA B C 1
ATOM 3337 O O . ALA B 1 153 ? -2.691 -12.844 -9.383 1 98.94 153 ALA B O 1
ATOM 3338 N N . VAL B 1 154 ? -0.801 -11.773 -9.914 1 98.94 154 VAL B N 1
ATOM 3339 C CA . VAL B 1 154 ? 0.031 -12.906 -9.531 1 98.94 154 VAL B CA 1
ATOM 3340 C C . VAL B 1 154 ? 1.308 -12.406 -8.859 1 98.94 154 VAL B C 1
ATOM 3342 O O . VAL B 1 154 ? 2.092 -11.672 -9.469 1 98.94 154 VAL B O 1
ATOM 3345 N N . CYS B 1 155 ? 1.496 -12.688 -7.688 1 98.81 155 CYS B N 1
ATOM 3346 C CA . CYS B 1 155 ? 2.74 -12.68 -6.926 1 98.81 155 CYS B CA 1
ATOM 3347 C C . CYS B 1 155 ? 3.424 -11.32 -7.012 1 98.81 155 CYS B C 1
ATOM 3349 O O . CYS B 1 155 ? 2.947 -10.344 -6.43 1 98.81 155 CYS B O 1
ATOM 3351 N N . TYR B 1 156 ? 4.512 -11.125 -7.852 1 98.88 156 TYR B N 1
ATOM 3352 C CA . TYR B 1 156 ? 5.305 -9.906 -7.922 1 98.88 156 TYR B CA 1
ATOM 3353 C C . TYR B 1 156 ? 4.434 -8.703 -8.273 1 98.88 156 TYR B C 1
ATOM 3355 O O . TYR B 1 156 ? 4.762 -7.566 -7.926 1 98.88 156 TYR B O 1
ATOM 3363 N N . ASP B 1 157 ? 3.279 -8.914 -8.93 1 98.94 157 ASP B N 1
ATOM 3364 C CA . ASP B 1 157 ? 2.299 -7.863 -9.188 1 98.94 157 ASP B CA 1
ATOM 3365 C C . ASP B 1 157 ? 1.957 -7.109 -7.902 1 98.94 157 ASP B C 1
ATOM 3367 O O . ASP B 1 157 ? 1.626 -5.922 -7.941 1 98.94 157 ASP B O 1
ATOM 3371 N N . LEU B 1 158 ? 2.121 -7.809 -6.777 1 98.94 158 LEU B N 1
ATOM 3372 C CA . LEU B 1 158 ? 1.772 -7.27 -5.469 1 98.94 158 LEU B CA 1
ATOM 3373 C C . LEU B 1 158 ? 2.486 -5.941 -5.223 1 98.94 158 LEU B C 1
ATOM 3375 O O . LEU B 1 158 ? 1.954 -5.066 -4.539 1 98.94 158 LEU B O 1
ATOM 3379 N N . ARG B 1 159 ? 3.65 -5.789 -5.777 1 98.81 159 ARG B N 1
ATOM 3380 C CA . ARG B 1 159 ? 4.504 -4.645 -5.477 1 98.81 159 ARG B CA 1
ATOM 3381 C C . ARG B 1 159 ? 4.125 -3.438 -6.332 1 98.81 159 ARG B C 1
ATOM 3383 O O . ARG B 1 159 ? 4.734 -2.373 -6.215 1 98.81 159 ARG B O 1
ATOM 3390 N N . PHE B 1 160 ? 3.152 -3.541 -7.188 1 98.88 160 PHE B N 1
ATOM 3391 C CA . PHE B 1 160 ? 2.764 -2.496 -8.125 1 98.88 160 PHE B CA 1
ATOM 3392 C C . PHE B 1 160 ? 1.312 -2.088 -7.914 1 98.88 160 PHE B C 1
ATOM 3394 O O . PHE B 1 160 ? 0.424 -2.529 -8.648 1 98.88 160 PHE B O 1
ATOM 3401 N N . PRO B 1 161 ? 1.102 -1.13 -6.984 1 98.75 161 PRO B N 1
ATOM 3402 C CA . PRO B 1 161 ? -0.252 -0.796 -6.531 1 98.75 161 PRO B CA 1
ATOM 3403 C C . PRO B 1 161 ? -1.149 -0.313 -7.672 1 98.75 161 PRO B C 1
ATOM 3405 O O . PRO B 1 161 ? -2.371 -0.471 -7.609 1 98.75 161 PRO B O 1
ATOM 3408 N N . HIS B 1 162 ? -0.595 0.25 -8.75 1 98.19 162 HIS B N 1
ATOM 3409 C CA . HIS B 1 162 ? -1.413 0.807 -9.82 1 98.19 162 HIS B CA 1
ATOM 3410 C C . HIS B 1 162 ? -2.223 -0.281 -10.523 1 98.19 162 HIS B C 1
ATOM 3412 O O . HIS B 1 162 ? -3.316 -0.02 -11.023 1 98.19 162 HIS B O 1
ATOM 3418 N N . LEU B 1 163 ? -1.729 -1.513 -10.539 1 98.88 163 LEU B N 1
ATOM 3419 C CA . LEU B 1 163 ? -2.49 -2.613 -11.117 1 98.88 163 LEU B CA 1
ATOM 3420 C C . LEU B 1 163 ? -3.766 -2.871 -10.328 1 98.88 163 LEU B C 1
ATOM 3422 O O . LEU B 1 163 ? -4.852 -2.965 -10.898 1 98.88 163 LEU B O 1
ATOM 3426 N N . PHE B 1 164 ? -3.664 -2.947 -9.047 1 98.94 164 PHE B N 1
ATOM 3427 C CA . PHE B 1 164 ? -4.801 -3.244 -8.18 1 98.94 164 PHE B CA 1
ATOM 3428 C C . PHE B 1 164 ? -5.812 -2.104 -8.203 1 98.94 164 PHE B C 1
ATOM 3430 O O . PHE B 1 164 ? -7.02 -2.338 -8.164 1 98.94 164 PHE B O 1
ATOM 3437 N N . ARG B 1 165 ? -5.273 -0.866 -8.242 1 98.75 165 ARG B N 1
ATOM 3438 C CA . ARG B 1 165 ? -6.16 0.283 -8.391 1 98.75 165 ARG B CA 1
ATOM 3439 C C . ARG B 1 165 ? -6.957 0.195 -9.688 1 98.75 165 ARG B C 1
ATOM 3441 O O . ARG B 1 165 ? -8.164 0.425 -9.695 1 98.75 165 ARG B O 1
ATOM 3448 N N . ARG B 1 166 ? -6.254 -0.162 -10.773 1 98.62 166 ARG B N 1
ATOM 3449 C CA . ARG B 1 166 ? -6.898 -0.32 -12.078 1 98.62 166 ARG B CA 1
ATOM 3450 C C . ARG B 1 166 ? -7.973 -1.4 -12.023 1 98.62 166 ARG B C 1
ATOM 3452 O O . ARG B 1 166 ? -9.062 -1.227 -12.578 1 98.62 166 ARG B O 1
ATOM 3459 N N . LEU B 1 167 ? -7.703 -2.514 -11.383 1 98.94 167 LEU B N 1
ATOM 3460 C CA . LEU B 1 167 ? -8.656 -3.609 -11.242 1 98.94 167 LEU B CA 1
ATOM 3461 C C . LEU B 1 167 ? -9.883 -3.164 -10.453 1 98.94 167 LEU B C 1
ATOM 3463 O O . LEU B 1 167 ? -11.016 -3.42 -10.859 1 98.94 167 LEU B O 1
ATOM 3467 N N . ALA B 1 168 ? -9.656 -2.486 -9.344 1 98.69 168 ALA B N 1
ATOM 3468 C CA . ALA B 1 168 ? -10.758 -2.027 -8.5 1 98.69 168 ALA B CA 1
ATOM 3469 C C . ALA B 1 168 ? -11.617 -1.005 -9.234 1 98.69 168 ALA B C 1
ATOM 3471 O O . ALA B 1 168 ? -12.852 -1.048 -9.148 1 98.69 168 ALA B O 1
ATOM 3472 N N . LYS B 1 169 ? -10.961 -0.099 -9.953 1 98.06 169 LYS B N 1
ATOM 3473 C CA . LYS B 1 169 ? -11.695 0.877 -10.75 1 98.06 169 LYS B CA 1
ATOM 3474 C C . LYS B 1 169 ? -12.484 0.195 -11.867 1 98.06 169 LYS B C 1
ATOM 3476 O O . LYS B 1 169 ? -13.523 0.704 -12.297 1 98.06 169 LYS B O 1
ATOM 3481 N N . GLY B 1 170 ? -11.938 -0.94 -12.305 1 98.31 170 GLY B N 1
ATOM 3482 C CA . GLY B 1 170 ? -12.641 -1.746 -13.289 1 98.31 170 GLY B CA 1
ATOM 3483 C C . GLY B 1 170 ? -13.789 -2.545 -12.703 1 98.31 170 GLY B C 1
ATOM 3484 O O . GLY B 1 170 ? -14.445 -3.309 -13.414 1 98.31 170 GLY B O 1
ATOM 3485 N N . GLY B 1 171 ? -13.992 -2.424 -11.406 1 98.12 171 GLY B N 1
ATOM 3486 C CA . GLY B 1 171 ? -15.164 -3.008 -10.773 1 98.12 171 GLY B CA 1
ATOM 3487 C C . GLY B 1 171 ? -14.844 -4.211 -9.914 1 98.12 171 GLY B C 1
ATOM 3488 O O . GLY B 1 171 ? -15.734 -4.793 -9.289 1 98.12 171 GLY B O 1
ATOM 3489 N N . ALA B 1 172 ? -13.625 -4.609 -9.797 1 98.75 172 ALA B N 1
ATOM 3490 C CA . ALA B 1 172 ? -13.266 -5.789 -9.008 1 98.75 172 ALA B CA 1
ATOM 3491 C C . ALA B 1 172 ? -13.688 -5.621 -7.551 1 98.75 172 ALA B C 1
ATOM 3493 O O . ALA B 1 172 ? -13.445 -4.578 -6.945 1 98.75 172 ALA B O 1
ATOM 3494 N N . GLN B 1 173 ? -14.312 -6.578 -7.035 1 98.69 173 GLN B N 1
ATOM 3495 C CA . GLN B 1 173 ? -14.734 -6.648 -5.641 1 98.69 173 GLN B CA 1
ATOM 3496 C C . GLN B 1 173 ? -13.836 -7.582 -4.836 1 98.69 173 GLN B C 1
ATOM 3498 O O . GLN B 1 173 ? -13.672 -7.41 -3.627 1 98.69 173 GLN B O 1
ATOM 3503 N N . ILE B 1 174 ? -13.312 -8.539 -5.5 1 98.88 174 ILE B N 1
ATOM 3504 C CA . ILE B 1 174 ? -12.359 -9.508 -4.977 1 98.88 174 ILE B CA 1
ATOM 3505 C C . ILE B 1 174 ? -11.094 -9.492 -5.828 1 98.88 174 ILE B C 1
ATOM 3507 O O . ILE B 1 174 ? -11.164 -9.555 -7.059 1 98.88 174 ILE B O 1
ATOM 3511 N N . LEU B 1 175 ? -9.984 -9.258 -5.219 1 98.94 175 LEU B N 1
ATOM 3512 C CA . LEU B 1 175 ? -8.688 -9.344 -5.879 1 98.94 175 LEU B CA 1
ATOM 3513 C C . LEU B 1 175 ? -7.988 -10.656 -5.535 1 98.94 175 LEU B C 1
ATOM 3515 O O . LEU B 1 175 ? -7.879 -11.016 -4.363 1 98.94 175 LEU B O 1
ATOM 3519 N N . THR B 1 176 ? -7.57 -11.398 -6.504 1 98.94 176 THR B N 1
ATOM 3520 C CA . THR B 1 176 ? -6.816 -12.625 -6.27 1 98.94 176 THR B CA 1
ATOM 3521 C C . THR B 1 176 ? -5.324 -12.398 -6.492 1 98.94 176 THR B C 1
ATOM 3523 O O . THR B 1 176 ? -4.934 -11.664 -7.402 1 98.94 176 THR B O 1
ATOM 3526 N N . LEU B 1 177 ? -4.512 -13 -5.652 1 98.94 177 LEU B N 1
ATOM 3527 C CA . LEU B 1 177 ? -3.066 -12.82 -5.688 1 98.94 177 LEU B CA 1
ATOM 3528 C C . LEU B 1 177 ? -2.35 -14.125 -5.363 1 98.94 177 LEU B C 1
ATOM 3530 O O . LEU B 1 177 ? -1.663 -14.227 -4.34 1 98.94 177 LEU B O 1
ATOM 3534 N N . PRO B 1 178 ? -2.52 -15.156 -6.219 1 99 178 PRO B N 1
ATOM 3535 C CA . PRO B 1 178 ? -1.708 -16.359 -6.008 1 99 178 PRO B CA 1
ATOM 3536 C C . PRO B 1 178 ? -0.209 -16.078 -6.055 1 99 178 PRO B C 1
ATOM 3538 O O . PRO B 1 178 ? 0.239 -15.227 -6.832 1 99 178 PRO B O 1
ATOM 3541 N N . ALA B 1 179 ? 0.522 -16.812 -5.191 1 98.94 179 ALA B N 1
ATOM 3542 C CA . ALA B 1 179 ? 1.926 -16.422 -5.121 1 98.94 179 ALA B CA 1
ATOM 3543 C C . ALA B 1 179 ? 2.814 -17.594 -4.742 1 98.94 179 ALA B C 1
ATOM 3545 O O . ALA B 1 179 ? 2.369 -18.516 -4.062 1 98.94 179 ALA B O 1
ATOM 3546 N N . ALA B 1 180 ? 4 -17.609 -5.25 1 98.81 180 ALA B N 1
ATOM 3547 C CA . ALA B 1 180 ? 5.172 -18.312 -4.723 1 98.81 180 ALA B CA 1
ATOM 3548 C C . ALA B 1 180 ? 6.18 -17.312 -4.145 1 98.81 180 ALA B C 1
ATOM 3550 O O . ALA B 1 180 ? 7.32 -17.234 -4.609 1 98.81 180 ALA B O 1
ATOM 3551 N N . PHE B 1 181 ? 5.793 -16.625 -3.154 1 98.25 181 PHE B N 1
ATOM 3552 C CA . PHE B 1 181 ? 6.516 -15.492 -2.594 1 98.25 181 PHE B CA 1
ATOM 3553 C C . PHE B 1 181 ? 7.754 -15.961 -1.834 1 98.25 181 PHE B C 1
ATOM 3555 O O . PHE B 1 181 ? 7.672 -16.875 -1.004 1 98.25 181 PHE B O 1
ATOM 3562 N N . ASN B 1 182 ? 8.867 -15.344 -2.102 1 96.69 182 ASN B N 1
ATOM 3563 C CA . ASN B 1 182 ? 10.125 -15.688 -1.445 1 96.69 182 ASN B CA 1
ATOM 3564 C C . ASN B 1 182 ? 10.008 -15.586 0.073 1 96.69 182 ASN B C 1
ATOM 3566 O O . ASN B 1 182 ? 9.305 -14.719 0.592 1 96.69 182 ASN B O 1
ATOM 3570 N N . ASP B 1 183 ? 10.727 -16.438 0.752 1 96.38 183 ASP B N 1
ATOM 3571 C CA . ASP B 1 183 ? 10.547 -16.484 2.201 1 96.38 183 ASP B CA 1
ATOM 3572 C C . ASP B 1 183 ? 11.156 -15.258 2.873 1 96.38 183 ASP B C 1
ATOM 3574 O O . ASP B 1 183 ? 10.625 -14.758 3.869 1 96.38 183 ASP B O 1
ATOM 3578 N N . THR B 1 184 ? 12.273 -14.688 2.391 1 95.62 184 THR B N 1
ATOM 3579 C CA . THR B 1 184 ? 12.898 -13.5 2.969 1 95.62 184 THR B CA 1
ATOM 3580 C C . THR B 1 184 ? 11.984 -12.289 2.82 1 95.62 184 THR B C 1
ATOM 3582 O O . THR B 1 184 ? 11.688 -11.602 3.803 1 95.62 184 THR B O 1
ATOM 3585 N N . THR B 1 185 ? 11.531 -12.047 1.618 1 96.75 185 THR B N 1
ATOM 3586 C CA . THR B 1 185 ? 10.656 -10.898 1.405 1 96.75 185 THR B CA 1
ATOM 3587 C C . THR B 1 185 ? 9.266 -11.164 1.979 1 96.75 185 THR B C 1
ATOM 3589 O O . THR B 1 185 ? 8.57 -10.234 2.385 1 96.75 185 THR B O 1
ATOM 3592 N N . GLY B 1 186 ? 8.891 -12.445 1.93 1 97.94 186 GLY B N 1
ATOM 3593 C CA . GLY B 1 186 ? 7.609 -12.781 2.525 1 97.94 186 GLY B CA 1
ATOM 3594 C C . GLY B 1 186 ? 7.504 -12.375 3.984 1 97.94 186 GLY B C 1
ATOM 3595 O O . GLY B 1 186 ? 6.516 -11.773 4.398 1 97.94 186 GLY B O 1
ATOM 3596 N N . ALA B 1 187 ? 8.547 -12.68 4.746 1 97.5 187 ALA B N 1
ATOM 3597 C CA . ALA B 1 187 ? 8.578 -12.344 6.168 1 97.5 187 ALA B CA 1
ATOM 3598 C C . ALA B 1 187 ? 8.445 -10.836 6.375 1 97.5 187 ALA B C 1
ATOM 3600 O O . ALA B 1 187 ? 7.812 -10.391 7.336 1 97.5 187 ALA B O 1
ATOM 3601 N N . ALA B 1 188 ? 8.93 -10.086 5.473 1 97.5 188 ALA B N 1
ATOM 3602 C CA . ALA B 1 188 ? 9.039 -8.641 5.66 1 97.5 188 ALA B CA 1
ATOM 3603 C C . ALA B 1 188 ? 7.859 -7.914 5.012 1 97.5 188 ALA B C 1
ATOM 3605 O O . ALA B 1 188 ? 7.438 -6.859 5.484 1 97.5 188 ALA B O 1
ATOM 3606 N N . HIS B 1 189 ? 7.297 -8.453 3.898 1 98.75 189 HIS B N 1
ATOM 3607 C CA . HIS B 1 189 ? 6.496 -7.598 3.033 1 98.75 189 HIS B CA 1
ATOM 3608 C C . HIS B 1 189 ? 5.105 -8.188 2.805 1 98.75 189 HIS B C 1
ATOM 3610 O O . HIS B 1 189 ? 4.152 -7.453 2.537 1 98.75 189 HIS B O 1
ATOM 3616 N N . TRP B 1 190 ? 4.922 -9.484 2.906 1 98.88 190 TRP B N 1
ATOM 3617 C CA . TRP B 1 190 ? 3.777 -10.227 2.379 1 98.88 190 TRP B CA 1
ATOM 3618 C C . TRP B 1 190 ? 2.473 -9.711 2.977 1 98.88 190 TRP B C 1
ATOM 3620 O O . TRP B 1 190 ? 1.657 -9.109 2.273 1 98.88 190 TRP B O 1
ATOM 3630 N N . GLU B 1 191 ? 2.344 -9.766 4.242 1 98.94 191 GLU B N 1
ATOM 3631 C CA . GLU B 1 191 ? 1.094 -9.375 4.887 1 98.94 191 GLU B CA 1
ATOM 3632 C C . GLU B 1 191 ? 0.836 -7.875 4.73 1 98.94 191 GLU B C 1
ATOM 3634 O O . GLU B 1 191 ? -0.275 -7.465 4.395 1 98.94 191 GLU B O 1
ATOM 3639 N N . THR B 1 192 ? 1.857 -7.055 4.926 1 98.94 192 THR B N 1
ATOM 3640 C CA . THR B 1 192 ? 1.728 -5.602 4.879 1 98.94 192 THR B CA 1
ATOM 3641 C C . THR B 1 192 ? 1.211 -5.148 3.518 1 98.94 192 THR B C 1
ATOM 3643 O O . THR B 1 192 ? 0.265 -4.363 3.438 1 98.94 192 THR B O 1
ATOM 3646 N N . LEU B 1 193 ? 1.777 -5.652 2.496 1 98.94 193 LEU B N 1
ATOM 3647 C CA . LEU B 1 193 ? 1.402 -5.207 1.158 1 98.94 193 LEU B CA 1
ATOM 3648 C C . LEU B 1 193 ? 0.01 -5.707 0.79 1 98.94 193 LEU B C 1
ATOM 3650 O O . LEU B 1 193 ? -0.756 -5 0.134 1 98.94 193 LEU B O 1
ATOM 3654 N N . ILE B 1 194 ? -0.355 -6.934 1.162 1 99 194 ILE B N 1
ATOM 3655 C CA . ILE B 1 194 ? -1.67 -7.477 0.843 1 99 194 ILE B CA 1
ATOM 3656 C C . ILE B 1 194 ? -2.75 -6.676 1.563 1 99 194 ILE B C 1
ATOM 3658 O O . ILE B 1 194 ? -3.764 -6.309 0.963 1 99 194 ILE B O 1
ATOM 3662 N N . ARG B 1 195 ? -2.498 -6.383 2.84 1 98.94 195 ARG B N 1
ATOM 3663 C CA . ARG B 1 195 ? -3.455 -5.566 3.578 1 98.94 195 ARG B CA 1
ATOM 3664 C C . ARG B 1 195 ? -3.594 -4.18 2.951 1 98.94 195 ARG B C 1
ATOM 3666 O O . ARG B 1 195 ? -4.699 -3.641 2.865 1 98.94 195 ARG B O 1
ATOM 3673 N N . ALA B 1 196 ? -2.496 -3.609 2.562 1 98.94 196 ALA B N 1
ATOM 3674 C CA . ALA B 1 196 ? -2.545 -2.291 1.932 1 98.94 196 ALA B CA 1
ATOM 3675 C C . ALA B 1 196 ? -3.402 -2.32 0.669 1 98.94 196 ALA B C 1
ATOM 3677 O O . ALA B 1 196 ? -4.191 -1.403 0.425 1 98.94 196 ALA B O 1
ATOM 3678 N N . ARG B 1 197 ? -3.199 -3.406 -0.164 1 98.94 197 ARG B N 1
ATOM 3679 C CA . ARG B 1 197 ? -4.008 -3.518 -1.375 1 98.94 197 ARG B CA 1
ATOM 3680 C C . ARG B 1 197 ? -5.492 -3.6 -1.037 1 98.94 197 ARG B C 1
ATOM 3682 O O . ARG B 1 197 ? -6.324 -3 -1.722 1 98.94 197 ARG B O 1
ATOM 3689 N N . ALA B 1 198 ? -5.805 -4.332 -0.004 1 98.94 198 ALA B N 1
ATOM 3690 C CA . ALA B 1 198 ? -7.203 -4.434 0.403 1 98.94 198 ALA B CA 1
ATOM 3691 C C . ALA B 1 198 ? -7.75 -3.076 0.838 1 98.94 198 ALA B C 1
ATOM 3693 O O . ALA B 1 198 ? -8.805 -2.645 0.371 1 98.94 198 ALA B O 1
ATOM 3694 N N . ILE B 1 199 ? -7.043 -2.375 1.668 1 98.81 199 ILE B N 1
ATOM 3695 C CA . ILE B 1 199 ? -7.473 -1.121 2.275 1 98.81 199 ILE B CA 1
ATOM 3696 C C . ILE B 1 199 ? -7.656 -0.059 1.193 1 98.81 199 ILE B C 1
ATOM 3698 O O . ILE B 1 199 ? -8.727 0.546 1.084 1 98.81 199 ILE B O 1
ATOM 3702 N N . GLU B 1 200 ? -6.645 0.162 0.348 1 98.5 200 GLU B N 1
ATOM 3703 C CA . GLU B 1 200 ? -6.641 1.315 -0.546 1 98.5 200 GLU B CA 1
ATOM 3704 C C . GLU B 1 200 ? -7.582 1.098 -1.73 1 98.5 200 GLU B C 1
ATOM 3706 O O . GLU B 1 200 ? -7.934 2.049 -2.432 1 98.5 200 GLU B O 1
ATOM 3711 N N . ASN B 1 201 ? -7.957 -0.177 -1.958 1 98.75 201 ASN B N 1
ATOM 3712 C CA . ASN B 1 201 ? -8.898 -0.456 -3.039 1 98.75 201 ASN B CA 1
ATOM 3713 C C . ASN B 1 201 ? -10.266 -0.856 -2.5 1 98.75 201 ASN B C 1
ATOM 3715 O O . ASN B 1 201 ? -11.188 -1.12 -3.273 1 98.75 201 ASN B O 1
ATOM 3719 N N . THR B 1 202 ? -10.414 -0.9 -1.187 1 97.81 202 THR B N 1
ATOM 3720 C CA . THR B 1 202 ? -11.648 -1.304 -0.517 1 97.81 202 THR B CA 1
ATOM 3721 C C . THR B 1 202 ? -12.211 -2.574 -1.146 1 97.81 202 THR B C 1
ATOM 3723 O O . THR B 1 202 ? -13.383 -2.611 -1.537 1 97.81 202 THR B O 1
ATOM 3726 N N . ALA B 1 203 ? -11.391 -3.631 -1.207 1 98.69 203 ALA B N 1
ATOM 3727 C CA . ALA B 1 203 ? -11.734 -4.914 -1.817 1 98.69 203 ALA B CA 1
ATOM 3728 C C . ALA B 1 203 ? -11.188 -6.074 -0.991 1 98.69 203 ALA B C 1
ATOM 3730 O O . ALA B 1 203 ? -10.258 -5.902 -0.198 1 98.69 203 ALA B O 1
ATOM 3731 N N . PHE B 1 204 ? -11.82 -7.227 -1.116 1 98.88 204 PHE B N 1
ATOM 3732 C CA . PHE B 1 204 ? -11.219 -8.43 -0.559 1 98.88 204 PHE B CA 1
ATOM 3733 C C . PHE B 1 204 ? -9.961 -8.812 -1.321 1 98.88 204 PHE B C 1
ATOM 3735 O O . PHE B 1 204 ? -9.883 -8.625 -2.537 1 98.88 204 PHE B O 1
ATOM 3742 N N . VAL B 1 205 ? -9.008 -9.312 -0.634 1 98.94 205 VAL B N 1
ATOM 3743 C CA . VAL B 1 205 ? -7.848 -9.906 -1.291 1 98.94 205 VAL B CA 1
ATOM 3744 C C . VAL B 1 205 ? -7.699 -11.359 -0.854 1 98.94 205 VAL B C 1
ATOM 3746 O O . VAL B 1 205 ? -7.656 -11.656 0.344 1 98.94 205 VAL B O 1
ATOM 3749 N N . LEU B 1 206 ? -7.727 -12.25 -1.76 1 99 206 LEU B N 1
ATOM 3750 C CA . LEU B 1 206 ? -7.461 -13.672 -1.548 1 99 206 LEU B CA 1
ATOM 3751 C C . LEU B 1 206 ? -6.125 -14.07 -2.162 1 99 206 LEU B C 1
ATOM 3753 O O . LEU B 1 206 ? -5.949 -14 -3.381 1 99 206 LEU B O 1
ATOM 3757 N N . ALA B 1 207 ? -5.195 -14.484 -1.299 1 99 207 ALA B N 1
ATOM 3758 C CA . ALA B 1 207 ? -3.822 -14.719 -1.741 1 99 207 ALA B CA 1
ATOM 3759 C C . ALA B 1 207 ? -3.355 -16.125 -1.37 1 99 207 ALA B C 1
ATOM 3761 O O . ALA B 1 207 ? -2.652 -16.297 -0.373 1 99 207 ALA B O 1
ATOM 3762 N N . PRO B 1 208 ? -3.709 -17.156 -2.197 1 99 208 PRO B N 1
ATOM 3763 C CA . PRO B 1 208 ? -3.154 -18.484 -1.953 1 99 208 PRO B CA 1
ATOM 3764 C C . PRO B 1 208 ? -1.655 -18.562 -2.236 1 99 208 PRO B C 1
ATOM 3766 O O . PRO B 1 208 ? -1.17 -17.938 -3.184 1 99 208 PRO B O 1
ATOM 3769 N N . ALA B 1 209 ? -0.907 -19.359 -1.439 1 98.94 209 ALA B N 1
ATOM 3770 C CA . ALA B 1 209 ? 0.546 -19.25 -1.514 1 98.94 209 ALA B CA 1
ATOM 3771 C C . ALA B 1 209 ? 1.208 -20.609 -1.591 1 98.94 209 ALA B C 1
ATOM 3773 O O . ALA B 1 209 ? 0.705 -21.594 -1.022 1 98.94 209 ALA B O 1
ATOM 3774 N N . GLN B 1 210 ? 2.316 -20.656 -2.301 1 98.94 210 GLN B N 1
ATOM 3775 C CA . GLN B 1 210 ? 3.281 -21.734 -2.094 1 98.94 210 GLN B CA 1
ATOM 3776 C C . GLN B 1 210 ? 3.979 -21.594 -0.744 1 98.94 210 GLN B C 1
ATOM 3778 O O . GLN B 1 210 ? 4.098 -20.484 -0.213 1 98.94 210 GLN B O 1
ATOM 3783 N N . CYS B 1 211 ? 4.418 -22.766 -0.217 1 98.88 211 CYS B N 1
ATOM 3784 C CA . CYS B 1 211 ? 5.109 -22.719 1.067 1 98.88 211 CYS B CA 1
ATOM 3785 C C . CYS B 1 211 ? 6.242 -23.734 1.115 1 98.88 211 CYS B C 1
ATOM 3787 O O . CYS B 1 211 ? 6.293 -24.656 0.293 1 98.88 211 CYS B O 1
ATOM 3789 N N . GLY B 1 212 ? 7.211 -23.453 1.96 1 98.38 212 GLY B N 1
ATOM 3790 C CA . GLY B 1 212 ? 8.227 -24.438 2.279 1 98.38 212 GLY B CA 1
ATOM 3791 C C . GLY B 1 212 ? 9.328 -24.516 1.24 1 98.38 212 GLY B C 1
ATOM 3792 O O . GLY B 1 212 ? 9.523 -23.578 0.461 1 98.38 212 GLY B O 1
ATOM 3793 N N . ALA B 1 213 ? 10.133 -25.609 1.321 1 97.5 213 ALA B N 1
ATOM 3794 C CA . ALA B 1 213 ? 11.227 -25.875 0.386 1 97.5 213 ALA B CA 1
ATOM 3795 C C . ALA B 1 213 ? 10.75 -26.75 -0.771 1 97.5 213 ALA B C 1
ATOM 3797 O O . ALA B 1 213 ? 10.156 -27.797 -0.553 1 97.5 213 ALA B O 1
ATOM 3798 N N . HIS B 1 214 ? 11.023 -26.344 -1.943 1 97.62 214 HIS B N 1
ATOM 3799 C CA . HIS B 1 214 ? 10.523 -27.047 -3.123 1 97.62 214 HIS B CA 1
ATOM 3800 C C . HIS B 1 214 ? 11.562 -28.031 -3.664 1 97.62 214 HIS B C 1
ATOM 3802 O O . HIS B 1 214 ? 12.664 -27.625 -4.023 1 97.62 214 HIS B O 1
ATOM 3808 N N . VAL B 1 215 ? 11.172 -29.188 -3.748 1 95.25 215 VAL B N 1
ATOM 3809 C CA . VAL B 1 215 ? 12.062 -30.25 -4.199 1 95.25 215 VAL B CA 1
ATOM 3810 C C . VAL B 1 215 ? 12.234 -30.172 -5.715 1 95.25 215 VAL B C 1
ATOM 3812 O O . VAL B 1 215 ? 11.266 -29.953 -6.449 1 95.25 215 VAL B O 1
ATOM 3815 N N . ALA B 1 216 ? 13.43 -30.266 -6.16 1 93.38 216 ALA B N 1
ATOM 3816 C CA . ALA B 1 216 ? 13.742 -30.344 -7.586 1 93.38 216 ALA B CA 1
ATOM 3817 C C . ALA B 1 216 ? 14.219 -31.75 -7.969 1 93.38 216 ALA B C 1
ATOM 3819 O O . ALA B 1 216 ? 15.086 -32.312 -7.305 1 93.38 216 ALA B O 1
ATOM 3820 N N . HIS B 1 217 ? 13.641 -32.25 -9 1 91.06 217 HIS B N 1
ATOM 3821 C CA . HIS B 1 217 ? 13.977 -33.594 -9.461 1 91.06 217 HIS B CA 1
ATOM 3822 C C . HIS B 1 217 ? 14.852 -33.531 -10.711 1 91.06 217 HIS B C 1
ATOM 3824 O O . HIS B 1 217 ? 15.453 -34.531 -11.094 1 91.06 217 HIS B O 1
ATOM 3830 N N . SER B 1 218 ? 14.891 -32.406 -11.312 1 87.44 218 SER B N 1
ATOM 3831 C CA . SER B 1 218 ? 15.68 -32.25 -12.523 1 87.44 218 SER B CA 1
ATOM 3832 C C . SER B 1 218 ? 17.156 -32.531 -12.266 1 87.44 218 SER B C 1
ATOM 3834 O O . SER B 1 218 ? 17.672 -32.25 -11.188 1 87.44 218 SER B O 1
ATOM 3836 N N . PRO B 1 219 ? 17.828 -33.125 -13.266 1 83.56 219 PRO B N 1
ATOM 3837 C CA . PRO B 1 219 ? 19.25 -33.438 -13.102 1 83.56 219 PRO B CA 1
ATOM 3838 C C . PRO B 1 219 ? 20.109 -32.219 -12.867 1 83.56 219 PRO B C 1
ATOM 3840 O O . PRO B 1 219 ? 21.219 -32.344 -12.32 1 83.56 219 PRO B O 1
ATOM 3843 N N . ASN B 1 220 ? 19.656 -31 -13.289 1 84.25 220 ASN B N 1
ATOM 3844 C CA . ASN B 1 220 ? 20.422 -29.766 -13.133 1 84.25 220 ASN B CA 1
ATOM 3845 C C . ASN B 1 220 ? 19.906 -28.922 -11.969 1 84.25 220 ASN B C 1
ATOM 3847 O O . ASN B 1 220 ? 20.109 -27.719 -11.93 1 84.25 220 ASN B O 1
ATOM 3851 N N . ALA B 1 221 ? 19.156 -29.641 -11.18 1 82.06 221 ALA B N 1
ATOM 3852 C CA . ALA B 1 221 ? 18.609 -28.938 -10.023 1 82.06 221 ALA B CA 1
ATOM 3853 C C . ALA B 1 221 ? 19.703 -28.312 -9.172 1 82.06 221 ALA B C 1
ATOM 3855 O O . ALA B 1 221 ? 20.75 -28.922 -8.961 1 82.06 221 ALA B O 1
ATOM 3856 N N . PRO B 1 222 ? 19.5 -27.031 -8.805 1 79.5 222 PRO B N 1
ATOM 3857 C CA . PRO B 1 222 ? 20.484 -26.438 -7.898 1 79.5 222 PRO B CA 1
ATOM 3858 C C . PRO B 1 222 ? 20.562 -27.172 -6.562 1 79.5 222 PRO B C 1
ATOM 3860 O O . PRO B 1 222 ? 19.625 -27.875 -6.172 1 79.5 222 PRO B O 1
ATOM 3863 N N . ALA B 1 223 ? 21.672 -26.938 -5.934 1 77.44 223 ALA B N 1
ATOM 3864 C CA . ALA B 1 223 ? 21.891 -27.547 -4.625 1 77.44 223 ALA B CA 1
ATOM 3865 C C . ALA B 1 223 ? 20.906 -26.984 -3.594 1 77.44 223 ALA B C 1
ATOM 3867 O O . ALA B 1 223 ? 20.359 -27.734 -2.777 1 77.44 223 ALA B O 1
ATOM 3868 N N . ARG B 1 224 ? 20.734 -25.719 -3.723 1 81.69 224 ARG B N 1
ATOM 3869 C CA . ARG B 1 224 ? 19.812 -25.094 -2.764 1 81.69 224 ARG B CA 1
ATOM 3870 C C . ARG B 1 224 ? 18.391 -25.047 -3.318 1 81.69 224 ARG B C 1
ATOM 3872 O O . ARG B 1 224 ? 18.172 -24.547 -4.422 1 81.69 224 ARG B O 1
ATOM 3879 N N . GLN B 1 225 ? 17.5 -25.516 -2.473 1 89.25 225 GLN B N 1
ATOM 3880 C CA . GLN B 1 225 ? 16.109 -25.516 -2.869 1 89.25 225 GLN B CA 1
ATOM 3881 C C . GLN B 1 225 ? 15.492 -24.125 -2.734 1 89.25 225 GLN B C 1
ATOM 3883 O O . GLN B 1 225 ? 15.812 -23.391 -1.8 1 89.25 225 GLN B O 1
ATOM 3888 N N . ARG B 1 226 ? 14.711 -23.875 -3.729 1 92.75 226 ARG B N 1
ATOM 3889 C CA . ARG B 1 226 ? 13.906 -22.672 -3.592 1 92.75 226 ARG B CA 1
ATOM 3890 C C . ARG B 1 226 ? 12.938 -22.781 -2.414 1 92.75 226 ARG B C 1
ATOM 3892 O O . ARG B 1 226 ? 12.367 -23.844 -2.174 1 92.75 226 ARG B O 1
ATOM 3899 N N . ARG B 1 227 ? 12.805 -21.703 -1.646 1 96.44 227 ARG B N 1
ATOM 3900 C CA . ARG B 1 227 ? 11.859 -21.656 -0.53 1 96.44 227 ARG B CA 1
ATOM 3901 C C . ARG B 1 227 ? 10.82 -20.562 -0.724 1 96.44 227 ARG B C 1
ATOM 3903 O O . ARG B 1 227 ? 11.133 -19.484 -1.25 1 96.44 227 ARG B O 1
ATOM 3910 N N . THR B 1 228 ? 9.664 -20.797 -0.334 1 98.31 228 THR B N 1
ATOM 3911 C CA . THR B 1 228 ? 8.586 -19.812 -0.379 1 98.31 228 THR B CA 1
ATOM 3912 C C . THR B 1 228 ? 7.957 -19.641 1.001 1 98.31 228 THR B C 1
ATOM 3914 O O . THR B 1 228 ? 8.094 -20.5 1.867 1 98.31 228 THR B O 1
ATOM 3917 N N . TRP B 1 229 ? 7.316 -18.609 1.218 1 98.62 229 TRP B N 1
ATOM 3918 C CA . TRP B 1 229 ? 6.953 -18.047 2.514 1 98.62 229 TRP B CA 1
ATOM 3919 C C . TRP B 1 229 ? 5.758 -18.781 3.111 1 98.62 229 TRP B C 1
ATOM 3921 O O . TRP B 1 229 ? 5.734 -19.062 4.309 1 98.62 229 TRP B O 1
ATOM 3931 N N . GLY B 1 230 ? 4.77 -19.141 2.256 1 98.88 230 GLY B N 1
ATOM 3932 C CA . GLY B 1 230 ? 3.479 -19.594 2.748 1 98.88 230 GLY B CA 1
ATOM 3933 C C . GLY B 1 230 ? 2.561 -18.453 3.154 1 98.88 230 GLY B C 1
ATOM 3934 O O . GLY B 1 230 ? 2.477 -17.438 2.459 1 98.88 230 GLY B O 1
ATOM 3935 N N . HIS B 1 231 ? 1.735 -18.812 4.188 1 98.88 231 HIS B N 1
ATOM 3936 C CA . HIS B 1 231 ? 0.835 -17.797 4.727 1 98.88 231 HIS B CA 1
ATOM 3937 C C . HIS B 1 231 ? -0.194 -17.375 3.688 1 98.88 231 HIS B C 1
ATOM 3939 O O . HIS B 1 231 ? -0.382 -16.172 3.457 1 98.88 231 HIS B O 1
ATOM 3945 N N . SER B 1 232 ? -0.815 -18.391 3.008 1 98.94 232 SER B N 1
ATOM 3946 C CA . SER B 1 232 ? -2.02 -18.016 2.281 1 98.94 232 SER B CA 1
ATOM 3947 C C . SER B 1 232 ? -2.883 -17.062 3.105 1 98.94 232 SER B C 1
ATOM 3949 O O . SER B 1 232 ? -3.172 -17.328 4.273 1 98.94 232 SER B O 1
ATOM 3951 N N . LEU B 1 233 ? -3.289 -15.977 2.484 1 98.94 233 LEU B N 1
ATOM 3952 C CA . LEU B 1 233 ? -3.881 -14.906 3.279 1 98.94 233 LEU B CA 1
ATOM 3953 C C . LEU B 1 233 ? -5.191 -14.43 2.658 1 98.94 233 LEU B C 1
ATOM 3955 O O . LEU B 1 233 ? -5.297 -14.312 1.436 1 98.94 233 LEU B O 1
ATOM 3959 N N . ALA B 1 234 ? -6.191 -14.219 3.494 1 98.94 234 ALA B N 1
ATOM 3960 C CA . ALA B 1 234 ? -7.422 -13.531 3.111 1 98.94 234 ALA B CA 1
ATOM 3961 C C . ALA B 1 234 ? -7.609 -12.25 3.918 1 98.94 234 ALA B C 1
ATOM 3963 O O . ALA B 1 234 ? -7.516 -12.266 5.148 1 98.94 234 ALA B O 1
ATOM 3964 N N . VAL B 1 235 ? -7.832 -11.18 3.24 1 98.94 235 VAL B N 1
ATOM 3965 C CA . VAL B 1 235 ? -7.934 -9.883 3.904 1 98.94 235 VAL B CA 1
ATOM 3966 C C . VAL B 1 235 ? -9.234 -9.195 3.502 1 98.94 235 VAL B C 1
ATOM 3968 O O . VAL B 1 235 ? -9.609 -9.203 2.326 1 98.94 235 VAL B O 1
ATOM 3971 N N . ALA B 1 236 ? -9.945 -8.641 4.469 1 98.88 236 ALA B N 1
ATOM 3972 C CA . ALA B 1 236 ? -11.195 -7.918 4.238 1 98.88 236 ALA B CA 1
ATOM 3973 C C . ALA B 1 236 ? -10.922 -6.508 3.715 1 98.88 236 ALA B C 1
ATOM 3975 O O . ALA B 1 236 ? -9.789 -6.02 3.795 1 98.88 236 ALA B O 1
ATOM 3976 N N . PRO B 1 237 ? -11.969 -5.824 3.191 1 98.62 237 PRO B N 1
ATOM 3977 C CA . PRO B 1 237 ? -11.789 -4.52 2.551 1 98.62 237 PRO B CA 1
ATOM 3978 C C . PRO B 1 237 ? -11.289 -3.451 3.52 1 98.62 237 PRO B C 1
ATOM 3980 O O . PRO B 1 237 ? -10.688 -2.463 3.094 1 98.62 237 PRO B O 1
ATOM 3983 N N . TRP B 1 238 ? -11.469 -3.623 4.816 1 98.31 238 TRP B N 1
ATOM 3984 C CA . TRP B 1 238 ? -11.039 -2.635 5.801 1 98.31 238 TRP B CA 1
ATOM 3985 C C . TRP B 1 238 ? -9.625 -2.93 6.293 1 98.31 238 TRP B C 1
ATOM 3987 O O . TRP B 1 238 ? -9.062 -2.162 7.07 1 98.31 238 TRP B O 1
ATOM 3997 N N . GLY B 1 239 ? -9.094 -4.078 5.859 1 98.56 239 GLY B N 1
ATOM 3998 C CA . GLY B 1 239 ? -7.703 -4.391 6.164 1 98.56 239 GLY B CA 1
ATOM 3999 C C . GLY B 1 239 ? -7.555 -5.52 7.168 1 98.56 239 GLY B C 1
ATOM 4000 O O . GLY B 1 239 ? -6.441 -5.973 7.438 1 98.56 239 GLY B O 1
ATOM 4001 N N . GLU B 1 240 ? -8.617 -6.008 7.68 1 98.5 240 GLU B N 1
ATOM 4002 C CA . GLU B 1 240 ? -8.578 -7.102 8.648 1 98.5 240 GLU B CA 1
ATOM 4003 C C . GLU B 1 240 ? -8.133 -8.406 7.988 1 98.5 240 GLU B C 1
ATOM 4005 O O . GLU B 1 240 ? -8.648 -8.781 6.934 1 98.5 240 GLU B O 1
ATOM 4010 N N . VAL B 1 241 ? -7.211 -9.078 8.625 1 98.81 241 VAL B N 1
ATOM 4011 C CA . VAL B 1 241 ? -6.852 -10.43 8.188 1 98.81 241 VAL B CA 1
ATOM 4012 C C . VAL B 1 241 ? -7.922 -11.422 8.625 1 98.81 241 VAL B C 1
ATOM 4014 O O . VAL B 1 241 ? -8.141 -11.609 9.828 1 98.81 241 VAL B O 1
ATOM 4017 N N . LEU B 1 242 ? -8.562 -12.008 7.691 1 98.81 242 LEU B N 1
ATOM 4018 C CA . LEU B 1 242 ? -9.641 -12.945 7.98 1 98.81 242 LEU B CA 1
ATOM 4019 C C . LEU B 1 242 ? -9.094 -14.344 8.234 1 98.81 242 LEU B C 1
ATOM 4021 O O . LEU B 1 242 ? -9.68 -15.117 8.992 1 98.81 242 LEU B O 1
ATOM 4025 N N . ALA B 1 243 ? -7.992 -14.727 7.531 1 98.81 243 ALA B N 1
ATOM 4026 C CA . ALA B 1 243 ? -7.402 -16.062 7.648 1 98.81 243 ALA B CA 1
ATOM 4027 C C . ALA B 1 243 ? -5.941 -16.047 7.211 1 98.81 243 ALA B C 1
ATOM 4029 O O . ALA B 1 243 ? -5.562 -15.312 6.297 1 98.81 243 ALA B O 1
ATOM 4030 N N . ASP B 1 244 ? -5.152 -16.812 7.816 1 98.88 244 ASP B N 1
ATOM 4031 C CA . ASP B 1 244 ? -3.738 -17.047 7.539 1 98.88 244 ASP B CA 1
ATOM 4032 C C . ASP B 1 244 ? -3.416 -18.531 7.559 1 98.88 244 ASP B C 1
ATOM 4034 O O . ASP B 1 244 ? -3.566 -19.203 8.586 1 98.88 244 ASP B O 1
ATOM 4038 N N . GLY B 1 245 ? -2.904 -19.047 6.441 1 98.81 245 GLY B N 1
ATOM 4039 C CA . GLY B 1 245 ? -2.717 -20.484 6.258 1 98.81 245 GLY B CA 1
ATOM 4040 C C . GLY B 1 245 ? -1.448 -21 6.91 1 98.81 245 GLY B C 1
ATOM 4041 O O . GLY B 1 245 ? -1.174 -22.203 6.871 1 98.81 245 GLY B O 1
ATOM 4042 N N . GLY B 1 246 ? -0.639 -20.141 7.5 1 98.75 246 GLY B N 1
ATOM 4043 C CA . GLY B 1 246 ? 0.579 -20.562 8.172 1 98.75 246 GLY B CA 1
ATOM 4044 C C . GLY B 1 246 ? 1.656 -21.031 7.203 1 98.75 246 GLY B C 1
ATOM 4045 O O . GLY B 1 246 ? 1.751 -20.516 6.082 1 98.75 246 GLY B O 1
ATOM 4046 N N . ALA B 1 247 ? 2.527 -21.969 7.66 1 98.5 247 ALA B N 1
ATOM 4047 C CA . ALA B 1 247 ? 3.746 -22.266 6.914 1 98.5 247 ALA B CA 1
ATOM 4048 C C . ALA B 1 247 ? 3.641 -23.609 6.203 1 98.5 247 ALA B C 1
ATOM 4050 O O . ALA B 1 247 ? 4.465 -23.938 5.348 1 98.5 247 ALA B O 1
ATOM 4051 N N . GLU B 1 248 ? 2.627 -24.406 6.543 1 98.75 248 GLU B N 1
ATOM 4052 C CA . GLU B 1 248 ? 2.541 -25.766 6.027 1 98.75 248 GLU B CA 1
ATOM 4053 C C . GLU B 1 248 ? 1.485 -25.875 4.934 1 98.75 248 GLU B C 1
ATOM 4055 O O . GLU B 1 248 ? 0.543 -25.078 4.887 1 98.75 248 GLU B O 1
ATOM 4060 N N . PRO B 1 249 ? 1.635 -26.875 4.047 1 98.88 249 PRO B N 1
ATOM 4061 C CA . PRO B 1 249 ? 0.581 -27.109 3.055 1 98.88 249 PRO B CA 1
ATOM 4062 C C . PRO B 1 249 ? -0.782 -27.375 3.689 1 98.88 249 PRO B C 1
ATOM 4064 O O . PRO B 1 249 ? -0.856 -27.938 4.785 1 98.88 249 PRO B O 1
ATOM 4067 N N . GLY B 1 250 ? -1.797 -26.953 3.021 1 98.88 250 GLY B N 1
ATOM 4068 C CA . GLY B 1 250 ? -3.131 -27.203 3.545 1 98.88 250 GLY B CA 1
ATOM 4069 C C . GLY B 1 250 ? -4.191 -26.312 2.906 1 98.88 250 GLY B C 1
ATOM 4070 O O . GLY B 1 250 ? -3.973 -25.75 1.832 1 98.88 250 GLY B O 1
ATOM 4071 N N . VAL B 1 251 ? -5.367 -26.375 3.506 1 98.94 251 VAL B N 1
ATOM 4072 C CA . VAL B 1 251 ? -6.52 -25.625 3.016 1 98.94 251 VAL B CA 1
ATOM 4073 C C . VAL B 1 251 ? -6.98 -24.625 4.082 1 98.94 251 VAL B C 1
ATOM 4075 O O . VAL B 1 251 ? -7.125 -24.984 5.25 1 98.94 251 VAL B O 1
ATOM 4078 N N . THR B 1 252 ? -7.145 -23.422 3.736 1 98.94 252 THR B N 1
ATOM 4079 C CA . THR B 1 252 ? -7.723 -22.391 4.594 1 98.94 252 THR B CA 1
ATOM 4080 C C . THR B 1 252 ? -9.094 -21.953 4.074 1 98.94 252 THR B C 1
ATOM 4082 O O . THR B 1 252 ? -9.219 -21.5 2.936 1 98.94 252 THR B O 1
ATOM 4085 N N . LEU B 1 253 ? -10.094 -22.156 4.918 1 98.88 253 LEU B N 1
ATOM 4086 C CA . LEU B 1 253 ? -11.445 -21.75 4.547 1 98.88 253 LEU B CA 1
ATOM 4087 C C . LEU B 1 253 ? -11.773 -20.359 5.102 1 98.88 253 LEU B C 1
ATOM 4089 O O . LEU B 1 253 ? -11.398 -20.031 6.23 1 98.88 253 LEU B O 1
ATOM 4093 N N . VAL B 1 254 ? -12.453 -19.547 4.297 1 98.75 254 VAL B N 1
ATOM 4094 C CA . VAL B 1 254 ? -12.781 -18.203 4.738 1 98.75 254 VAL B CA 1
ATOM 4095 C C . VAL B 1 254 ? -14.133 -17.781 4.164 1 98.75 254 VAL B C 1
ATOM 4097 O O . VAL B 1 254 ? -14.445 -18.078 3.012 1 98.75 254 VAL B O 1
ATOM 4100 N N . ASP B 1 255 ? -14.938 -17.109 4.949 1 98.31 255 ASP B N 1
ATOM 4101 C CA . ASP B 1 255 ? -16.203 -16.578 4.492 1 98.31 255 ASP B CA 1
ATOM 4102 C C . ASP B 1 255 ? -16.047 -15.156 3.947 1 98.31 255 ASP B C 1
ATOM 4104 O O . ASP B 1 255 ? -15.461 -14.297 4.609 1 98.31 255 ASP B O 1
ATOM 4108 N N . ILE B 1 256 ? -16.562 -14.961 2.756 1 97.38 256 ILE B N 1
ATOM 4109 C CA . ILE B 1 256 ? -16.531 -13.656 2.104 1 97.38 256 ILE B CA 1
ATOM 4110 C C . ILE B 1 256 ? -17.938 -13.047 2.098 1 97.38 256 ILE B C 1
ATOM 4112 O O . ILE B 1 256 ? -18.844 -13.594 1.478 1 97.38 256 ILE B O 1
ATOM 4116 N N . ASP B 1 257 ? -18.078 -11.977 2.779 1 96.38 257 ASP B N 1
ATOM 4117 C CA . ASP B 1 257 ? -19.328 -11.227 2.834 1 96.38 257 ASP B CA 1
ATOM 4118 C C . ASP B 1 257 ? -19.219 -9.914 2.066 1 96.38 257 ASP B C 1
ATOM 4120 O O . ASP B 1 257 ? -18.75 -8.906 2.604 1 96.38 257 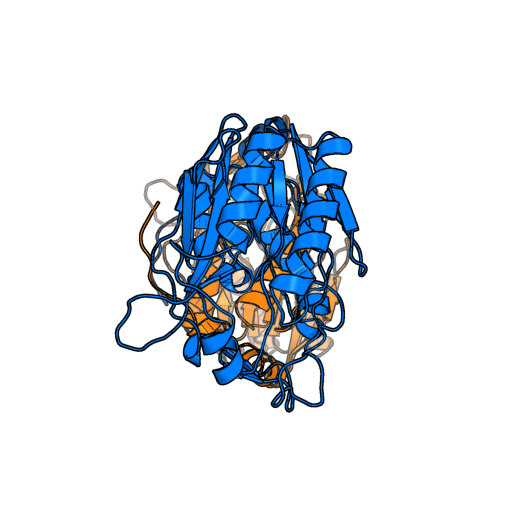ASP B O 1
ATOM 4124 N N . LEU B 1 258 ? -19.781 -9.883 0.864 1 94.25 258 LEU B N 1
ATOM 4125 C CA . LEU B 1 258 ? -19.609 -8.734 -0.017 1 94.25 258 LEU B CA 1
ATOM 4126 C C . LEU B 1 258 ? -20.266 -7.496 0.562 1 94.25 258 LEU B C 1
ATOM 4128 O O . LEU B 1 258 ? -20.016 -6.379 0.114 1 94.25 258 LEU B O 1
ATOM 4132 N N . ALA B 1 259 ? -21.125 -7.688 1.553 1 94.06 259 ALA B N 1
ATOM 4133 C CA . ALA B 1 259 ? -21.703 -6.527 2.215 1 94.06 259 ALA B CA 1
ATOM 4134 C C . ALA B 1 259 ? -20.625 -5.656 2.859 1 94.06 259 ALA B C 1
ATOM 4136 O O . ALA B 1 259 ? -20.828 -4.449 3.033 1 94.06 259 ALA B O 1
ATOM 4137 N N . ARG B 1 260 ? -19.594 -6.281 3.201 1 95.31 260 ARG B N 1
ATOM 4138 C CA . ARG B 1 260 ? -18.5 -5.555 3.826 1 95.31 260 ARG B CA 1
ATOM 4139 C C . ARG B 1 260 ? -17.875 -4.562 2.854 1 95.31 260 ARG B C 1
ATOM 4141 O O . ARG B 1 260 ? -17.219 -3.604 3.273 1 95.31 260 ARG B O 1
ATOM 4148 N N . LEU B 1 261 ? -18.047 -4.84 1.564 1 95.69 261 LEU B N 1
ATOM 4149 C CA . LEU B 1 261 ? -17.547 -3.904 0.568 1 95.69 261 LEU B CA 1
ATOM 4150 C C . LEU B 1 261 ? -18.266 -2.564 0.663 1 95.69 261 LEU B C 1
ATOM 4152 O O . LEU B 1 261 ? -17.625 -1.512 0.714 1 95.69 261 LEU B O 1
ATOM 4156 N N . ALA B 1 262 ? -19.562 -2.68 0.617 1 92.31 262 ALA B N 1
ATOM 4157 C CA . ALA B 1 262 ? -20.375 -1.467 0.68 1 92.31 262 ALA B CA 1
ATOM 4158 C C . ALA B 1 262 ? -20.062 -0.661 1.938 1 92.31 262 ALA B C 1
ATOM 4160 O O . ALA B 1 262 ? -20.031 0.571 1.9 1 92.31 262 ALA B O 1
ATOM 4161 N N . GLN B 1 263 ? -19.844 -1.355 2.953 1 94.44 263 GLN B N 1
ATOM 4162 C CA . GLN B 1 263 ? -19.531 -0.699 4.219 1 94.44 263 GLN B CA 1
ATOM 4163 C C . GLN B 1 263 ? -18.203 0.054 4.133 1 94.44 263 GLN B C 1
ATOM 4165 O O . GLN B 1 263 ? -18.125 1.228 4.5 1 94.44 263 GLN B O 1
ATOM 4170 N N . ALA B 1 264 ? -17.203 -0.608 3.67 1 96.19 264 ALA B N 1
ATOM 4171 C CA . ALA B 1 264 ? -15.883 0.012 3.57 1 96.19 264 ALA B CA 1
ATOM 4172 C C . ALA B 1 264 ? -15.891 1.165 2.57 1 96.19 264 ALA B C 1
ATOM 4174 O O . ALA B 1 264 ? -15.359 2.242 2.852 1 96.19 264 ALA B O 1
ATOM 4175 N N . ARG B 1 265 ? -16.484 0.928 1.42 1 96.19 265 ARG B N 1
ATOM 4176 C CA . ARG B 1 265 ? -16.531 1.925 0.355 1 96.19 265 ARG B CA 1
ATOM 4177 C C . ARG B 1 265 ? -17.391 3.119 0.756 1 96.19 265 ARG B C 1
ATOM 4179 O O . ARG B 1 265 ? -17.141 4.246 0.323 1 96.19 265 ARG B O 1
ATOM 4186 N N . GLY B 1 266 ? -18.422 2.854 1.505 1 95.38 266 GLY B N 1
ATOM 4187 C CA . GLY B 1 266 ? -19.25 3.936 2.012 1 95.38 266 GLY B CA 1
ATOM 4188 C C . GLY B 1 266 ? -18.531 4.805 3.033 1 95.38 266 GLY B C 1
ATOM 4189 O O . GLY B 1 266 ? -18.734 6.02 3.066 1 95.38 266 GLY B O 1
ATOM 4190 N N . ARG B 1 267 ? -17.672 4.246 3.861 1 96.06 267 ARG B N 1
ATOM 4191 C CA . ARG B 1 267 ? -16.984 4.969 4.926 1 96.06 267 ARG B CA 1
ATOM 4192 C C . ARG B 1 267 ? -15.82 5.777 4.367 1 96.06 267 ARG B C 1
ATOM 4194 O O . ARG B 1 267 ? -15.633 6.938 4.73 1 96.06 267 ARG B O 1
ATOM 4201 N N . VAL B 1 268 ? -15.039 5.172 3.574 1 96.69 268 VAL B N 1
ATOM 4202 C CA . VAL B 1 268 ? -13.891 5.82 2.941 1 96.69 268 VAL B CA 1
ATOM 4203 C C . VAL B 1 268 ? -13.914 5.555 1.438 1 96.69 268 VAL B C 1
ATOM 4205 O O . VAL B 1 268 ? -13.289 4.609 0.957 1 96.69 268 VAL B O 1
ATOM 4208 N N . PRO B 1 269 ? -14.594 6.414 0.675 1 96.75 269 PRO B N 1
ATOM 4209 C CA . PRO B 1 269 ? -14.734 6.188 -0.766 1 96.75 269 PRO B CA 1
ATOM 4210 C C . PRO B 1 269 ? -13.508 6.645 -1.556 1 96.75 269 PRO B C 1
ATOM 4212 O O . PRO B 1 269 ? -13.641 7.324 -2.576 1 96.75 269 PRO B O 1
ATOM 4215 N N . SER B 1 270 ? -12.312 6.188 -1.185 1 96.81 270 SER B N 1
ATOM 4216 C CA . SER B 1 270 ? -11.055 6.645 -1.771 1 96.81 270 SER B CA 1
ATOM 4217 C C . SER B 1 270 ? -10.977 6.301 -3.256 1 96.81 270 SER B C 1
ATOM 4219 O O . SER B 1 270 ? -10.344 7.012 -4.031 1 96.81 270 SER B O 1
ATOM 4221 N N . LEU B 1 271 ? -11.656 5.23 -3.717 1 97.38 271 LEU B N 1
ATOM 4222 C CA . LEU B 1 271 ? -11.609 4.809 -5.113 1 97.38 271 LEU B CA 1
ATOM 4223 C C . LEU B 1 271 ? -12.141 5.906 -6.031 1 97.38 271 LEU B C 1
ATOM 4225 O O . LEU B 1 271 ? -11.805 5.941 -7.219 1 97.38 271 LEU B O 1
ATOM 4229 N N . THR B 1 272 ? -12.984 6.742 -5.469 1 96.69 272 THR B N 1
ATOM 4230 C CA . THR B 1 272 ? -13.578 7.781 -6.297 1 96.69 272 THR B CA 1
ATOM 4231 C C . THR B 1 272 ? -12.852 9.109 -6.113 1 96.69 272 THR B C 1
ATOM 4233 O O . THR B 1 272 ? -13.258 10.133 -6.66 1 96.69 272 THR B O 1
ATOM 4236 N N . HIS B 1 273 ? -11.711 9.164 -5.348 1 98.12 273 HIS B N 1
ATOM 4237 C CA . HIS B 1 273 ? -11.094 10.43 -4.961 1 98.12 273 HIS B CA 1
ATOM 4238 C C . HIS B 1 273 ? -9.773 10.641 -5.695 1 98.12 273 HIS B C 1
ATOM 4240 O O . HIS B 1 273 ? -9.039 11.594 -5.402 1 98.12 273 HIS B O 1
ATOM 4246 N N . ASP B 1 274 ? -9.414 9.727 -6.617 1 97.62 274 ASP B N 1
ATOM 4247 C CA . ASP B 1 274 ? -8.211 9.969 -7.398 1 97.62 274 ASP B CA 1
ATOM 4248 C C . ASP B 1 274 ? -8.258 11.328 -8.086 1 97.62 274 ASP B C 1
ATOM 4250 O O . ASP B 1 274 ? -9.32 11.758 -8.539 1 97.62 274 ASP B O 1
ATOM 4254 N N . ARG B 1 275 ? -7.059 11.953 -8.141 1 97.69 275 ARG B N 1
ATOM 4255 C CA . ARG B 1 275 ? -6.926 13.242 -8.812 1 97.69 275 ARG B CA 1
ATOM 4256 C C . ARG B 1 275 ? -5.746 13.234 -9.773 1 97.69 275 ARG B C 1
ATOM 4258 O O . ARG B 1 275 ? -4.73 12.594 -9.516 1 97.69 275 ARG B O 1
ATOM 4265 N N . ASP B 1 276 ? -5.914 13.969 -10.797 1 96.62 276 ASP B N 1
ATOM 4266 C CA . ASP B 1 276 ? -4.773 14.227 -11.672 1 96.62 276 ASP B CA 1
ATOM 4267 C C . ASP B 1 276 ? -3.854 15.289 -11.07 1 96.62 276 ASP B C 1
ATOM 4269 O O . ASP B 1 276 ? -4.32 16.219 -10.414 1 96.62 27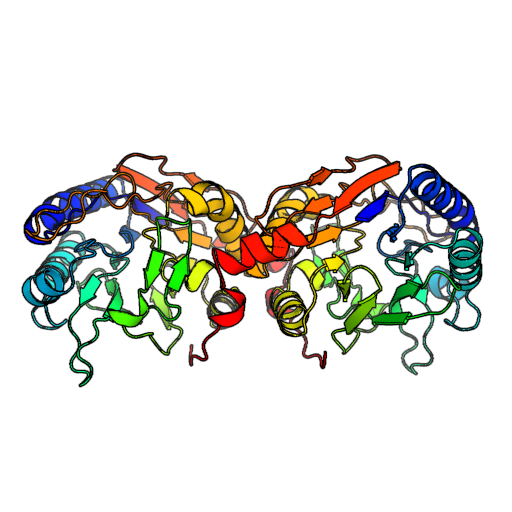6 ASP B O 1
ATOM 4273 N N . PHE B 1 277 ? -2.623 15.117 -11.211 1 98.44 277 PHE B N 1
ATOM 4274 C CA . PHE B 1 277 ? -1.646 16.109 -10.797 1 98.44 277 PHE B CA 1
ATOM 4275 C C . PHE B 1 277 ? -0.409 16.062 -11.68 1 98.44 277 PHE B C 1
ATOM 4277 O O . PHE B 1 277 ? -0.144 15.055 -12.328 1 98.44 277 PHE B O 1
ATOM 4284 N N . ASP B 1 278 ? 0.318 17.156 -11.672 1 97.88 278 ASP B N 1
ATOM 4285 C CA . ASP B 1 278 ? 1.565 17.25 -12.422 1 97.88 278 ASP B CA 1
ATOM 4286 C C . ASP B 1 278 ? 2.773 17.047 -11.516 1 97.88 278 ASP B C 1
ATOM 4288 O O . ASP B 1 278 ? 2.621 16.766 -10.328 1 97.88 278 ASP B O 1
ATOM 4292 N N . GLY B 1 279 ? 4.043 16.984 -12.227 1 94.69 279 GLY B N 1
ATOM 4293 C CA . GLY B 1 279 ? 5.281 16.938 -11.461 1 94.69 279 GLY B CA 1
ATOM 4294 C C . GLY B 1 279 ? 5.555 15.57 -10.867 1 94.69 279 GLY B C 1
ATOM 4295 O O . GLY B 1 279 ? 4.816 14.609 -11.117 1 94.69 279 GLY B O 1
ATOM 4296 N N . PRO B 1 280 ? 6.688 15.406 -10.148 1 96.06 280 PRO B N 1
ATOM 4297 C CA . PRO B 1 280 ? 7.863 16.25 -10.352 1 96.06 280 PRO B CA 1
ATOM 4298 C C . PRO B 1 280 ? 8.539 16.016 -11.703 1 96.06 280 PRO B C 1
ATOM 4300 O O . PRO B 1 280 ? 8.578 14.883 -12.188 1 96.06 280 PRO B O 1
#

Secondary structure (DSSP, 8-state):
-EEEEEEB---S-HHHHHHHHHHHHHHHHHTT-SEEE--TTSS---S-HHHHHHH--BGGG-HHHHHHHHHHHHHT-EEEEEEEEEB---TT--BEEEEEEE-TTS-EEEEEE--S--EEESSSS-EEEHHHHBPPP-B-EEEE-SS-EEEE--GGGGG-HHHHHHHHHTT-SEEE--B--BHHHIIIIIHHHHHHHHHHHT-EEEE-BBEEEPP--STT--SSPPEEE---EEE-TTS-EEEE--SSSEEEEEE--THHHHHHHHH--GGG-----B--/-EEEEEEB---S-HHHHHHHHHHHHHHHHHTT-SEEE--TTSS---S-HHHHHHH--BGGG-HHHHHHHHHHHHHT-EEEEEEEEEB---TT--BEEEEEEE-TTS-EEEEEE--S--EEESSSS-EEEHHHHBPPP-B-EEEE-SS-EEEE--GGGGG-HHHHHHHHHTT-SEEE--B--BHHHIIIIIHHHHHHHHHHHT-EEEE-BBEEEPP--STT--SSPPEEE---EEE-TTS-EEEE--SSSEEEEEE--THHHHHHHHH--GGG-----B--

pLDDT: mean 97.39, std 3.27, range [77.44, 99.0]

Solvent-accessible surface area (backbone atoms only — not comparable to full-atom values): 27289 Å² total; per-residue (Å²): 91,39,31,14,34,27,24,41,57,42,26,48,41,43,81,72,25,47,63,56,52,51,51,43,53,49,50,26,43,72,73,58,23,46,38,35,34,34,12,30,35,54,42,33,50,75,91,39,66,70,52,46,68,68,74,38,33,40,75,94,68,25,64,68,59,54,50,51,26,49,48,22,30,76,69,56,18,34,31,34,45,28,13,34,59,23,44,51,91,52,90,85,63,35,23,34,48,32,24,37,36,27,33,37,80,31,44,78,72,41,70,37,40,34,53,45,61,53,58,29,30,74,43,96,83,44,67,43,58,41,58,77,52,29,50,62,29,54,47,44,41,62,36,84,52,97,89,46,29,36,13,65,50,37,39,60,36,66,59,41,63,65,59,55,46,43,29,34,75,56,54,24,46,32,35,36,35,12,12,59,40,44,38,75,57,30,76,60,40,45,66,43,39,50,29,30,55,7,39,49,44,33,14,32,30,43,25,13,9,19,17,40,67,30,53,63,75,53,94,74,44,65,90,70,61,57,49,20,39,27,43,22,34,31,26,36,18,67,33,49,74,75,40,70,44,44,55,55,66,45,66,35,74,45,79,49,62,71,67,50,32,58,52,32,37,59,21,51,42,55,81,76,51,75,76,80,61,42,66,89,90,38,31,16,35,28,24,39,57,44,26,48,40,44,81,71,23,47,64,57,51,50,50,45,52,50,51,28,41,71,72,59,22,44,37,37,32,34,12,30,35,54,41,33,51,76,90,40,65,70,53,46,68,69,73,40,32,40,75,95,70,26,63,66,60,54,51,50,26,50,49,22,29,76,69,56,18,34,31,34,46,28,14,34,59,24,43,52,90,51,92,84,62,33,24,34,47,33,24,37,36,27,33,37,80,32,45,77,73,42,69,38,39,34,52,41,62,54,58,30,31,76,43,97,84,43,68,43,59,41,57,77,52,28,49,63,28,53,48,45,42,61,37,85,52,98,87,46,29,36,15,64,49,36,38,59,37,65,60,42,61,66,58,55,47,43,30,33,74,57,56,23,46,34,36,37,35,13,11,60,42,44,38,74,56,30,75,59,40,47,66,42,39,51,28,31,53,7,39,50,42,34,16,33,30,43,25,13,9,19,18,40,69,28,52,63,77,53,94,73,46,66,90,70,60,57,49,21,39,26,43,21,34,31,26,36,20,67,32,50,74,75,42,68,45,46,56,55,66,46,65,36,75,47,80,49,62,71,67,50,33,57,52,32,37,59,21,53,43,56,80,77,53,76,74,80,62,42,67,90

Organism: NCBI:txid2306993

Sequence (560 aa):
MKAGLVQLNVSDDPARNLPVTEAFIREAAAGGARFVLTPECTNLLSSDRAWQKEALYHEEDDPTLAELRALAEDLGIWLLIGSLGLKTHDPDGRFANRSFLIGPKGQIVAKYDKIHMFDVNVSETEKYRESEGYRPGTRAVVADTEFGKVGLAVCYDLRFPHLFRRLAKGGAQILTLPAAFNDTTGAAHWETLIRARAIENTAFVLAPAQCGAHVAHSPNAPARQRRTWGHSLAVAPWGEVLADGGAEPGVTLVDIDLARLAQARGRVPSLTHDRDFDGPMKAGLVQLNVSDDPARNLPVTEAFIREAAAGGARFVLTPECTNLLSSDRAWQKEALYHEEDDPTLAELRALAEDLGIWLLIGSLGLKTHDPDGRFANRSFLIGPKGQIVAKYDKIHMFDVNVSETEKYRESEGYRPGTRAVVADTEFGKVGLAVCYDLRFPHLFRRLAKGGAQILTLPAAFNDTTGAAHWETLIRARAIENTAFVLAPAQCGAHVAHSPNAPARQRRTWGHSLAVAPWGEVLADGGAEPGVTLVDIDLARLAQARGRVPSLTHDRDFDGP

Foldseek 3Di:
DKEKFFAAQAAQALVVQLVVVLVQQVVSLVVPHQEYEYFFASRHDAPDLVSCLVRAEAPVPGPSLVVVLVSLQVSLHWYKDLWHWHFDPDPVGATWGKIFTHGNNSDTQDIDTAADAPQDPLDPVDGDDRVNRHPGDDDWDWTDDPVFIETEHEAVCLVPLVSLLVRLLVGHQEYEYHYQAAQSVCVVPVLVSQLVSLALSLHKYWYRYYAAFHHYDDPPGDPGTGGGRAFGWIAGSNRDTQDTPPHDTHMDMGDDDSVSSCVSCVVPVNSVVDDDDDDD/DKEKFFAAQAAQALVVQLVVVLVQQVVSLVVPHQEYEYFFASRHDAPDLVSCVVRAEAPVPGPSLVVVLVSLQVSLHWYKDLWHWHFDPDPLGATWGKIFTHGNNSDTQDMDTAADAPQDPLDPPDGDDRVNRHPGDDDWDWTDDPVFIETEHEAVCLVPLVSLLVRLLVGHQEYEYHYQAAQSCCVVPVLVSQLVSLALSLHKYWYRYYAAFYHYPDPPGDPGTGGGRAFGWIAGSNRDTQDTPPHDTHMDMGDDDSVSSCVSCVVPVNSVVDDDDDDD

InterPro domains:
  IPR001110 Uncharacterised protein family UPF0012, conserved site [PS01227] (151-171)
  IPR003010 Carbon-nitrogen hydrolase [PF00795] (2-265)
  IPR003010 Carbon-nitrogen hydrolase [PS50263] (1-258)
  IPR036526 Carbon-nitrogen hydrolase superfamily [G3DSA:3.60.110.10] (1-278)
  IPR036526 Carbon-nitrogen hydrolase superfamily [SSF56317] (1-273)
  IPR045254 Nit1/2, carbon-nitrogen hydrolase domain [cd07572] (2-275)

Nearest PDB structures (foldseek):
  2w1v-assembly1_B  TM=9.408E-01  e=8.183E-30  Mus musculus
  4hgd-assembly2_C  TM=9.148E-01  e=2.914E-29  Saccharomyces cerevisiae S288C
  4hgd-assembly2_B  TM=9.067E-01  e=2.154E-29  Saccharomyces cerevisiae S288C
  4hgd-assembly1_A  TM=9.287E-01  e=1.683E-28  Saccharomyces cerevisiae S288C
  4hg5-assembly1_C  TM=9.142E-01  e=5.335E-29  Saccharomyces cerevisiae S288C

Radius of gyration: 25.18 Å; Cα contacts (8 Å, |Δi|>4): 1529; chains: 2; bounding box: 47×73×55 Å